Protein AF-0000000082081104 (afdb_homodimer)

Sequence (416 aa):
MAGKNLRKIQPGSGKSEVCSFSTDESRFWLIGIRIYRQRNERYTEACTLERDRFGGGGSVMVWGGVSQHHRTELVVTAGNINAVRYREDNLLPHVVPFLQAHPDKTLQHDNATSHTARSVRDFLQDRNVSVLPWPATSPDLNHIELVWDLLDRRVKARVIPPRNVRELASALVEEWGNISQQELANLVQSMRRRCTAVLNAAGGHTRYMAGKNLRKIQPGSGKSEVCSFSTDESRFWLIGIRIYRQRNERYTEACTLERDRFGGGGSVMVWGGVSQHHRTELVVTAGNINAVRYREDNLLPHVVPFLQAHPDKTLQHDNATSHTARSVRDFLQDRNVSVLPWPATSPDLNHIELVWDLLDRRVKARVIPPRNVRELASALVEEWGNISQQELANLVQSMRRRCTAVLNAAGGHTRY

pLDDT: mean 72.74, std 24.85, range [19.47, 98.19]

Organism: Oncorhynchus tshawytscha (NCBI:txid74940)

Foldseek 3Di:
DPPPCPPPPDPPDPPPVLFEKEKEKDKDFAWDQPQPPPPDDPDDPPRPRRTRDPSPADMWMWMKIDTLQDIWQIGTDDDDQAQVCCVPVPCVPTPLVVCVVPVSYAYEYAPPCSC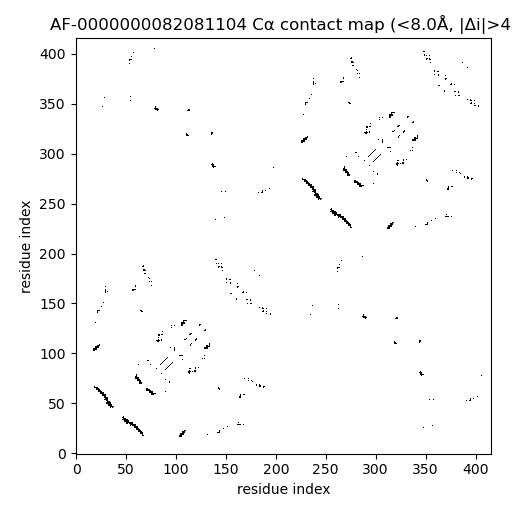VPPVNVVSCVVSPGHYDYDDPPDPLQRLVVLVVVVLNVQQVPDPDHDDHHVSSVVSSRVSNVVQDSVNSNVSNVVSVVVVVVVVVVVVVPPDD/DPPPCPPPPDPPDPPPVQFEKEKEKDKAFAWAQPQPPPPDDPPDPPRPRRTRDDSPFDMWMWMKIDTLQDIWQIGTDDDDQAQVCCVPVPCVPTPLVVCVVPVSYAYEYAPPCSCVPPVNVVSCVVSPGHYDYDDPPDPQQRLVVQVVVVLNVQQVPDPDHDDHHVSSVVSSRVSNVVQDSVNSNVSNVVSVVVVVVVVVVVVVPPDD

InterPro domains:
  IPR036397 Ribonuclease H superfamily [G3DSA:3.30.420.10] (11-208)
  IPR038717 Tc1-like transposase, DDE domain [PF13358] (57-158)

Structure (mmCIF, N/CA/C/O backbone):
data_AF-0000000082081104-model_v1
#
loop_
_entity.id
_entity.type
_entity.pdbx_description
1 polymer 'Tc1-like transposase DDE domain-containing protein'
#
loop_
_atom_site.group_PDB
_atom_site.id
_atom_site.type_symbol
_atom_site.label_atom_id
_atom_site.label_alt_id
_atom_site.label_comp_id
_atom_site.label_asym_id
_atom_site.label_entity_id
_atom_site.label_seq_id
_atom_site.pdbx_PDB_ins_code
_atom_site.Cartn_x
_atom_site.Cartn_y
_atom_site.Cartn_z
_atom_site.occupancy
_atom_site.B_iso_or_equiv
_atom_site.auth_seq_id
_atom_site.auth_comp_id
_atom_site.auth_asym_id
_atom_site.auth_atom_id
_atom_site.pdbx_PDB_model_num
ATOM 1 N N . MET A 1 1 ? 36.219 15.836 -22.938 1 19.47 1 MET A N 1
ATOM 2 C CA . MET A 1 1 ? 35.219 15.672 -23.984 1 19.47 1 MET A CA 1
ATOM 3 C C . MET A 1 1 ? 34.281 14.523 -23.656 1 19.47 1 MET A C 1
ATOM 5 O O . MET A 1 1 ? 33.688 13.93 -24.562 1 19.47 1 MET A O 1
ATOM 9 N N . ALA A 1 2 ? 34.094 14.156 -22.438 1 21.98 2 ALA A N 1
ATOM 10 C CA . ALA A 1 2 ? 33.562 12.875 -21.953 1 21.98 2 ALA A CA 1
ATOM 11 C C . ALA A 1 2 ? 32.094 12.695 -22.344 1 21.98 2 ALA A C 1
ATOM 13 O O . ALA A 1 2 ? 31.25 13.477 -21.922 1 21.98 2 ALA A O 1
ATOM 14 N N . GLY A 1 3 ? 31.812 12.273 -23.594 1 20.53 3 GLY A N 1
ATOM 15 C CA . GLY A 1 3 ? 30.531 12.102 -24.266 1 20.53 3 GLY A CA 1
ATOM 16 C C . GLY A 1 3 ? 29.594 11.164 -23.516 1 20.53 3 GLY A C 1
ATOM 17 O O . GLY A 1 3 ? 29.906 9.992 -23.328 1 20.53 3 GLY A O 1
ATOM 18 N N . LYS A 1 4 ? 28.875 11.641 -22.531 1 24.42 4 LYS A N 1
ATOM 19 C CA . LYS A 1 4 ? 27.922 10.914 -21.688 1 24.42 4 LYS A CA 1
ATOM 20 C C . LYS A 1 4 ? 26.922 10.133 -22.531 1 24.42 4 LYS A C 1
ATOM 22 O O . LYS A 1 4 ? 26.219 10.703 -23.359 1 24.42 4 LYS A O 1
ATOM 27 N N . ASN A 1 5 ? 27.203 8.891 -23.062 1 21.08 5 ASN A N 1
ATOM 28 C CA . ASN A 1 5 ? 26.438 7.996 -23.922 1 21.08 5 ASN A CA 1
ATOM 29 C C . ASN A 1 5 ? 25.047 7.75 -23.375 1 21.08 5 ASN A C 1
ATOM 31 O O . ASN A 1 5 ? 24.875 7.035 -22.375 1 21.08 5 ASN A O 1
ATOM 35 N N . LEU A 1 6 ? 24.234 8.758 -23.281 1 26 6 LEU A N 1
ATOM 36 C CA . LEU A 1 6 ? 22.797 8.68 -23.031 1 26 6 LEU A CA 1
ATOM 37 C C . LEU A 1 6 ? 22.125 7.676 -23.953 1 26 6 LEU A C 1
ATOM 39 O O . LEU A 1 6 ? 21.938 7.949 -25.141 1 26 6 LEU A O 1
ATOM 43 N N . ARG A 1 7 ? 22.453 6.43 -23.859 1 26.42 7 ARG A N 1
ATOM 44 C CA . ARG A 1 7 ? 21.766 5.484 -24.734 1 26.42 7 ARG A CA 1
ATOM 45 C C . ARG A 1 7 ? 20.281 5.805 -24.828 1 26.42 7 ARG A C 1
ATOM 47 O O . ARG A 1 7 ? 19.609 6.008 -23.812 1 26.42 7 ARG A O 1
ATOM 54 N N . LYS A 1 8 ? 19.828 6.375 -25.938 1 25.45 8 LYS A N 1
ATOM 55 C CA . LYS A 1 8 ? 18.5 6.668 -26.484 1 25.45 8 LYS A CA 1
ATOM 56 C C . LYS A 1 8 ? 17.531 5.535 -26.172 1 25.45 8 LYS A C 1
ATOM 58 O O . LYS A 1 8 ? 17.719 4.41 -26.641 1 25.45 8 LYS A O 1
ATOM 63 N N . ILE A 1 9 ? 16.984 5.465 -25 1 31.78 9 ILE A N 1
ATOM 64 C CA . ILE A 1 9 ? 15.82 4.586 -24.969 1 31.78 9 ILE A CA 1
ATOM 65 C C . ILE A 1 9 ? 14.891 4.93 -26.125 1 31.78 9 ILE A C 1
ATOM 67 O O . ILE A 1 9 ? 14.328 6.027 -26.172 1 31.78 9 ILE A O 1
ATOM 71 N N . GLN A 1 10 ? 15.266 4.68 -27.438 1 28.84 10 GLN A N 1
ATOM 72 C CA . GLN A 1 10 ? 14.477 4.867 -28.641 1 28.84 10 GLN A CA 1
ATOM 73 C C . GLN A 1 10 ? 13.047 4.363 -28.453 1 28.84 10 GLN A C 1
ATOM 75 O O . GLN A 1 10 ? 12.836 3.238 -28 1 28.84 10 GLN A O 1
ATOM 80 N N . PRO A 1 11 ? 11.992 5.133 -28.5 1 34.19 11 PRO A N 1
ATOM 81 C CA . PRO A 1 11 ? 10.562 4.816 -28.562 1 34.19 11 PRO A CA 1
ATOM 82 C C . PRO A 1 11 ? 10.266 3.656 -29.516 1 34.19 11 PRO A C 1
ATOM 84 O O . PRO A 1 11 ? 9.25 2.973 -29.359 1 34.19 11 PRO A O 1
ATOM 87 N N . GLY A 1 12 ? 10.797 3.463 -30.703 1 30.81 12 GLY A N 1
ATOM 88 C CA . GLY A 1 12 ? 10.5 2.689 -31.906 1 30.81 12 GLY A CA 1
ATOM 89 C C . GLY A 1 12 ? 10.742 1.201 -31.719 1 30.81 12 GLY A C 1
ATOM 90 O O . GLY A 1 12 ? 10.492 0.414 -32.625 1 30.81 12 GLY A O 1
ATOM 91 N N . SER A 1 13 ? 11.891 0.763 -31.25 1 32.88 13 SER A N 1
ATOM 92 C CA . SER A 1 13 ? 12.062 -0.679 -31.391 1 32.88 13 SER A CA 1
ATOM 93 C C . SER A 1 13 ? 10.922 -1.438 -30.734 1 32.88 13 SER A C 1
ATOM 95 O O . SER A 1 13 ? 10.398 -1.008 -29.703 1 32.88 13 SER A O 1
ATOM 97 N N . GLY A 1 14 ? 10.039 -2.232 -31.484 1 33.84 14 GLY A N 1
ATOM 98 C CA . GLY A 1 14 ? 9 -3.18 -31.125 1 33.84 14 GLY A CA 1
ATOM 99 C C . GLY A 1 14 ? 9.172 -3.748 -29.734 1 33.84 14 GLY A C 1
ATOM 100 O O . GLY A 1 14 ? 9.555 -4.91 -29.562 1 33.84 14 GLY A O 1
ATOM 101 N N . LYS A 1 15 ? 9.891 -3.109 -29 1 36.03 15 LYS A N 1
ATOM 102 C CA . LYS A 1 15 ? 10.086 -3.719 -27.688 1 36.03 15 LYS A CA 1
ATOM 103 C C . LYS A 1 15 ? 8.828 -4.445 -27.219 1 36.03 15 LYS A C 1
ATOM 105 O O . LYS A 1 15 ? 7.742 -3.859 -27.188 1 36.03 15 LYS A O 1
ATOM 110 N N . SER A 1 16 ? 8.711 -5.699 -27.5 1 39.53 16 SER A N 1
ATOM 111 C CA . SER A 1 16 ? 7.766 -6.688 -27 1 39.53 16 SER A CA 1
ATOM 112 C C . SER A 1 16 ? 7.172 -6.25 -25.656 1 39.53 16 SER A C 1
ATOM 114 O O . SER A 1 16 ? 7.871 -5.688 -24.812 1 39.53 16 SER A O 1
ATOM 116 N N . GLU A 1 17 ? 5.996 -5.617 -25.656 1 46.53 17 GLU A N 1
ATOM 117 C CA . GLU A 1 17 ? 5.254 -5.383 -24.422 1 46.53 17 GLU A CA 1
ATOM 118 C C . GLU A 1 17 ? 5.832 -6.191 -23.266 1 46.53 17 GLU A C 1
ATOM 120 O O . GLU A 1 17 ? 5.742 -7.422 -23.25 1 46.53 17 GLU A O 1
ATOM 125 N N . VAL A 1 18 ? 7.188 -5.973 -22.953 1 51.47 18 VAL A N 1
ATOM 126 C CA . VAL A 1 18 ? 7.812 -6.715 -21.859 1 51.47 18 VAL A CA 1
ATOM 127 C C . VAL A 1 18 ? 6.75 -7.137 -20.844 1 51.47 18 VAL A C 1
ATOM 129 O O . VAL A 1 18 ? 5.977 -6.305 -20.359 1 51.47 18 VAL A O 1
ATOM 132 N N . CYS A 1 19 ? 6.246 -8.422 -20.922 1 64.31 19 CYS A N 1
ATOM 133 C CA . CYS A 1 19 ? 5.285 -9.062 -20.031 1 64.31 19 CYS A CA 1
ATOM 134 C C . CYS A 1 19 ? 5.789 -9.07 -18.594 1 64.31 19 CYS A C 1
ATOM 136 O O . CYS A 1 19 ? 6.648 -9.883 -18.234 1 64.31 19 CYS A O 1
ATOM 138 N N . SER A 1 20 ? 5.566 -8.016 -17.906 1 79.25 20 SER A N 1
ATOM 139 C CA . SER A 1 20 ? 6.043 -7.859 -16.531 1 79.25 20 SER A CA 1
ATOM 140 C C . SER A 1 20 ? 5.312 -8.797 -15.586 1 79.25 20 SER A C 1
ATOM 142 O O . SER A 1 20 ? 4.148 -9.133 -15.805 1 79.25 20 SER A O 1
ATOM 144 N N . PHE A 1 21 ? 6.168 -9.469 -14.773 1 89.44 21 PHE A N 1
ATOM 145 C CA . PHE A 1 21 ? 5.715 -10.219 -13.609 1 89.44 21 PHE A CA 1
ATOM 146 C C . PHE A 1 21 ? 5.875 -9.391 -12.336 1 89.44 21 PHE A C 1
ATOM 148 O O . PHE A 1 21 ? 6.988 -9.25 -11.82 1 89.44 21 PHE A O 1
ATOM 155 N N . SER A 1 22 ? 4.703 -8.758 -11.922 1 89.75 22 SER A N 1
ATOM 156 C CA . SER A 1 22 ? 4.73 -7.84 -10.789 1 89.75 22 SER A CA 1
ATOM 157 C C . SER A 1 22 ? 4.52 -8.578 -9.469 1 89.75 22 SER A C 1
ATOM 159 O O . SER A 1 22 ? 3.613 -9.406 -9.352 1 89.75 22 SER A O 1
ATOM 161 N N . THR A 1 23 ? 5.379 -8.297 -8.484 1 91.81 23 THR A N 1
ATOM 162 C CA . THR A 1 23 ? 5.223 -8.875 -7.156 1 91.81 23 THR A CA 1
ATOM 163 C C . THR A 1 23 ? 5.141 -7.777 -6.098 1 91.81 23 THR A C 1
ATOM 165 O O . THR A 1 23 ? 5.66 -6.676 -6.301 1 91.81 23 THR A O 1
ATOM 168 N N . ASP A 1 24 ? 4.492 -8.023 -5.07 1 89.5 24 ASP A N 1
ATOM 169 C CA . ASP A 1 24 ? 4.355 -7.043 -3.998 1 89.5 24 ASP A CA 1
ATOM 170 C C . ASP A 1 24 ? 3.836 -7.699 -2.721 1 89.5 24 ASP A C 1
ATOM 172 O O . ASP A 1 24 ? 3.41 -8.859 -2.738 1 89.5 24 ASP A O 1
ATOM 176 N N . GLU A 1 25 ? 3.939 -6.879 -1.664 1 88.69 25 GLU A N 1
ATOM 177 C CA . GLU A 1 25 ? 3.332 -7.238 -0.386 1 88.69 25 GLU A CA 1
ATOM 178 C C . GLU A 1 25 ? 2.125 -6.355 -0.079 1 88.69 25 GLU A C 1
ATOM 180 O O . GLU A 1 25 ? 2.043 -5.223 -0.554 1 88.69 25 GLU A O 1
ATOM 185 N N . SER A 1 26 ? 1.213 -6.93 0.634 1 88.5 26 SER A N 1
ATOM 186 C CA . SER A 1 26 ? 0.074 -6.148 1.106 1 88.5 26 SER A CA 1
ATOM 187 C C . SER A 1 26 ? -0.385 -6.617 2.484 1 88.5 26 SER A C 1
ATOM 189 O O . SER A 1 26 ? -0.391 -7.816 2.766 1 88.5 26 SER A O 1
ATOM 191 N N . ARG A 1 27 ? -0.735 -5.656 3.277 1 84.31 27 ARG A N 1
ATOM 192 C CA . ARG A 1 27 ? -1.271 -5.957 4.602 1 84.31 27 ARG A CA 1
ATOM 193 C C . ARG A 1 27 ? -2.789 -5.812 4.621 1 84.31 27 ARG A C 1
ATOM 195 O O . ARG A 1 27 ? -3.332 -4.816 4.137 1 84.31 27 ARG A O 1
ATOM 202 N N . PHE A 1 28 ? -3.439 -6.805 5.164 1 87.19 28 PHE A N 1
ATOM 203 C CA . PHE A 1 28 ? -4.887 -6.793 5.316 1 87.19 28 PHE A CA 1
ATOM 204 C C . PHE A 1 28 ? -5.273 -6.801 6.793 1 87.19 28 PHE A C 1
ATOM 206 O O . PHE A 1 28 ? -4.707 -7.555 7.586 1 87.19 28 PHE A O 1
ATOM 213 N N . TRP A 1 29 ? -6.18 -5.945 7.078 1 81.62 29 TRP A N 1
ATOM 214 C CA . TRP A 1 29 ? -6.559 -5.781 8.477 1 81.62 29 TRP A CA 1
ATOM 215 C C . TRP A 1 29 ? -7.891 -6.469 8.766 1 81.62 29 TRP A C 1
ATOM 217 O O . TRP A 1 29 ? -8.797 -6.457 7.93 1 81.62 29 TRP A O 1
ATOM 227 N N . LEU A 1 30 ? -7.875 -7.086 10.016 1 80.25 30 LEU A N 1
ATOM 228 C CA . LEU A 1 30 ? -9.133 -7.629 10.5 1 80.25 30 LEU A CA 1
ATOM 229 C C . LEU A 1 30 ? -10.109 -6.512 10.852 1 80.25 30 LEU A C 1
ATOM 231 O O . LEU A 1 30 ? -9.75 -5.562 11.555 1 80.25 30 LEU A O 1
ATOM 235 N N . ILE A 1 31 ? -11.242 -6.43 10.242 1 65.44 31 ILE A N 1
ATOM 236 C CA . ILE A 1 31 ? -12.234 -5.398 10.523 1 65.44 31 ILE A CA 1
ATOM 237 C C . ILE A 1 31 ? -13.148 -5.863 11.656 1 65.44 31 ILE A C 1
ATOM 239 O O . ILE A 1 31 ? -13.641 -6.992 11.641 1 65.44 31 ILE A O 1
ATOM 243 N N . GLY A 1 32 ? -12.984 -5.301 12.867 1 54.59 32 GLY A N 1
ATOM 244 C CA . GLY A 1 32 ? -13.875 -5.656 13.961 1 54.59 32 GLY A CA 1
ATOM 245 C C . GLY A 1 32 ? -15.336 -5.371 13.664 1 54.59 32 GLY A C 1
ATOM 246 O O . GLY A 1 32 ? -15.672 -4.285 13.188 1 54.59 32 GLY A O 1
ATOM 247 N N . ILE A 1 33 ? -16.062 -6.359 13.281 1 44.78 33 ILE A N 1
ATOM 248 C CA . ILE A 1 33 ? -17.516 -6.184 13.164 1 44.78 33 ILE A CA 1
ATOM 249 C C . ILE A 1 33 ? -18.141 -6.078 14.555 1 44.78 33 ILE A C 1
ATOM 251 O O . ILE A 1 33 ? -17.891 -6.926 15.414 1 44.78 33 ILE A O 1
ATOM 255 N N . ARG A 1 34 ? -18.203 -4.918 15.211 1 40.53 34 ARG A N 1
ATOM 256 C CA . ARG A 1 34 ? -19.094 -4.977 16.375 1 40.53 34 ARG A CA 1
ATOM 257 C C . ARG A 1 34 ? -20.562 -4.977 15.938 1 40.53 34 ARG A C 1
ATOM 259 O O . ARG A 1 34 ? -20.984 -4.121 15.156 1 40.53 34 ARG A O 1
ATOM 266 N N . ILE A 1 35 ? -21.156 -6.023 16.047 1 37.06 35 ILE A N 1
ATOM 267 C CA . ILE A 1 35 ? -22.594 -6.223 15.914 1 37.06 35 ILE A CA 1
ATOM 268 C C . ILE A 1 35 ? -23.312 -5.512 17.062 1 37.06 35 ILE A C 1
ATOM 270 O O . ILE A 1 35 ? -23.078 -5.809 18.234 1 37.06 35 ILE A O 1
ATOM 274 N N . TYR A 1 36 ? -23.469 -4.152 16.984 1 34.91 36 TYR A N 1
ATOM 275 C CA . TYR A 1 36 ? -24.375 -3.627 18 1 34.91 36 TYR A CA 1
ATOM 276 C C . TYR A 1 36 ? -25.812 -4.082 17.75 1 34.91 36 TYR A C 1
ATOM 278 O O . TYR A 1 36 ? -26.297 -4.023 16.609 1 34.91 36 TYR A O 1
ATOM 286 N N . ARG A 1 37 ? -26.281 -4.945 18.516 1 34.31 37 ARG A N 1
ATOM 287 C CA . ARG A 1 37 ? -27.703 -5.262 18.656 1 34.31 37 ARG A CA 1
ATOM 288 C C . ARG A 1 37 ? -28.5 -4.043 19.109 1 34.31 37 ARG A C 1
ATOM 290 O O . ARG A 1 37 ? -28.203 -3.447 20.141 1 34.31 37 ARG A O 1
ATOM 297 N N . GLN A 1 38 ? -28.844 -3.145 18.141 1 34.81 38 GLN A N 1
ATOM 298 C CA . GLN A 1 38 ? -29.875 -2.244 18.656 1 34.81 38 GLN A CA 1
ATOM 299 C C . GLN A 1 38 ? -30.938 -3.014 19.438 1 34.81 38 GLN A C 1
ATOM 301 O O . GLN A 1 38 ? -31.469 -4.012 18.953 1 34.81 38 GLN A O 1
ATOM 306 N N . ARG A 1 39 ? -30.891 -2.969 20.672 1 33.75 39 ARG A N 1
ATOM 307 C CA . ARG A 1 39 ? -31.906 -3.484 21.578 1 33.75 39 ARG A CA 1
ATOM 308 C C . ARG A 1 39 ? -33.312 -3.16 21.062 1 33.75 39 ARG A C 1
ATOM 310 O O . ARG A 1 39 ? -34.281 -3.783 21.484 1 33.75 39 ARG A O 1
ATOM 317 N N . ASN A 1 40 ? -33.625 -1.907 20.734 1 32.5 40 ASN A N 1
ATOM 318 C CA . ASN A 1 40 ? -35.062 -1.736 20.938 1 32.5 40 ASN A CA 1
ATOM 319 C C . ASN A 1 40 ? -35.875 -2.646 20.016 1 32.5 40 ASN A C 1
ATOM 321 O O . ASN A 1 40 ? -37 -3.018 20.328 1 32.5 40 ASN A O 1
ATOM 325 N N . GLU A 1 41 ? -36.188 -2.266 18.641 1 35.59 41 GLU A N 1
ATOM 326 C CA . GLU A 1 41 ? -37.438 -2.744 18.109 1 35.59 41 GLU A CA 1
ATOM 327 C C . GLU A 1 41 ? -37.469 -4.266 18.031 1 35.59 41 GLU A C 1
ATOM 329 O O . GLU A 1 41 ? -36.406 -4.906 17.938 1 35.59 41 GLU A O 1
ATOM 334 N N . ARG A 1 42 ? -38.75 -5.016 18.281 1 32.78 42 ARG A N 1
ATOM 335 C CA . ARG A 1 42 ? -39.25 -6.383 18.125 1 32.78 42 ARG A CA 1
ATOM 336 C C . ARG A 1 42 ? -38.531 -7.098 16.984 1 32.78 42 ARG A C 1
ATOM 338 O O . ARG A 1 42 ? -37.875 -8.125 17.203 1 32.78 42 ARG A O 1
ATOM 345 N N . TYR A 1 43 ? -39.375 -7.395 15.805 1 31.89 43 TYR A N 1
ATOM 346 C CA . TYR A 1 43 ? -39.312 -8.438 14.797 1 31.89 43 TYR A CA 1
ATOM 347 C C . TYR A 1 43 ? -38.062 -8.305 13.938 1 31.89 43 TYR A C 1
ATOM 349 O O . TYR A 1 43 ? -37.5 -9.305 13.477 1 31.89 43 TYR A O 1
ATOM 357 N N . THR A 1 44 ? -37.875 -7.109 13.258 1 34.03 44 THR A N 1
ATOM 358 C CA . THR A 1 44 ? -37.125 -7.25 12.016 1 34.03 44 THR A CA 1
ATOM 359 C C . THR A 1 44 ? -35.625 -7.34 12.297 1 34.03 44 THR A C 1
ATOM 361 O O . THR A 1 44 ? -35.062 -6.477 12.977 1 34.03 44 THR A O 1
ATOM 364 N N . GLU A 1 45 ? -35 -8.5 12.461 1 33.69 45 GLU A N 1
ATOM 365 C CA . GLU A 1 45 ? -33.656 -9.023 12.602 1 33.69 45 GLU A CA 1
ATOM 366 C C . GLU A 1 45 ? -32.656 -8.18 11.82 1 33.69 45 GLU A C 1
ATOM 368 O O . GLU A 1 45 ? -31.828 -8.719 11.078 1 33.69 45 GLU A O 1
ATOM 373 N N . ALA A 1 46 ? -33.094 -7.074 11.273 1 32.66 46 ALA A N 1
ATOM 374 C CA . ALA A 1 46 ? -32.062 -6.477 10.422 1 32.66 46 ALA A CA 1
ATOM 375 C C . ALA A 1 46 ? -30.812 -6.121 11.227 1 32.66 46 ALA A C 1
ATOM 377 O O . ALA A 1 46 ? -30.891 -5.352 12.188 1 32.66 46 ALA A O 1
ATOM 378 N N . CYS A 1 47 ? -29.953 -7.125 11.5 1 31.66 47 CYS A N 1
ATOM 379 C CA . CYS A 1 47 ? -28.625 -7.062 12.102 1 31.66 47 CYS A CA 1
ATOM 380 C C . CYS A 1 47 ? -27.844 -5.867 11.578 1 31.66 47 CYS A C 1
ATOM 382 O O . CYS A 1 47 ? -27.719 -5.691 10.359 1 31.66 47 CYS A O 1
ATOM 384 N N . THR A 1 48 ? -28.281 -4.766 12.188 1 34.56 48 THR A N 1
ATOM 385 C CA . THR A 1 48 ? -27.406 -3.645 11.852 1 34.56 48 THR A CA 1
ATOM 386 C C . THR A 1 48 ? -25.953 -3.977 12.164 1 34.56 48 THR A C 1
ATOM 388 O O . THR A 1 48 ? -25.625 -4.371 13.281 1 34.56 48 THR A O 1
ATOM 391 N N . LEU A 1 49 ? -25.281 -4.641 11.328 1 33.25 49 LEU A N 1
ATOM 392 C CA . LEU A 1 49 ? -23.844 -4.914 11.328 1 33.25 49 LEU A CA 1
ATOM 393 C C . LEU A 1 49 ? -23.047 -3.674 11.727 1 33.25 49 LEU A C 1
ATOM 395 O O . LEU A 1 49 ? -23.172 -2.629 11.078 1 33.25 49 LEU A O 1
ATOM 399 N N . GLU A 1 50 ? -23.234 -3.309 12.992 1 33.66 50 GLU A N 1
ATOM 400 C CA . GLU A 1 50 ? -22.328 -2.201 13.312 1 33.66 50 GLU A CA 1
ATOM 401 C C . GLU A 1 50 ? -20.875 -2.607 13.148 1 33.66 50 GLU A C 1
ATOM 403 O O . GLU A 1 50 ? -20.438 -3.633 13.68 1 33.66 50 GLU A O 1
ATOM 408 N N . ARG A 1 51 ? -20.188 -2.357 12.109 1 36.78 51 ARG A N 1
ATOM 409 C CA . ARG A 1 51 ? -18.781 -2.42 11.742 1 36.78 51 ARG A CA 1
ATOM 410 C C . ARG A 1 51 ? -17.891 -1.944 12.883 1 36.78 51 ARG A C 1
ATOM 412 O O . ARG A 1 51 ? -18.156 -0.9 13.484 1 36.78 51 ARG A O 1
ATOM 419 N N . ASP A 1 52 ? -17.406 -2.824 13.695 1 39.25 52 ASP A N 1
ATOM 420 C CA . ASP A 1 52 ? -16.438 -2.555 14.75 1 39.25 52 ASP A CA 1
ATOM 421 C C . ASP A 1 52 ? -15.57 -1.349 14.406 1 39.25 52 ASP A C 1
ATOM 423 O O . ASP A 1 52 ? -15.07 -1.243 13.281 1 39.25 52 ASP A O 1
ATOM 427 N N . ARG A 1 53 ? -15.758 -0.293 15.016 1 39.28 53 ARG A N 1
ATOM 428 C CA . ARG A 1 53 ? -15.266 1.076 14.922 1 39.28 53 ARG A CA 1
ATOM 429 C C . ARG A 1 53 ? -13.773 1.096 14.602 1 39.28 53 ARG A C 1
ATOM 431 O O . ARG A 1 53 ? -13.289 1.996 13.914 1 39.28 53 ARG A O 1
ATOM 438 N N . PHE A 1 54 ? -12.922 0.548 15.648 1 42.47 54 PHE A N 1
ATOM 439 C CA . PHE A 1 54 ? -11.477 0.706 15.555 1 42.47 54 PHE A CA 1
ATOM 440 C C . PHE A 1 54 ? -10.82 -0.582 15.062 1 42.47 54 PHE A C 1
ATOM 442 O O . PHE A 1 54 ? -11.203 -1.676 15.492 1 42.47 54 PHE A O 1
ATOM 449 N N . GLY A 1 55 ? -10.656 -0.927 13.812 1 45.94 55 GLY A N 1
ATOM 450 C CA . GLY A 1 55 ? -9.852 -1.986 13.227 1 45.94 55 GLY A CA 1
ATOM 451 C C . GLY A 1 55 ? -8.844 -2.58 14.195 1 45.94 55 GLY A C 1
ATOM 452 O O . GLY A 1 55 ? -7.688 -2.799 13.836 1 45.94 55 GLY A O 1
ATOM 453 N N . GLY A 1 56 ? -9.117 -2.49 15.438 1 48.62 56 GLY A N 1
ATOM 454 C CA . GLY A 1 56 ? -8.234 -3.039 16.453 1 48.62 56 GLY A CA 1
ATOM 455 C C . GLY A 1 56 ? -7.852 -4.484 16.203 1 48.62 56 GLY A C 1
ATOM 456 O O . GLY A 1 56 ? -7.188 -5.109 17.031 1 48.62 56 GLY A O 1
ATOM 457 N N . GLY A 1 57 ? -8.539 -5.16 15.234 1 60.75 57 GLY A N 1
ATOM 458 C CA . GLY A 1 57 ? -8.102 -6.547 15.219 1 60.75 57 GLY A CA 1
ATOM 459 C C . GLY A 1 57 ? -6.801 -6.758 14.469 1 60.75 57 GLY A C 1
ATOM 460 O O . GLY A 1 57 ? -6.207 -5.801 13.969 1 60.75 57 GLY A O 1
ATOM 461 N N . GLY A 1 58 ? -5.938 -7.754 14.562 1 74.94 58 GLY A N 1
ATOM 462 C CA . GLY A 1 58 ? -4.711 -8.273 13.969 1 74.94 58 GLY A CA 1
ATOM 463 C C . GLY A 1 58 ? -4.656 -8.094 12.469 1 74.94 58 GLY A C 1
ATOM 464 O O . GLY A 1 58 ? -5.605 -7.594 11.859 1 74.94 58 GLY A O 1
ATOM 465 N N . SER A 1 59 ? -3.633 -8.062 11.898 1 81.44 59 SER A N 1
ATOM 466 C CA . SER A 1 59 ? -3.426 -7.953 10.461 1 81.44 59 SER A CA 1
ATOM 467 C C . SER A 1 59 ? -2.66 -9.156 9.922 1 81.44 59 SER A C 1
ATOM 469 O O . SER A 1 59 ? -2.049 -9.906 10.68 1 81.44 59 SER A O 1
ATOM 471 N N . VAL A 1 60 ? -2.893 -9.312 8.656 1 86.81 60 VAL A N 1
ATOM 472 C CA . VAL A 1 60 ? -2.186 -10.375 7.945 1 86.81 60 VAL A CA 1
ATOM 473 C C . VAL A 1 60 ? -1.367 -9.773 6.805 1 86.81 60 VAL A C 1
ATOM 475 O O . VAL A 1 60 ? -1.88 -8.977 6.016 1 86.81 60 VAL A O 1
ATOM 478 N N . MET A 1 61 ? -0.052 -10.094 6.805 1 87.94 61 MET A N 1
ATOM 479 C CA . MET A 1 61 ? 0.819 -9.734 5.691 1 87.94 61 MET A CA 1
ATOM 480 C C . MET A 1 61 ? 0.88 -10.852 4.66 1 87.94 61 MET A C 1
ATOM 482 O O . MET A 1 61 ? 1.079 -12.016 5.008 1 87.94 61 MET A O 1
ATOM 486 N N . VAL A 1 62 ? 0.66 -10.406 3.373 1 93.12 62 VAL A N 1
ATOM 487 C CA . VAL A 1 62 ? 0.738 -11.406 2.311 1 93.12 62 VAL A CA 1
ATOM 488 C C . VAL A 1 62 ? 1.686 -10.922 1.215 1 93.12 62 VAL A C 1
ATOM 490 O O . VAL A 1 62 ? 1.971 -9.727 1.116 1 93.12 62 VAL A O 1
ATOM 493 N N . TRP A 1 63 ? 2.25 -11.82 0.484 1 94.19 63 TRP A N 1
ATOM 494 C CA . TRP A 1 63 ? 3.021 -11.586 -0.731 1 94.19 63 TRP A CA 1
ATOM 495 C C . TRP A 1 63 ? 2.426 -12.344 -1.913 1 94.19 63 TRP A C 1
ATOM 497 O O . TRP A 1 63 ? 1.969 -13.477 -1.763 1 94.19 63 TRP A O 1
ATOM 507 N N . GLY A 1 64 ? 2.398 -11.711 -3.1 1 94.88 64 GLY A N 1
ATOM 508 C CA . GLY A 1 64 ? 1.933 -12.352 -4.316 1 94.88 64 GLY A CA 1
ATOM 509 C C . GLY A 1 64 ? 2.557 -11.773 -5.574 1 94.88 64 GLY A C 1
ATOM 510 O O . GLY A 1 64 ? 3.168 -10.703 -5.531 1 94.88 64 GLY A O 1
ATOM 511 N N . GLY A 1 65 ? 2.49 -12.516 -6.617 1 93.69 65 GLY A N 1
ATOM 512 C CA . GLY A 1 65 ? 2.928 -12.102 -7.941 1 93.69 65 GLY A CA 1
ATOM 513 C C . GLY A 1 65 ? 1.868 -12.297 -9.008 1 93.69 65 GLY A C 1
ATOM 514 O O . GLY A 1 65 ? 1.129 -13.281 -8.984 1 93.69 65 GLY A O 1
ATOM 515 N N . VAL A 1 66 ? 1.822 -11.312 -9.906 1 92.38 66 VAL A N 1
ATOM 516 C CA . VAL A 1 66 ? 0.821 -11.414 -10.961 1 92.38 66 VAL A CA 1
ATOM 517 C C . VAL A 1 66 ? 1.423 -10.961 -12.289 1 92.38 66 VAL A C 1
ATOM 519 O O . VAL A 1 66 ? 2.295 -10.086 -12.32 1 92.38 66 VAL A O 1
ATOM 522 N N . SER A 1 67 ? 1.021 -11.633 -13.305 1 89.19 67 SER A N 1
ATOM 523 C CA . SER A 1 67 ? 1.136 -11.195 -14.695 1 89.19 67 SER A CA 1
ATOM 524 C C . SER A 1 67 ? -0.214 -11.242 -15.398 1 89.19 67 SER A C 1
ATOM 526 O O . SER A 1 67 ? -1.24 -11.508 -14.773 1 89.19 67 SER A O 1
ATOM 528 N N . GLN A 1 68 ? -0.211 -10.906 -16.641 1 84.06 68 GLN A N 1
ATOM 529 C CA . GLN A 1 68 ? -1.474 -10.883 -17.359 1 84.06 68 GLN A CA 1
ATOM 530 C C . GLN A 1 68 ? -2.176 -12.234 -17.297 1 84.06 68 GLN A C 1
ATOM 532 O O . GLN A 1 68 ? -3.4 -12.297 -17.172 1 84.06 68 GLN A O 1
ATOM 537 N N . HIS A 1 69 ? -1.374 -13.305 -17.297 1 88.31 69 HIS A N 1
ATOM 538 C CA . HIS A 1 69 ? -2.033 -14.602 -17.422 1 88.31 69 HIS A CA 1
ATOM 539 C C . HIS A 1 69 ? -1.625 -15.539 -16.281 1 88.31 69 HIS A C 1
ATOM 541 O O . HIS A 1 69 ? -2.002 -16.719 -16.281 1 88.31 69 HIS A O 1
ATOM 547 N N . HIS A 1 70 ? -0.883 -15.031 -15.359 1 91.5 70 HIS A N 1
ATOM 548 C CA . HIS A 1 70 ? -0.377 -15.914 -14.312 1 91.5 70 HIS A CA 1
ATOM 549 C C . HIS A 1 70 ? -0.407 -15.234 -12.953 1 91.5 70 HIS A C 1
ATOM 551 O O . HIS A 1 70 ? -0.348 -14 -12.867 1 91.5 70 HIS A O 1
ATOM 557 N N . ARG A 1 71 ? -0.594 -16.047 -11.945 1 93.44 71 ARG A N 1
ATOM 558 C CA . ARG A 1 71 ? -0.43 -15.586 -10.57 1 93.44 71 ARG A CA 1
ATOM 559 C C . ARG A 1 71 ? 0.323 -16.625 -9.734 1 93.44 71 ARG A C 1
ATOM 561 O O . ARG A 1 71 ? 0.233 -17.828 -10 1 93.44 71 ARG A O 1
ATOM 568 N N . THR A 1 72 ? 1.054 -16.203 -8.844 1 95 72 THR A N 1
ATOM 569 C CA . THR A 1 72 ? 1.683 -17.109 -7.891 1 95 72 THR A CA 1
ATOM 570 C C . THR A 1 72 ? 0.679 -17.578 -6.836 1 95 72 THR A C 1
ATOM 572 O O . THR A 1 72 ? -0.438 -17.062 -6.77 1 95 72 THR A O 1
ATOM 575 N N . GLU A 1 73 ? 1.142 -18.547 -6.113 1 95.81 73 GLU A N 1
ATOM 576 C CA . GLU A 1 73 ? 0.454 -18.766 -4.84 1 95.81 73 GLU A CA 1
ATOM 577 C C . GLU A 1 73 ? 0.555 -17.531 -3.947 1 95.81 73 GLU A C 1
ATOM 579 O O . GLU A 1 73 ? 1.505 -16.75 -4.059 1 95.81 73 GLU A O 1
ATOM 584 N N . LEU A 1 74 ? -0.517 -17.344 -3.174 1 97.56 74 LEU A N 1
ATOM 585 C CA . LEU A 1 74 ? -0.448 -16.297 -2.16 1 97.56 74 LEU A CA 1
ATOM 586 C C . LEU A 1 74 ? 0.344 -16.766 -0.945 1 97.56 74 LEU A C 1
ATOM 588 O O . LEU A 1 74 ? 0.02 -17.797 -0.348 1 97.56 74 LEU A O 1
ATOM 592 N N . VAL A 1 75 ? 1.385 -16.016 -0.61 1 97 75 VAL A N 1
ATOM 593 C CA . VAL A 1 75 ? 2.227 -16.406 0.516 1 97 75 VAL A CA 1
ATOM 594 C C . VAL A 1 75 ? 1.849 -15.586 1.75 1 97 75 VAL A C 1
ATOM 596 O O . VAL A 1 75 ? 1.95 -14.359 1.745 1 97 75 VAL A O 1
ATOM 599 N N . VAL A 1 76 ? 1.349 -16.266 2.764 1 95 76 VAL A N 1
ATOM 600 C CA . VAL A 1 76 ? 1.06 -15.617 4.035 1 95 76 VAL A CA 1
ATOM 601 C C . VAL A 1 76 ? 2.334 -15.523 4.871 1 95 76 VAL A C 1
ATOM 603 O O . VAL A 1 76 ? 3.002 -16.531 5.109 1 95 76 VAL A O 1
ATOM 606 N N . THR A 1 77 ? 2.691 -14.32 5.215 1 87.44 77 THR A N 1
ATOM 607 C CA . THR A 1 77 ? 3.951 -14.109 5.922 1 87.44 77 THR A CA 1
ATOM 608 C C . THR A 1 77 ? 3.697 -13.703 7.371 1 87.44 77 THR A C 1
ATOM 610 O O . THR A 1 77 ? 2.893 -12.812 7.637 1 87.44 77 THR A O 1
ATOM 613 N N . ALA A 1 78 ? 4.301 -14.477 8.219 1 76.38 78 ALA A N 1
ATOM 614 C CA . ALA A 1 78 ? 4.266 -14.078 9.617 1 76.38 78 ALA A CA 1
ATOM 615 C C . ALA A 1 78 ? 5.258 -12.945 9.891 1 76.38 78 ALA A C 1
ATOM 617 O O . ALA A 1 78 ? 6.445 -13.078 9.586 1 76.38 78 ALA A O 1
ATOM 618 N N . GLY A 1 79 ? 4.766 -11.883 10.344 1 71.25 79 GLY A N 1
ATOM 619 C CA . GLY A 1 79 ? 5.664 -10.781 10.633 1 71.25 79 GLY A CA 1
ATOM 620 C C . GLY A 1 79 ? 6.074 -9.992 9.406 1 71.25 79 GLY A C 1
ATOM 621 O O . GLY A 1 79 ? 5.289 -9.859 8.461 1 71.25 79 GLY A O 1
ATOM 622 N N . ASN A 1 80 ? 7.281 -9.469 9.375 1 72.75 80 ASN A N 1
ATOM 623 C CA . ASN A 1 80 ? 7.781 -8.648 8.273 1 72.75 80 ASN A CA 1
ATOM 624 C C . ASN A 1 80 ? 8.641 -9.469 7.312 1 72.75 80 ASN A C 1
ATOM 626 O O . ASN A 1 80 ? 9.156 -10.523 7.684 1 72.75 80 ASN A O 1
ATOM 630 N N . ILE A 1 81 ? 8.68 -8.961 6.148 1 82.38 81 ILE A N 1
ATOM 631 C CA . ILE A 1 81 ? 9.492 -9.617 5.125 1 82.38 81 ILE A CA 1
ATOM 632 C C . ILE A 1 81 ? 10.844 -8.914 5.016 1 82.38 81 ILE A C 1
ATOM 634 O O . ILE A 1 81 ? 10.953 -7.855 4.395 1 82.38 81 ILE A O 1
ATOM 638 N N . ASN A 1 82 ? 11.867 -9.469 5.664 1 85.25 82 ASN A N 1
ATOM 639 C CA . ASN A 1 82 ? 13.219 -8.969 5.48 1 85.25 82 ASN A CA 1
ATOM 640 C C . ASN A 1 82 ? 13.906 -9.633 4.285 1 85.25 82 ASN A C 1
ATOM 642 O O . ASN A 1 82 ? 13.289 -10.438 3.582 1 85.25 82 ASN A O 1
ATOM 646 N N . ALA A 1 83 ? 15.133 -9.266 4.109 1 91.62 83 ALA A N 1
ATOM 647 C CA . ALA A 1 83 ? 15.836 -9.719 2.914 1 91.62 83 ALA A CA 1
ATOM 648 C C . ALA A 1 83 ? 15.969 -11.234 2.896 1 91.62 83 ALA A C 1
ATOM 650 O O . ALA A 1 83 ? 15.812 -11.867 1.85 1 91.62 83 ALA A O 1
ATOM 651 N N . VAL A 1 84 ? 16.234 -11.805 3.996 1 92.62 84 VAL A N 1
ATOM 652 C CA . VAL A 1 84 ? 16.438 -13.25 4.082 1 92.62 84 VAL A CA 1
ATOM 653 C C . VAL A 1 84 ? 15.125 -13.969 3.775 1 92.62 84 VAL A C 1
ATOM 655 O O . VAL A 1 84 ? 15.102 -14.891 2.953 1 92.62 84 VAL A O 1
ATOM 658 N N . ARG A 1 85 ? 14.094 -13.523 4.406 1 90.75 85 ARG A N 1
ATOM 659 C CA . ARG A 1 85 ? 12.789 -14.148 4.172 1 90.75 85 ARG A CA 1
ATOM 660 C C . ARG A 1 85 ? 12.328 -13.938 2.734 1 90.75 85 ARG A C 1
ATOM 662 O O . ARG A 1 85 ? 11.742 -14.836 2.127 1 90.75 85 ARG A O 1
ATOM 669 N N . TYR A 1 86 ? 12.578 -12.719 2.264 1 94.62 86 TYR A N 1
ATOM 670 C CA . TYR A 1 86 ? 12.219 -12.43 0.879 1 94.62 86 TYR A CA 1
ATOM 671 C C . TYR A 1 86 ? 12.891 -13.414 -0.074 1 94.62 86 TYR A C 1
ATOM 673 O O . TYR A 1 86 ? 12.242 -13.953 -0.974 1 94.62 86 TYR A O 1
ATOM 681 N N . ARG A 1 87 ? 14.141 -13.711 0.102 1 96.5 87 ARG A N 1
ATOM 682 C CA . ARG A 1 87 ? 14.883 -14.625 -0.753 1 96.5 87 ARG A CA 1
ATOM 683 C C . ARG A 1 87 ? 14.375 -16.062 -0.596 1 96.5 87 ARG A C 1
ATOM 685 O O . ARG A 1 87 ? 14.086 -16.734 -1.587 1 96.5 87 ARG A O 1
ATOM 692 N N . GLU A 1 88 ? 14.18 -16.438 0.652 1 96.25 88 GLU A N 1
ATOM 693 C CA . GLU A 1 88 ? 13.953 -17.844 0.954 1 96.25 88 GLU A CA 1
ATOM 694 C C . GLU A 1 88 ? 12.484 -18.219 0.794 1 96.25 88 GLU A C 1
ATOM 696 O O . GLU A 1 88 ? 12.164 -19.328 0.376 1 96.25 88 GLU A O 1
ATOM 701 N N . ASP A 1 89 ? 11.617 -17.266 1.107 1 95.69 89 ASP A N 1
ATOM 702 C CA . ASP A 1 89 ? 10.211 -17.625 1.163 1 95.69 89 ASP A CA 1
ATOM 703 C C . ASP A 1 89 ? 9.469 -17.156 -0.087 1 95.69 89 ASP A C 1
ATOM 705 O O . ASP A 1 89 ? 8.383 -17.656 -0.4 1 95.69 89 ASP A O 1
ATOM 709 N N . ASN A 1 90 ? 9.984 -16.188 -0.784 1 96.81 90 ASN A N 1
ATOM 710 C CA . ASN A 1 90 ? 9.258 -15.602 -1.909 1 96.81 90 ASN A CA 1
ATOM 711 C C . ASN A 1 90 ? 9.984 -15.859 -3.23 1 96.81 90 ASN A C 1
ATOM 713 O O . ASN A 1 90 ? 9.43 -16.484 -4.137 1 96.81 90 ASN A O 1
ATOM 717 N N . LEU A 1 91 ? 11.211 -15.492 -3.318 1 97.62 91 LEU A N 1
ATOM 718 C CA . LEU A 1 91 ? 11.938 -15.57 -4.582 1 97.62 91 LEU A CA 1
ATOM 719 C C . LEU A 1 91 ? 12.242 -17.016 -4.945 1 97.62 91 LEU A C 1
ATOM 721 O O . LEU A 1 91 ? 11.93 -17.469 -6.051 1 97.62 91 LEU A O 1
ATOM 725 N N . LEU A 1 92 ? 12.82 -17.719 -4.051 1 97.75 92 LEU A N 1
ATOM 726 C CA . LEU A 1 92 ? 13.312 -19.062 -4.34 1 97.75 92 LEU A CA 1
ATOM 727 C C . LEU A 1 92 ? 12.156 -20 -4.695 1 97.75 92 LEU A C 1
ATOM 729 O O . LEU A 1 92 ? 12.18 -20.656 -5.738 1 97.75 92 LEU A O 1
ATOM 733 N N . PRO A 1 93 ? 11.133 -20.047 -3.934 1 97.75 93 PRO A N 1
ATOM 734 C CA . PRO A 1 93 ? 10.094 -21.047 -4.23 1 97.75 93 PRO A CA 1
ATOM 735 C C . PRO A 1 93 ? 9.125 -20.594 -5.316 1 97.75 93 PRO A C 1
ATOM 737 O O . PRO A 1 93 ? 8.516 -21.422 -5.996 1 97.75 93 PRO A O 1
ATOM 740 N N . HIS A 1 94 ? 8.961 -19.25 -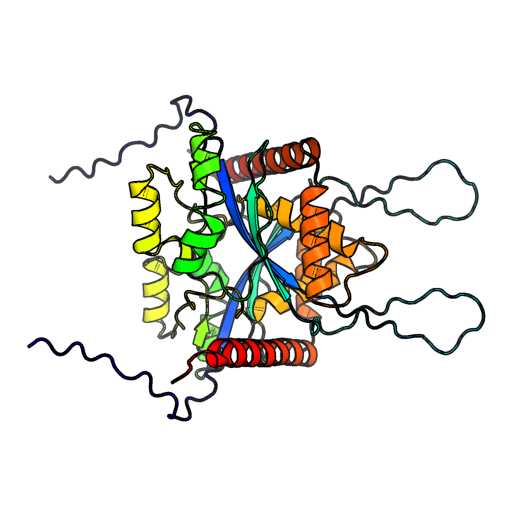5.488 1 97.12 94 HIS A N 1
ATOM 741 C CA . HIS A 1 94 ? 7.832 -18.828 -6.312 1 97.12 94 HIS A CA 1
ATOM 742 C C . HIS A 1 94 ? 8.305 -18.031 -7.527 1 97.12 94 HIS A C 1
ATOM 744 O O . HIS A 1 94 ? 7.773 -18.203 -8.625 1 97.12 94 HIS A O 1
ATOM 750 N N . VAL A 1 95 ? 9.297 -17.25 -7.383 1 97.19 95 VAL A N 1
ATOM 751 C CA . VAL A 1 95 ? 9.695 -16.344 -8.461 1 97.19 95 VAL A CA 1
ATOM 752 C C . VAL A 1 95 ? 10.648 -17.062 -9.414 1 97.19 95 VAL A C 1
ATOM 754 O O . VAL A 1 95 ? 10.438 -17.062 -10.633 1 97.19 95 VAL A O 1
ATOM 757 N N . VAL A 1 96 ? 11.672 -17.672 -8.859 1 97.25 96 VAL A N 1
ATOM 758 C CA . VAL A 1 96 ? 12.719 -18.281 -9.672 1 97.25 96 VAL A CA 1
ATOM 759 C C . VAL A 1 96 ? 12.109 -19.359 -10.562 1 97.25 96 VAL A C 1
ATOM 761 O O . VAL A 1 96 ? 12.266 -19.328 -11.781 1 97.25 96 VAL A O 1
ATOM 764 N N . PRO A 1 97 ? 11.406 -20.344 -9.938 1 96.5 97 PRO A N 1
ATOM 765 C CA . PRO A 1 97 ? 10.82 -21.375 -10.812 1 96.5 97 PRO A CA 1
ATOM 766 C C . PRO A 1 97 ? 9.883 -20.781 -11.867 1 96.5 97 PRO A C 1
ATOM 768 O O . PRO A 1 97 ? 9.852 -21.266 -13 1 96.5 97 PRO A O 1
ATOM 771 N N . PHE A 1 98 ? 9.086 -19.828 -11.508 1 94.94 98 PHE A N 1
ATOM 772 C CA . PHE A 1 98 ? 8.156 -19.203 -12.438 1 94.94 98 PHE A CA 1
ATOM 773 C C . PHE A 1 98 ? 8.891 -18.562 -13.609 1 94.94 98 PHE A C 1
ATOM 775 O O . PHE A 1 98 ? 8.523 -18.781 -14.773 1 94.94 98 PHE A O 1
ATOM 782 N N . LEU A 1 99 ? 9.906 -17.828 -13.32 1 94.19 99 LEU A N 1
ATOM 783 C CA . LEU A 1 99 ? 10.617 -17.109 -14.367 1 94.19 99 LEU A CA 1
ATOM 784 C C . LEU A 1 99 ? 11.445 -18.062 -15.227 1 94.19 99 LEU A C 1
ATOM 786 O O . LEU A 1 99 ? 11.695 -17.781 -16.406 1 94.19 99 LEU A O 1
ATOM 790 N N . GLN A 1 100 ? 11.875 -19.156 -14.656 1 94.12 100 GLN A N 1
ATOM 791 C CA . GLN A 1 100 ? 12.531 -20.188 -15.453 1 94.12 100 GLN A CA 1
ATOM 792 C C . GLN A 1 100 ? 11.57 -20.812 -16.469 1 94.12 100 GLN A C 1
ATOM 794 O O . GLN A 1 100 ? 11.953 -21.109 -17.594 1 94.12 100 GLN A O 1
ATOM 799 N N . ALA A 1 101 ? 10.359 -20.922 -16 1 93.75 101 ALA A N 1
ATOM 800 C CA . ALA A 1 101 ? 9.336 -21.5 -16.875 1 93.75 101 ALA A CA 1
ATOM 801 C C . ALA A 1 101 ? 8.844 -20.469 -17.891 1 93.75 101 ALA A C 1
ATOM 803 O O . ALA A 1 101 ? 8.258 -20.844 -18.906 1 93.75 101 ALA A O 1
ATOM 804 N N . HIS A 1 102 ? 9.031 -19.219 -17.594 1 92.25 102 HIS A N 1
ATOM 805 C CA . HIS A 1 102 ? 8.594 -18.141 -18.453 1 92.25 102 HIS A CA 1
ATOM 806 C C . HIS A 1 102 ? 9.719 -17.156 -18.734 1 92.25 102 HIS A C 1
ATOM 808 O O . HIS A 1 102 ? 9.68 -16.016 -18.266 1 92.25 102 HIS A O 1
ATOM 814 N N . PRO A 1 103 ? 10.594 -17.484 -19.609 1 88.5 103 PRO A N 1
ATOM 815 C CA . PRO A 1 103 ? 11.805 -16.688 -19.812 1 88.5 103 PRO A CA 1
ATOM 816 C C . PRO A 1 103 ? 11.516 -15.32 -20.422 1 88.5 103 PRO A C 1
ATOM 818 O O . PRO A 1 103 ? 12.375 -14.43 -20.406 1 88.5 103 PRO A O 1
ATOM 821 N N . ASP A 1 104 ? 10.359 -15.195 -20.922 1 86.44 104 ASP A N 1
ATOM 822 C CA . ASP A 1 104 ? 9.984 -13.93 -21.547 1 86.44 104 ASP A CA 1
ATOM 823 C C . ASP A 1 104 ? 9.539 -12.914 -20.5 1 86.44 104 ASP A C 1
ATOM 825 O O . ASP A 1 104 ? 9.352 -11.734 -20.812 1 86.44 104 ASP A O 1
ATOM 829 N N . LYS A 1 105 ? 9.445 -13.344 -19.297 1 89.06 105 LYS A N 1
ATOM 830 C CA . LYS A 1 105 ? 8.961 -12.461 -18.234 1 89.06 105 LYS A CA 1
ATOM 831 C C . LYS A 1 105 ? 10.109 -11.891 -17.422 1 89.06 105 LYS A C 1
ATOM 833 O O . LYS A 1 105 ? 11.164 -12.523 -17.297 1 89.06 105 LYS A O 1
ATOM 838 N N . THR A 1 106 ? 9.852 -10.68 -16.906 1 91.12 106 THR A N 1
ATOM 839 C CA . THR A 1 106 ? 10.812 -10 -16.047 1 91.12 106 THR A CA 1
ATOM 840 C C . THR A 1 106 ? 10.195 -9.672 -14.688 1 91.12 106 THR A C 1
ATOM 842 O O . THR A 1 106 ? 9.039 -9.258 -14.609 1 91.12 106 THR A O 1
ATOM 845 N N . LEU A 1 107 ? 10.992 -9.844 -13.648 1 92.94 107 LEU A N 1
ATOM 846 C CA . LEU A 1 107 ? 10.539 -9.562 -12.289 1 92.94 107 LEU A CA 1
ATOM 847 C C . LEU A 1 107 ? 10.422 -8.062 -12.047 1 92.94 107 LEU A C 1
ATOM 849 O O . LEU A 1 107 ? 11.328 -7.305 -12.391 1 92.94 107 LEU A O 1
ATOM 853 N N . GLN A 1 108 ? 9.312 -7.699 -11.492 1 89.06 108 GLN A N 1
ATOM 854 C CA . GLN A 1 108 ? 9.133 -6.332 -11.023 1 89.06 108 GLN A CA 1
ATOM 855 C C . GLN A 1 108 ? 8.734 -6.305 -9.547 1 89.06 108 GLN A C 1
ATOM 857 O O . GLN A 1 108 ? 7.711 -6.871 -9.164 1 89.06 108 GLN A O 1
ATOM 862 N N . HIS A 1 109 ? 9.578 -5.711 -8.703 1 88.88 109 HIS A N 1
ATOM 863 C CA . HIS A 1 109 ? 9.297 -5.48 -7.289 1 88.88 109 HIS A CA 1
ATOM 864 C C . HIS A 1 109 ? 9.727 -4.082 -6.863 1 88.88 109 HIS A C 1
ATOM 866 O O . HIS A 1 109 ? 10.547 -3.449 -7.531 1 88.88 109 HIS A O 1
ATOM 872 N N . ASP A 1 110 ? 9.125 -3.551 -5.863 1 80.44 110 ASP A N 1
ATOM 873 C CA . ASP A 1 110 ? 9.406 -2.17 -5.48 1 80.44 110 ASP A CA 1
ATOM 874 C C . ASP A 1 110 ? 10.797 -2.043 -4.863 1 80.44 110 ASP A C 1
ATOM 876 O O . ASP A 1 110 ? 11.523 -3.033 -4.742 1 80.44 110 ASP A O 1
ATOM 880 N N . ASN A 1 111 ? 11.172 -0.786 -4.453 1 80.62 111 ASN A N 1
ATOM 881 C CA . ASN A 1 111 ? 12.523 -0.493 -3.994 1 80.62 111 ASN A CA 1
ATOM 882 C C . ASN A 1 111 ? 12.648 -0.628 -2.479 1 80.62 111 ASN A C 1
ATOM 884 O O . ASN A 1 111 ? 13.492 0.02 -1.858 1 80.62 111 ASN A O 1
ATOM 888 N N . ALA A 1 112 ? 11.789 -1.44 -1.891 1 81.44 112 ALA A N 1
ATOM 889 C CA . ALA A 1 112 ? 11.914 -1.67 -0.454 1 81.44 112 ALA A CA 1
ATOM 890 C C . ALA A 1 112 ? 13.297 -2.211 -0.108 1 81.44 112 ALA A C 1
ATOM 892 O O . ALA A 1 112 ? 13.906 -2.932 -0.903 1 81.44 112 ALA A O 1
ATOM 893 N N . THR A 1 113 ? 13.75 -1.956 1.047 1 82.38 113 THR A N 1
ATOM 894 C CA . THR A 1 113 ? 15.086 -2.352 1.48 1 82.38 113 THR A CA 1
ATOM 895 C C . THR A 1 113 ? 15.258 -3.865 1.395 1 82.38 113 THR A C 1
ATOM 897 O O . THR A 1 113 ? 16.328 -4.355 1.039 1 82.38 113 THR A O 1
ATOM 900 N N . SER A 1 114 ? 14.18 -4.594 1.755 1 86.94 114 SER A N 1
ATOM 901 C CA . SER A 1 114 ? 14.234 -6.051 1.674 1 86.94 114 SER A CA 1
ATOM 902 C C . SER A 1 114 ? 14.438 -6.516 0.237 1 86.94 114 SER A C 1
ATOM 904 O O . SER A 1 114 ? 15.008 -7.586 0 1 86.94 114 SER A O 1
ATOM 906 N N . HIS A 1 115 ? 14.023 -5.754 -0.75 1 89.44 115 HIS A N 1
ATOM 907 C CA . HIS A 1 115 ? 14.086 -6.145 -2.154 1 89.44 115 HIS A CA 1
ATOM 908 C C . HIS A 1 115 ? 15.406 -5.719 -2.783 1 89.44 115 HIS A C 1
ATOM 910 O O . HIS A 1 115 ? 15.875 -6.344 -3.74 1 89.44 115 HIS A O 1
ATOM 916 N N . THR A 1 116 ? 15.992 -4.672 -2.189 1 87.12 116 THR A N 1
ATOM 917 C CA . THR A 1 116 ? 17.156 -4.102 -2.844 1 87.12 116 THR A CA 1
ATOM 918 C C . THR A 1 116 ? 18.438 -4.465 -2.086 1 87.12 116 THR A C 1
ATOM 920 O O . THR A 1 116 ? 19.531 -4.043 -2.463 1 87.12 116 THR A O 1
ATOM 923 N N . ALA A 1 117 ? 18.266 -5.203 -1.029 1 91.38 117 ALA A N 1
ATOM 924 C CA . ALA A 1 117 ? 19.438 -5.652 -0.278 1 91.38 117 ALA A CA 1
ATOM 925 C C . ALA A 1 117 ? 20.438 -6.34 -1.194 1 91.38 117 ALA A C 1
ATOM 927 O O . ALA A 1 117 ? 20.062 -7.02 -2.152 1 91.38 117 ALA A O 1
ATOM 928 N N . ARG A 1 118 ? 21.672 -6.176 -0.854 1 95.38 118 ARG A N 1
ATOM 929 C CA . ARG A 1 118 ? 22.734 -6.766 -1.656 1 95.38 118 ARG A CA 1
ATOM 930 C C . ARG A 1 118 ? 22.547 -8.273 -1.802 1 95.38 118 ARG A C 1
ATOM 932 O O . ARG A 1 118 ? 22.719 -8.82 -2.889 1 95.38 118 ARG A O 1
ATOM 939 N N . SER A 1 119 ? 22.234 -8.883 -0.692 1 96.25 119 SER A N 1
ATOM 940 C CA . SER A 1 119 ? 22.047 -10.328 -0.716 1 96.25 119 SER A CA 1
ATOM 941 C C . SER A 1 119 ? 20.953 -10.734 -1.706 1 96.25 119 SER A C 1
ATOM 943 O O . SER A 1 119 ? 21.047 -11.781 -2.344 1 96.25 119 SER A O 1
ATOM 945 N N . VAL A 1 120 ? 19.969 -9.945 -1.862 1 96.56 120 VAL A N 1
ATOM 946 C CA . VAL A 1 120 ? 18.859 -10.234 -2.775 1 96.56 120 VAL A CA 1
ATOM 947 C C . VAL A 1 120 ? 19.297 -9.984 -4.215 1 96.56 120 VAL A C 1
ATOM 949 O O . VAL A 1 120 ? 19.047 -10.797 -5.102 1 96.56 120 VAL A O 1
ATOM 952 N N . ARG A 1 121 ? 19.984 -8.906 -4.43 1 95.94 121 ARG A N 1
ATOM 953 C CA . ARG A 1 121 ? 20.5 -8.594 -5.762 1 95.94 121 ARG A CA 1
ATOM 954 C C . ARG A 1 121 ? 21.438 -9.688 -6.262 1 95.94 121 ARG A C 1
ATOM 956 O O . ARG A 1 121 ? 21.312 -10.141 -7.402 1 95.94 121 ARG A O 1
ATOM 963 N N . ASP A 1 122 ? 22.328 -10.07 -5.398 1 97.44 122 ASP A N 1
ATOM 964 C CA . ASP A 1 122 ? 23.25 -11.141 -5.75 1 97.44 122 ASP A CA 1
ATOM 965 C C . ASP A 1 122 ? 22.516 -12.438 -6.055 1 97.44 122 ASP A C 1
ATOM 967 O O . ASP A 1 122 ? 22.844 -13.141 -7.012 1 97.44 122 ASP A O 1
ATOM 971 N N . PHE A 1 123 ? 21.562 -12.75 -5.207 1 97.69 123 PHE A N 1
ATOM 972 C CA . PHE A 1 123 ? 20.75 -13.953 -5.355 1 97.69 123 PHE A CA 1
ATOM 973 C C . PHE A 1 123 ? 20.078 -13.992 -6.723 1 97.69 123 PHE A C 1
ATOM 975 O O . PHE A 1 123 ? 20.109 -15.008 -7.41 1 97.69 123 PHE A O 1
ATOM 982 N N . LEU A 1 124 ? 19.484 -12.891 -7.156 1 96.56 124 LEU A N 1
ATOM 983 C CA . LEU A 1 124 ? 18.781 -12.805 -8.43 1 96.56 124 LEU A CA 1
ATOM 984 C C . LEU A 1 124 ? 19.75 -12.883 -9.602 1 96.56 124 LEU A C 1
ATOM 986 O O . LEU A 1 124 ? 19.484 -13.547 -10.602 1 96.56 124 LEU A O 1
ATOM 990 N N . GLN A 1 125 ? 20.859 -12.258 -9.438 1 95.88 125 GLN A N 1
ATOM 991 C CA . GLN A 1 125 ? 21.891 -12.289 -10.477 1 95.88 125 GLN A CA 1
ATOM 992 C C . GLN A 1 125 ? 22.422 -13.703 -10.68 1 95.88 125 GLN A C 1
ATOM 994 O O . GLN A 1 125 ? 22.578 -14.164 -11.812 1 95.88 125 GLN A O 1
ATOM 999 N N . ASP A 1 126 ? 22.703 -14.328 -9.594 1 96.5 126 ASP A N 1
ATOM 1000 C CA . ASP A 1 126 ? 23.234 -15.695 -9.633 1 96.5 126 ASP A CA 1
ATOM 1001 C C . ASP A 1 126 ? 22.266 -16.641 -10.359 1 96.5 126 ASP A C 1
ATOM 1003 O O . ASP A 1 126 ? 22.688 -17.641 -10.93 1 96.5 126 ASP A O 1
ATOM 1007 N N . ARG A 1 127 ? 21.031 -16.312 -10.367 1 95.75 127 ARG A N 1
ATOM 1008 C CA . ARG A 1 127 ? 20.016 -17.188 -10.961 1 95.75 127 ARG A CA 1
ATOM 1009 C C . ARG A 1 127 ? 19.562 -16.641 -12.312 1 95.75 127 ARG A C 1
ATOM 1011 O O . ARG A 1 127 ? 18.562 -17.109 -12.867 1 95.75 127 ARG A O 1
ATOM 1018 N N . ASN A 1 128 ? 20.188 -15.57 -12.75 1 93.19 128 ASN A N 1
ATOM 1019 C CA . ASN A 1 128 ? 19.953 -14.953 -14.047 1 93.19 128 ASN A CA 1
ATOM 1020 C C . ASN A 1 128 ? 18.531 -14.43 -14.156 1 93.19 128 ASN A C 1
ATOM 1022 O O . ASN A 1 128 ? 17.859 -14.625 -15.18 1 93.19 128 ASN A O 1
ATOM 1026 N N . VAL A 1 129 ? 18.062 -13.961 -13.055 1 93.44 129 VAL A N 1
ATOM 1027 C CA . VAL A 1 129 ? 16.734 -13.344 -13.055 1 93.44 129 VAL A CA 1
ATOM 1028 C C . VAL A 1 129 ? 16.859 -11.859 -13.391 1 93.44 129 VAL A C 1
ATOM 1030 O O . VAL A 1 129 ? 17.578 -11.125 -12.711 1 93.44 129 VAL A O 1
ATOM 1033 N N . SER A 1 130 ? 16.156 -11.469 -14.438 1 89.81 130 SER A N 1
ATOM 1034 C CA . SER A 1 130 ? 16.141 -10.055 -14.812 1 89.81 130 SER A CA 1
ATOM 1035 C C . SER A 1 130 ? 15.117 -9.281 -13.984 1 89.81 130 SER A C 1
ATOM 1037 O O . SER A 1 130 ? 14 -9.758 -13.766 1 89.81 130 SER A O 1
ATOM 1039 N N . VAL A 1 131 ? 15.531 -8.102 -13.5 1 90.06 131 VAL A N 1
ATOM 1040 C CA . VAL A 1 131 ? 14.664 -7.254 -12.688 1 90.06 131 VAL A CA 1
ATOM 1041 C C . VAL A 1 131 ? 14.375 -5.949 -13.43 1 90.06 131 VAL A C 1
ATOM 1043 O O . VAL A 1 131 ? 15.305 -5.285 -13.906 1 90.06 131 VAL A O 1
ATOM 1046 N N . LEU A 1 132 ? 13.078 -5.621 -13.523 1 84.44 132 LEU A N 1
ATOM 1047 C CA . LEU A 1 132 ? 12.672 -4.336 -14.078 1 84.44 132 LEU A CA 1
ATOM 1048 C C . LEU A 1 132 ? 12.797 -3.225 -13.047 1 84.44 132 LEU A C 1
ATOM 1050 O O . LEU A 1 132 ? 12.289 -3.346 -11.93 1 84.44 132 LEU A O 1
ATOM 1054 N N . PRO A 1 133 ? 13.523 -2.182 -13.375 1 76.31 133 PRO A N 1
ATOM 1055 C CA . PRO A 1 133 ? 13.633 -1.08 -12.422 1 76.31 133 PRO A CA 1
ATOM 1056 C C . PRO A 1 133 ? 12.281 -0.496 -12.031 1 76.31 133 PRO A C 1
ATOM 1058 O O . PRO A 1 133 ? 11.383 -0.39 -12.883 1 76.31 133 PRO A O 1
ATOM 1061 N N . TRP A 1 134 ? 12.117 -0.332 -10.742 1 71.88 134 TRP A N 1
ATOM 1062 C CA . TRP A 1 134 ? 10.891 0.271 -10.242 1 71.88 134 TRP A CA 1
ATOM 1063 C C . TRP A 1 134 ? 10.781 1.726 -10.68 1 71.88 134 TRP A C 1
ATOM 1065 O O . TRP A 1 134 ? 11.727 2.498 -10.547 1 71.88 134 TRP A O 1
ATOM 1075 N N . PRO A 1 135 ? 9.578 1.945 -11.414 1 59.53 135 PRO A N 1
ATOM 1076 C CA . PRO A 1 135 ? 9.484 3.334 -11.867 1 59.53 135 PRO A CA 1
ATOM 1077 C C . PRO A 1 135 ? 9.492 4.336 -10.719 1 59.53 135 PRO A C 1
ATOM 1079 O O . PRO A 1 135 ? 9 4.031 -9.625 1 59.53 135 PRO A O 1
ATOM 1082 N N . ALA A 1 136 ? 10.328 5.355 -10.742 1 52.22 136 ALA A N 1
ATOM 1083 C CA . ALA A 1 136 ? 10.43 6.426 -9.758 1 52.22 136 ALA A CA 1
ATOM 1084 C C . ALA A 1 136 ? 9.055 6.969 -9.391 1 52.22 136 ALA A C 1
ATOM 1086 O O . ALA A 1 136 ? 8.859 7.5 -8.297 1 52.22 136 ALA A O 1
ATOM 1087 N N . THR A 1 137 ? 8.289 7.191 -10.352 1 44.56 137 THR A N 1
ATOM 1088 C CA . THR A 1 137 ? 7.125 8.055 -10.172 1 44.56 137 THR A CA 1
ATOM 1089 C C . THR A 1 137 ? 5.918 7.246 -9.703 1 44.56 137 THR A C 1
ATOM 1091 O O . THR A 1 137 ? 5.004 7.789 -9.078 1 44.56 137 THR A O 1
ATOM 1094 N N . SER A 1 138 ? 5.496 6.086 -10.227 1 42.84 138 SER A N 1
ATOM 1095 C CA . SER A 1 138 ? 4.082 5.781 -10.039 1 42.84 138 SER A CA 1
ATOM 1096 C C . SER A 1 138 ? 3.887 4.41 -9.406 1 42.84 138 SER A C 1
ATOM 1098 O O . SER A 1 138 ? 4.328 3.398 -9.953 1 42.84 138 SER A O 1
ATOM 1100 N N . PRO A 1 139 ? 3.795 4.363 -7.949 1 47.94 139 PRO A N 1
ATOM 1101 C CA . PRO A 1 139 ? 3.078 3.166 -7.504 1 47.94 139 PRO A CA 1
ATOM 1102 C C . PRO A 1 139 ? 2.082 2.65 -8.539 1 47.94 139 PRO A C 1
ATOM 1104 O O . PRO A 1 139 ? 1.609 1.517 -8.438 1 47.94 139 PRO A O 1
ATOM 1107 N N . ASP A 1 140 ? 1.512 3.697 -9.414 1 46.19 140 ASP A N 1
ATOM 1108 C CA . ASP A 1 140 ? 0.353 3.529 -10.289 1 46.19 140 ASP A CA 1
ATOM 1109 C C . ASP A 1 140 ? 0.458 2.24 -11.102 1 46.19 140 ASP A C 1
ATOM 1111 O O . ASP A 1 140 ? -0.55 1.723 -11.586 1 46.19 140 ASP A O 1
ATOM 1115 N N . LEU A 1 141 ? 1.648 1.881 -11.172 1 51.47 141 LEU A N 1
ATOM 1116 C CA . LEU A 1 141 ? 1.633 1.025 -12.352 1 51.47 141 LEU A CA 1
ATOM 1117 C C . LEU A 1 141 ? 1.757 -0.443 -11.961 1 51.47 141 LEU A C 1
ATOM 1119 O O . LEU A 1 141 ? 2.014 -1.297 -12.812 1 51.47 141 LEU A O 1
ATOM 1123 N N . ASN A 1 142 ? 1.452 -0.601 -10.547 1 65.75 142 ASN A N 1
ATOM 1124 C CA . ASN A 1 142 ? 1.621 -2.018 -10.25 1 65.75 142 ASN A CA 1
ATOM 1125 C C . ASN A 1 142 ? 0.297 -2.771 -10.336 1 65.75 142 ASN A C 1
ATOM 1127 O O . ASN A 1 142 ? -0.637 -2.484 -9.586 1 65.75 142 ASN A O 1
ATOM 1131 N N . HIS A 1 143 ? 0.161 -3.527 -11.453 1 73.62 143 HIS A N 1
ATOM 1132 C CA . HIS A 1 143 ? -1.012 -4.352 -11.727 1 73.62 143 HIS A CA 1
ATOM 1133 C C . HIS A 1 143 ? -1.499 -5.051 -10.461 1 73.62 143 HIS A C 1
ATOM 1135 O O . HIS A 1 143 ? -2.695 -5.301 -10.312 1 73.62 143 HIS A O 1
ATOM 1141 N N . ILE A 1 144 ? -0.574 -5.227 -9.625 1 86.81 144 ILE A N 1
ATOM 1142 C CA . ILE A 1 144 ? -0.952 -6.078 -8.5 1 86.81 144 ILE A CA 1
ATOM 1143 C C . ILE A 1 144 ? -1.782 -5.273 -7.504 1 86.81 144 ILE A C 1
ATOM 1145 O O . ILE A 1 144 ? -2.475 -5.844 -6.656 1 86.81 144 ILE A O 1
ATOM 1149 N N . GLU A 1 145 ? -1.751 -3.949 -7.574 1 82.06 145 GLU A N 1
ATOM 1150 C CA . GLU A 1 145 ? -2.553 -3.107 -6.691 1 82.06 145 GLU A CA 1
ATOM 1151 C C . GLU A 1 145 ? -4.047 -3.32 -6.93 1 82.06 145 GLU A C 1
ATOM 1153 O O . GLU A 1 145 ? -4.836 -3.334 -5.984 1 82.06 145 GLU A O 1
ATOM 1158 N N . LEU A 1 146 ? -4.438 -3.549 -8.227 1 82.19 146 LEU A N 1
ATOM 1159 C CA . LEU A 1 146 ? -5.832 -3.816 -8.555 1 82.19 146 LEU A CA 1
ATOM 1160 C C . LEU A 1 146 ? -6.258 -5.191 -8.047 1 82.19 146 LEU A C 1
ATOM 1162 O O . LEU A 1 146 ? -7.41 -5.383 -7.652 1 82.19 146 LEU A O 1
ATOM 1166 N N . VAL A 1 147 ? -5.309 -6.012 -8.109 1 89.62 147 VAL A N 1
ATOM 1167 C CA . VAL A 1 147 ? -5.605 -7.363 -7.648 1 89.62 147 VAL A CA 1
ATOM 1168 C C . VAL A 1 147 ? -5.785 -7.363 -6.129 1 89.62 147 VAL A C 1
ATOM 1170 O O . VAL A 1 147 ? -6.664 -8.055 -5.605 1 89.62 147 VAL A O 1
ATOM 1173 N N . TRP A 1 148 ? -4.93 -6.543 -5.453 1 89.56 148 TRP A N 1
ATOM 1174 C CA . TRP A 1 148 ? -5.117 -6.406 -4.012 1 89.56 148 TRP A CA 1
ATOM 1175 C C . TRP A 1 148 ? -6.504 -5.859 -3.689 1 89.56 148 TRP A C 1
ATOM 1177 O O . TRP A 1 148 ? -7.164 -6.336 -2.766 1 89.56 148 TRP A O 1
ATOM 1187 N N . ASP A 1 149 ? -6.879 -4.887 -4.438 1 85.19 149 ASP A N 1
ATOM 1188 C CA . ASP A 1 149 ? -8.188 -4.281 -4.223 1 85.19 149 ASP A CA 1
ATOM 1189 C C . ASP A 1 149 ? -9.305 -5.305 -4.414 1 85.19 149 ASP A C 1
ATOM 1191 O O . ASP A 1 149 ? -10.25 -5.352 -3.625 1 85.19 149 ASP A O 1
ATOM 1195 N N . LEU A 1 150 ? -9.234 -6.066 -5.457 1 87.69 150 LEU A N 1
ATOM 1196 C CA . LEU A 1 150 ? -10.211 -7.121 -5.711 1 87.69 150 LEU A CA 1
ATOM 1197 C C . LEU A 1 150 ? -10.227 -8.133 -4.57 1 87.69 150 LEU A C 1
ATOM 1199 O O . LEU A 1 150 ? -11.297 -8.531 -4.109 1 87.69 150 LEU A O 1
ATOM 1203 N N . LEU A 1 151 ? -9.078 -8.523 -4.125 1 93.06 151 LEU A N 1
ATOM 1204 C CA . LEU A 1 151 ? -8.961 -9.5 -3.041 1 93.06 151 LEU A CA 1
ATOM 1205 C C . LEU A 1 151 ? -9.625 -8.977 -1.772 1 93.06 151 LEU A C 1
ATOM 1207 O O . LEU A 1 151 ? -10.367 -9.711 -1.112 1 93.06 151 LEU A O 1
ATOM 1211 N N . ASP A 1 152 ? -9.344 -7.773 -1.494 1 88.81 152 ASP A N 1
ATOM 1212 C CA . ASP A 1 152 ? -9.93 -7.133 -0.322 1 88.81 152 ASP A CA 1
ATOM 1213 C C . ASP A 1 152 ? -11.453 -7.137 -0.402 1 88.81 152 ASP A C 1
ATOM 1215 O O . ASP A 1 152 ? -12.133 -7.484 0.568 1 88.81 152 ASP A O 1
ATOM 1219 N N . ARG A 1 153 ? -11.984 -6.785 -1.5 1 85.69 153 ARG A N 1
ATOM 1220 C CA . ARG A 1 153 ? -13.43 -6.738 -1.698 1 85.69 153 ARG A CA 1
ATOM 1221 C C . ARG A 1 153 ? -14.055 -8.117 -1.531 1 85.69 153 ARG A C 1
ATOM 1223 O O . ARG A 1 153 ? -15.117 -8.258 -0.922 1 85.69 153 ARG A O 1
ATOM 1230 N N . ARG A 1 154 ? -13.391 -9.055 -2.045 1 91.12 154 ARG A N 1
ATOM 1231 C CA . ARG A 1 154 ? -13.914 -10.414 -1.977 1 91.12 154 ARG A CA 1
ATOM 1232 C C . ARG A 1 154 ? -13.938 -10.922 -0.538 1 91.12 154 ARG A C 1
ATOM 1234 O O . ARG A 1 154 ? -14.906 -11.555 -0.113 1 91.12 154 ARG A O 1
ATOM 1241 N N . VAL A 1 155 ? -12.938 -10.664 0.138 1 92.06 155 VAL A N 1
ATOM 1242 C CA . VAL A 1 155 ? -12.859 -11.125 1.521 1 92.06 155 VAL A CA 1
ATOM 1243 C C . VAL A 1 155 ? -13.93 -10.422 2.357 1 92.06 155 VAL A C 1
ATOM 1245 O O . VAL A 1 155 ? -14.609 -11.055 3.168 1 92.06 155 VAL A O 1
ATOM 1248 N N . LYS A 1 156 ? -14.109 -9.203 2.104 1 82.12 156 LYS A N 1
ATOM 1249 C CA . LYS A 1 156 ? -15.07 -8.406 2.863 1 82.12 156 LYS A CA 1
ATOM 1250 C C . LYS A 1 156 ? -16.5 -8.781 2.492 1 82.12 156 LYS A C 1
ATOM 1252 O O . LYS A 1 156 ? -17.438 -8.531 3.264 1 82.12 156 LYS A O 1
ATOM 1257 N N . ALA A 1 157 ? -16.656 -9.305 1.333 1 83.31 157 ALA A N 1
ATOM 1258 C CA . ALA A 1 157 ? -17.984 -9.656 0.84 1 83.31 157 ALA A CA 1
ATOM 1259 C C . ALA A 1 157 ? -18.391 -11.047 1.312 1 83.31 157 ALA A C 1
ATOM 1261 O O . ALA A 1 157 ? -19.531 -11.477 1.076 1 83.31 157 ALA A O 1
ATOM 1262 N N . ARG A 1 158 ? -17.5 -11.68 1.959 1 88.44 158 ARG A N 1
ATOM 1263 C CA . ARG A 1 158 ? -17.828 -13.023 2.428 1 88.44 158 ARG A CA 1
ATOM 1264 C C . ARG A 1 158 ? -19.031 -12.992 3.365 1 88.44 158 ARG A C 1
ATOM 1266 O O . ARG A 1 158 ? -19.172 -12.062 4.168 1 88.44 158 ARG A O 1
ATOM 1273 N N . VAL A 1 159 ? -19.859 -14.039 3.275 1 86.62 159 VAL A N 1
ATOM 1274 C CA . VAL A 1 159 ? -21.047 -14.133 4.109 1 86.62 159 VAL A CA 1
ATOM 1275 C C . VAL A 1 159 ? -20.641 -14.172 5.582 1 86.62 159 VAL A C 1
ATOM 1277 O O . VAL A 1 159 ? -21.234 -13.469 6.41 1 86.62 159 VAL A O 1
ATOM 1280 N N . ILE A 1 160 ? -19.672 -15.07 5.828 1 87.31 160 ILE A N 1
ATOM 1281 C CA . ILE A 1 160 ? -19.109 -15.125 7.172 1 87.31 160 ILE A CA 1
ATOM 1282 C C . ILE A 1 160 ? -17.766 -14.406 7.199 1 87.31 160 ILE A C 1
ATOM 1284 O O . ILE A 1 160 ? -16.781 -14.914 6.66 1 87.31 160 ILE A O 1
ATOM 1288 N N . PRO A 1 161 ? -17.766 -13.312 7.809 1 85.88 161 PRO A N 1
ATOM 1289 C CA . PRO A 1 161 ? -16.5 -12.578 7.871 1 85.88 161 PRO A CA 1
ATOM 1290 C C . PRO A 1 161 ? -15.469 -13.258 8.766 1 85.88 161 PRO A C 1
ATOM 1292 O O . PRO A 1 161 ? -15.836 -13.914 9.75 1 85.88 161 PRO A O 1
ATOM 1295 N N . PRO A 1 162 ? -14.188 -13.094 8.336 1 90.25 162 PRO A N 1
ATOM 1296 C CA . PRO A 1 162 ? -13.164 -13.625 9.234 1 90.25 162 PRO A CA 1
ATOM 1297 C C . PRO A 1 162 ? -13.211 -12.984 10.625 1 90.25 162 PRO A C 1
ATOM 1299 O O . PRO A 1 162 ? -13.406 -11.773 10.742 1 90.25 162 PRO A O 1
ATOM 1302 N N . ARG A 1 163 ? -12.992 -13.828 11.648 1 84.94 163 ARG A N 1
ATOM 1303 C CA . ARG A 1 163 ? -13.164 -13.352 13.016 1 84.94 163 ARG A CA 1
ATOM 1304 C C . ARG A 1 163 ? -11.812 -13.195 13.703 1 84.94 163 ARG A C 1
ATOM 1306 O O . ARG A 1 163 ? -11.727 -12.633 14.797 1 84.94 163 ARG A O 1
ATOM 1313 N N . ASN A 1 164 ? -10.828 -13.781 13.188 1 86.12 164 ASN A N 1
ATOM 1314 C CA . ASN A 1 164 ? -9.469 -13.68 13.703 1 86.12 164 ASN A CA 1
ATOM 1315 C C . ASN A 1 164 ? -8.438 -13.727 12.586 1 86.12 164 ASN A C 1
ATOM 1317 O O . ASN A 1 164 ? -8.789 -13.93 11.422 1 86.12 164 ASN A O 1
ATOM 1321 N N . VAL A 1 165 ? -7.227 -13.547 12.969 1 86.62 165 VAL A N 1
ATOM 1322 C CA . VAL A 1 165 ? -6.16 -13.414 11.984 1 86.62 165 VAL A CA 1
ATOM 1323 C C . VAL A 1 165 ? -6.008 -14.719 11.203 1 86.62 165 VAL A C 1
ATOM 1325 O O . VAL A 1 165 ? -5.727 -14.711 10.008 1 86.62 165 VAL A O 1
ATOM 1328 N N . ARG A 1 166 ? -6.176 -15.852 11.852 1 91.75 166 ARG A N 1
ATOM 1329 C CA . ARG A 1 166 ? -6.066 -17.141 11.172 1 91.75 166 ARG A CA 1
ATOM 1330 C C . ARG A 1 166 ? -7.152 -17.297 10.117 1 91.75 166 ARG A C 1
ATOM 1332 O O . ARG A 1 166 ? -6.875 -17.734 8.992 1 91.75 166 ARG A O 1
ATOM 1339 N N . GLU A 1 167 ? -8.32 -16.922 10.477 1 93.31 167 GLU A N 1
ATOM 1340 C CA . GLU A 1 167 ? -9.43 -17 9.531 1 93.31 167 GLU A CA 1
ATOM 1341 C C . GLU A 1 167 ? -9.242 -16 8.391 1 93.31 167 GLU A C 1
ATOM 1343 O O . GLU A 1 167 ? -9.617 -16.297 7.25 1 93.31 167 GLU A O 1
ATOM 1348 N N . LEU A 1 168 ? -8.703 -14.844 8.742 1 93.12 168 LEU A N 1
ATOM 1349 C CA . LEU A 1 168 ? -8.43 -13.859 7.703 1 93.12 168 LEU A CA 1
ATOM 1350 C C . LEU A 1 168 ? -7.406 -14.391 6.707 1 93.12 168 LEU A C 1
ATOM 1352 O O . LEU A 1 168 ? -7.605 -14.297 5.492 1 93.12 168 LEU A O 1
ATOM 1356 N N . ALA A 1 169 ? -6.391 -15 7.223 1 95 169 ALA A N 1
ATOM 1357 C CA . ALA A 1 169 ? -5.367 -15.586 6.359 1 95 169 ALA A CA 1
ATOM 1358 C C . ALA A 1 169 ? -5.961 -16.641 5.434 1 95 169 ALA A C 1
ATOM 1360 O O . ALA A 1 169 ? -5.684 -16.641 4.234 1 95 169 ALA A O 1
ATOM 1361 N N . SER A 1 170 ? -6.742 -17.5 5.996 1 97.12 170 SER A N 1
ATOM 1362 C CA . SER A 1 170 ? -7.375 -18.547 5.211 1 97.12 170 SER A CA 1
ATOM 1363 C C . SER A 1 170 ? -8.297 -17.969 4.141 1 97.12 170 SER A C 1
ATOM 1365 O O . SER A 1 170 ? -8.297 -18.422 2.998 1 97.12 170 SER A O 1
ATOM 1367 N N . ALA A 1 171 ? -9.047 -16.953 4.512 1 96.69 171 ALA A N 1
ATOM 1368 C CA . ALA A 1 171 ? -9.953 -16.312 3.562 1 96.69 171 ALA A CA 1
ATOM 1369 C C . ALA A 1 171 ? -9.18 -15.68 2.408 1 96.69 171 ALA A C 1
ATOM 1371 O O . ALA A 1 171 ? -9.594 -15.766 1.251 1 96.69 171 ALA A O 1
ATOM 1372 N N . LEU A 1 172 ? -8.102 -15.047 2.734 1 97.44 172 LEU A N 1
ATOM 1373 C CA . LEU A 1 172 ? -7.27 -14.422 1.714 1 97.44 172 LEU A CA 1
ATOM 1374 C C . LEU A 1 172 ? -6.742 -15.453 0.726 1 97.44 172 LEU A C 1
ATOM 1376 O O . LEU A 1 172 ? -6.805 -15.25 -0.488 1 97.44 172 LEU A O 1
ATOM 1380 N N . VAL A 1 173 ? -6.266 -16.547 1.248 1 98.19 173 VAL A N 1
ATOM 1381 C CA . VAL A 1 173 ? -5.715 -17.609 0.399 1 98.19 173 VAL A CA 1
ATOM 1382 C C . VAL A 1 173 ? -6.82 -18.188 -0.485 1 98.19 173 VAL A C 1
ATOM 1384 O O . VAL A 1 173 ? -6.621 -18.375 -1.687 1 98.19 173 VAL A O 1
ATOM 1387 N N . GLU A 1 174 ? -7.93 -18.438 0.084 1 98.19 174 GLU A N 1
ATOM 1388 C CA . GLU A 1 174 ? -9.055 -19.016 -0.651 1 98.19 174 GLU A CA 1
ATOM 1389 C C . GLU A 1 174 ? -9.531 -18.078 -1.754 1 98.19 174 GLU A C 1
ATOM 1391 O O . GLU A 1 174 ? -9.695 -18.484 -2.902 1 98.19 174 GLU A O 1
ATOM 1396 N N . GLU A 1 175 ? -9.711 -16.781 -1.404 1 97.38 175 GLU A N 1
ATOM 1397 C CA . GLU A 1 175 ? -10.219 -15.836 -2.389 1 97.38 175 GLU A CA 1
ATOM 1398 C C . GLU A 1 175 ? -9.188 -15.555 -3.475 1 97.38 175 GLU A C 1
ATOM 1400 O O . GLU A 1 175 ? -9.539 -15.328 -4.633 1 97.38 175 GLU A O 1
ATOM 1405 N N . TRP A 1 176 ? -7.906 -15.547 -3.105 1 97.5 176 TRP A N 1
ATOM 1406 C CA . TRP A 1 176 ? -6.848 -15.445 -4.102 1 97.5 176 TRP A CA 1
ATOM 1407 C C . TRP A 1 176 ? -6.949 -16.578 -5.125 1 97.5 176 TRP A C 1
ATOM 1409 O O . TRP A 1 176 ? -6.852 -16.328 -6.332 1 97.5 176 TRP A O 1
ATOM 1419 N N . GLY A 1 177 ? -7.18 -17.781 -4.652 1 97 177 GLY A N 1
ATOM 1420 C CA . GLY A 1 177 ? -7.344 -18.938 -5.52 1 97 177 GLY A CA 1
ATOM 1421 C C . GLY A 1 177 ? -8.594 -18.875 -6.375 1 97 177 GLY A C 1
ATOM 1422 O O . GLY A 1 177 ? -8.641 -19.453 -7.461 1 97 177 GLY A O 1
ATOM 1423 N N . ASN A 1 178 ? -9.547 -18.156 -5.945 1 96.25 178 ASN A N 1
ATOM 1424 C CA . ASN A 1 178 ? -10.828 -18.078 -6.633 1 96.25 178 ASN A CA 1
ATOM 1425 C C . ASN A 1 178 ? -10.812 -17.031 -7.742 1 96.25 178 ASN A C 1
ATOM 1427 O O . ASN A 1 178 ? -11.766 -16.938 -8.516 1 96.25 178 ASN A O 1
ATOM 1431 N N . ILE A 1 179 ? -9.82 -16.219 -7.816 1 93.75 179 ILE A N 1
ATOM 1432 C CA . ILE A 1 179 ? -9.719 -15.273 -8.922 1 93.75 179 ILE A CA 1
ATOM 1433 C C . ILE A 1 179 ? -9.461 -16.031 -10.227 1 93.75 179 ILE A C 1
ATOM 1435 O O . ILE A 1 179 ? -8.438 -16.688 -10.375 1 93.75 179 ILE A O 1
ATOM 1439 N N . SER A 1 180 ? -10.383 -15.898 -11.109 1 93.88 180 SER A N 1
ATOM 1440 C CA . SER A 1 180 ? -10.227 -16.625 -12.367 1 93.88 180 SER A CA 1
ATOM 1441 C C . SER A 1 180 ? -9.156 -15.984 -13.25 1 93.88 180 SER A C 1
ATOM 1443 O O . SER A 1 180 ? -8.82 -14.812 -13.078 1 93.88 180 SER A O 1
ATOM 1445 N N . GLN A 1 181 ? -8.672 -16.812 -14.156 1 90.62 181 GLN A N 1
ATOM 1446 C CA . GLN A 1 181 ? -7.68 -16.312 -15.102 1 90.62 181 GLN A CA 1
ATOM 1447 C C . GLN A 1 181 ? -8.25 -15.172 -15.938 1 90.62 181 GLN A C 1
ATOM 1449 O O . GLN A 1 181 ? -7.539 -14.227 -16.281 1 90.62 181 GLN A O 1
ATOM 1454 N N . GLN A 1 182 ? -9.477 -15.352 -16.25 1 90.19 182 GLN A N 1
ATOM 1455 C CA . GLN A 1 182 ? -10.125 -14.312 -17.047 1 90.19 182 GLN A CA 1
ATOM 1456 C C . GLN A 1 182 ? -10.234 -13.008 -16.266 1 90.19 182 GLN A C 1
ATOM 1458 O O . GLN A 1 182 ? -9.977 -11.93 -16.797 1 90.19 182 GLN A O 1
ATOM 1463 N N . GLU A 1 183 ? -10.586 -13.102 -15.047 1 87.25 183 GLU A N 1
ATOM 1464 C CA . GLU A 1 183 ? -10.664 -11.922 -14.188 1 87.25 183 GLU A CA 1
ATOM 1465 C C . GLU A 1 183 ? -9.305 -11.25 -14.047 1 87.25 183 GLU A C 1
ATOM 1467 O O . GLU A 1 183 ? -9.203 -10.023 -14.125 1 87.25 183 GLU A O 1
ATOM 1472 N N . LEU A 1 184 ? -8.352 -12.055 -13.836 1 88.75 184 LEU A N 1
ATOM 1473 C CA . LEU A 1 184 ? -6.996 -11.547 -13.703 1 88.75 184 LEU A CA 1
ATOM 1474 C C . LEU A 1 184 ? -6.555 -10.828 -14.977 1 88.75 184 LEU A C 1
ATOM 1476 O O . LEU A 1 184 ? -6.035 -9.711 -14.914 1 88.75 184 LEU A O 1
ATOM 1480 N N . ALA A 1 185 ? -6.777 -11.453 -16.094 1 86.5 185 ALA A N 1
ATOM 1481 C CA . ALA A 1 185 ? -6.406 -10.891 -17.391 1 86.5 185 ALA A CA 1
ATOM 1482 C C . ALA A 1 185 ? -7.105 -9.555 -17.625 1 86.5 185 ALA A C 1
ATOM 1484 O O . ALA A 1 185 ? -6.484 -8.594 -18.078 1 86.5 185 ALA A O 1
ATOM 1485 N N . ASN A 1 186 ? -8.336 -9.555 -17.281 1 83.19 186 ASN A N 1
ATOM 1486 C CA . ASN A 1 186 ? -9.125 -8.336 -17.469 1 83.19 186 ASN A CA 1
ATOM 1487 C C . ASN A 1 186 ? -8.617 -7.199 -16.578 1 83.19 186 ASN A C 1
ATOM 1489 O O . ASN A 1 186 ? -8.562 -6.047 -17.016 1 83.19 186 ASN A O 1
ATOM 1493 N N . LEU A 1 187 ? -8.281 -7.547 -15.391 1 81.12 187 LEU A N 1
ATOM 1494 C CA . LEU A 1 187 ? -7.785 -6.543 -14.453 1 81.12 187 LEU A CA 1
ATOM 1495 C C . LEU A 1 187 ? -6.461 -5.957 -14.938 1 81.12 187 LEU A C 1
ATOM 1497 O O . LEU A 1 187 ? -6.277 -4.738 -14.938 1 81.12 187 LEU A O 1
ATOM 1501 N N . VAL A 1 188 ? -5.602 -6.812 -15.336 1 76.69 188 VAL A N 1
ATOM 1502 C CA . VAL A 1 188 ? -4.273 -6.387 -15.758 1 76.69 188 VAL A CA 1
ATOM 1503 C C . VAL A 1 188 ? -4.375 -5.566 -17.047 1 76.69 188 VAL A C 1
ATOM 1505 O O . VAL A 1 188 ? -3.666 -4.57 -17.219 1 76.69 188 VAL A O 1
ATOM 1508 N N . GLN A 1 189 ? -5.262 -5.941 -17.906 1 75.38 189 GLN A N 1
ATOM 1509 C CA . GLN A 1 189 ? -5.473 -5.211 -19.156 1 75.38 189 GLN A CA 1
ATOM 1510 C C . GLN A 1 189 ? -6.066 -3.832 -18.891 1 75.38 189 GLN A C 1
ATOM 1512 O O . GLN A 1 189 ? -5.73 -2.863 -19.578 1 75.38 189 GLN A O 1
ATOM 1517 N N . SER A 1 190 ? -6.926 -3.828 -17.969 1 71 190 SER A N 1
ATOM 1518 C CA . SER A 1 190 ? -7.555 -2.555 -17.641 1 71 190 SER A CA 1
ATOM 1519 C C . SER A 1 190 ? -6.527 -1.547 -17.125 1 71 190 SER A C 1
ATOM 1521 O O . SER A 1 190 ? -6.617 -0.355 -17.438 1 71 190 SER A O 1
ATOM 1523 N N . MET A 1 191 ? -5.59 -2.004 -16.375 1 66.62 191 MET A N 1
ATOM 1524 C CA . MET A 1 191 ? -4.555 -1.122 -15.844 1 66.62 191 MET A CA 1
ATOM 1525 C C . MET A 1 191 ? -3.67 -0.588 -16.969 1 66.62 191 MET A C 1
ATOM 1527 O O . MET A 1 191 ? -3.281 0.581 -16.953 1 66.62 191 MET A O 1
ATOM 1531 N N . ARG A 1 192 ? -3.361 -1.461 -17.844 1 64.12 192 ARG A N 1
ATOM 1532 C CA . ARG A 1 192 ? -2.527 -1.055 -18.969 1 64.12 192 ARG A CA 1
ATOM 1533 C C . ARG A 1 192 ? -3.189 0.064 -19.766 1 64.12 192 ARG A C 1
ATOM 1535 O O . ARG A 1 192 ? -2.516 0.991 -20.219 1 64.12 192 ARG A O 1
ATOM 1542 N N . ARG A 1 193 ? -4.418 -0.103 -19.906 1 62.69 193 ARG A N 1
ATOM 1543 C CA . ARG A 1 193 ? -5.156 0.927 -20.625 1 62.69 193 ARG A CA 1
ATOM 1544 C C . ARG A 1 193 ? -5.133 2.25 -19.859 1 62.69 193 ARG A C 1
ATOM 1546 O O . ARG A 1 193 ? -4.996 3.316 -20.469 1 62.69 193 ARG A O 1
ATOM 1553 N N . ARG A 1 194 ? -5.215 2.07 -18.656 1 59.53 194 ARG A N 1
ATOM 1554 C CA . ARG A 1 194 ? -5.215 3.258 -17.812 1 59.53 194 ARG A CA 1
ATOM 1555 C C . ARG A 1 194 ? -3.852 3.943 -17.828 1 59.53 194 ARG A C 1
ATOM 1557 O O . ARG A 1 194 ? -3.77 5.172 -17.875 1 59.53 194 ARG A O 1
ATOM 1564 N N . CYS A 1 195 ? -2.832 3.117 -17.688 1 57.25 195 CYS A N 1
ATOM 1565 C CA . CYS A 1 195 ? -1.478 3.658 -17.719 1 57.25 195 CYS A CA 1
ATOM 1566 C C . CYS A 1 195 ? -1.186 4.355 -19.031 1 57.25 195 CYS A C 1
ATOM 1568 O O . CYS A 1 195 ? -0.569 5.422 -19.062 1 57.25 195 CYS A O 1
ATOM 1570 N N . THR A 1 196 ? -1.66 3.711 -20.047 1 54.69 196 THR A N 1
ATOM 1571 C CA . THR A 1 196 ? -1.467 4.297 -21.359 1 54.69 196 THR A CA 1
ATOM 1572 C C . THR A 1 196 ? -2.209 5.625 -21.484 1 54.69 196 THR A C 1
ATOM 1574 O O . THR A 1 196 ? -1.696 6.582 -22.062 1 54.69 196 THR A O 1
ATOM 1577 N N . ALA A 1 197 ? -3.293 5.641 -20.859 1 53.16 197 ALA A N 1
ATOM 1578 C CA . ALA A 1 197 ? -4.094 6.859 -20.906 1 53.16 197 ALA A CA 1
ATOM 1579 C C . ALA A 1 197 ? -3.436 7.98 -20.094 1 53.16 197 ALA A C 1
ATOM 1581 O O . ALA A 1 197 ? -3.439 9.141 -20.516 1 53.16 197 ALA A O 1
ATOM 1582 N N . VAL A 1 198 ? -2.877 7.609 -19 1 52.25 198 VAL A N 1
ATOM 1583 C CA . VAL A 1 198 ? -2.191 8.586 -18.156 1 52.25 198 VAL A CA 1
ATOM 1584 C C . VAL A 1 198 ? -0.939 9.094 -18.875 1 52.25 198 VAL A C 1
ATOM 1586 O O . VAL A 1 198 ? -0.642 10.289 -18.844 1 52.25 198 VAL A O 1
ATOM 1589 N N . LEU A 1 199 ? -0.247 8.141 -19.438 1 51.25 199 LEU A N 1
ATOM 1590 C CA . LEU A 1 199 ? 0.95 8.508 -20.188 1 51.25 199 LEU A CA 1
ATOM 1591 C C . LEU A 1 199 ? 0.6 9.406 -21.359 1 51.25 199 LEU A C 1
ATOM 1593 O O . LEU A 1 199 ? 1.315 10.367 -21.656 1 51.25 199 LEU A O 1
ATOM 1597 N N . ASN A 1 200 ? -0.454 9.078 -22 1 49.88 200 ASN A N 1
ATOM 1598 C CA . ASN A 1 200 ? -0.889 9.898 -23.125 1 49.88 200 ASN A CA 1
ATOM 1599 C C . ASN A 1 200 ? -1.354 11.281 -22.656 1 49.88 200 ASN A C 1
ATOM 1601 O O . ASN A 1 200 ? -1.138 12.273 -23.344 1 49.88 200 ASN A O 1
ATOM 1605 N N . ALA A 1 201 ? -1.935 11.312 -21.547 1 47.66 201 ALA A N 1
ATOM 1606 C CA . ALA A 1 201 ? -2.4 12.586 -21 1 47.66 201 ALA A CA 1
ATOM 1607 C C . ALA A 1 201 ? -1.231 13.422 -20.484 1 47.66 201 ALA A C 1
ATOM 1609 O O . ALA A 1 201 ? -1.231 14.648 -20.625 1 47.66 201 ALA A O 1
ATOM 1610 N N . ALA A 1 202 ? -0.385 12.805 -19.844 1 43.34 202 ALA A N 1
ATOM 1611 C CA . ALA A 1 202 ? 0.814 13.492 -19.375 1 43.34 202 ALA A CA 1
ATOM 1612 C C . ALA A 1 202 ? 1.689 13.93 -20.547 1 43.34 202 ALA A C 1
ATOM 1614 O O . ALA A 1 202 ? 2.41 14.93 -20.469 1 43.34 202 ALA A O 1
ATOM 1615 N N . GLY A 1 203 ? 1.818 13.102 -21.547 1 41.12 203 GLY A N 1
ATOM 1616 C CA . GLY A 1 203 ? 2.535 13.453 -22.766 1 41.12 203 GLY A CA 1
ATOM 1617 C C . GLY A 1 203 ? 1.87 14.57 -23.547 1 41.12 203 GLY A C 1
ATOM 1618 O O . GLY A 1 203 ? 2.436 15.07 -24.516 1 41.12 203 GLY A O 1
ATOM 1619 N N . GLY A 1 204 ? 0.637 14.82 -23.375 1 37.38 204 GLY A N 1
ATOM 1620 C CA . GLY A 1 204 ? 0.039 15.859 -24.203 1 37.38 204 GLY A CA 1
ATOM 1621 C C . GLY A 1 204 ? 0.664 17.219 -23.984 1 37.38 204 GLY A C 1
ATOM 1622 O O . GLY A 1 204 ? 0.397 18.156 -24.75 1 37.38 204 GLY A O 1
ATOM 1623 N N . HIS A 1 205 ? 1.112 17.547 -22.781 1 35.19 205 HIS A N 1
ATOM 1624 C CA . HIS A 1 205 ? 1.567 18.938 -22.75 1 35.19 205 HIS A CA 1
ATOM 1625 C C . HIS A 1 205 ? 2.996 19.062 -23.266 1 35.19 205 HIS A C 1
ATOM 1627 O O . HIS A 1 205 ? 3.633 20.109 -23.094 1 35.19 205 HIS A O 1
ATOM 1633 N N . THR A 1 206 ? 3.701 18.062 -23.688 1 30.58 206 THR A N 1
ATOM 1634 C CA . THR A 1 206 ? 4.918 18.531 -24.344 1 30.58 206 THR A CA 1
ATOM 1635 C C . THR A 1 206 ? 4.59 19.281 -25.625 1 30.58 206 THR A C 1
ATOM 1637 O O . THR A 1 206 ? 4.168 18.672 -26.609 1 30.58 206 THR 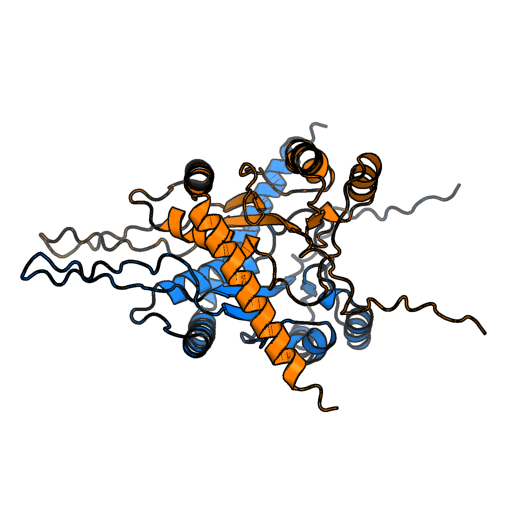A O 1
ATOM 1640 N N . ARG A 1 207 ? 4.059 20.484 -25.594 1 27.2 207 ARG A N 1
ATOM 1641 C CA . ARG A 1 207 ? 4.25 21.391 -26.719 1 27.2 207 ARG A CA 1
ATOM 1642 C C . ARG A 1 207 ? 5.703 21.391 -27.188 1 27.2 207 ARG A C 1
ATOM 1644 O O . ARG A 1 207 ? 6.613 21.641 -26.391 1 27.2 207 ARG A O 1
ATOM 1651 N N . TYR A 1 208 ? 5.98 20.656 -28.156 1 22.22 208 TYR A N 1
ATOM 1652 C CA . TYR A 1 208 ? 7.008 21.188 -29.047 1 22.22 208 TYR A CA 1
ATOM 1653 C C . TYR A 1 208 ? 6.559 22.5 -29.672 1 22.22 208 TYR A C 1
ATOM 1655 O O . TYR A 1 208 ? 5.367 22.719 -29.906 1 22.22 208 TYR A O 1
ATOM 1663 N N . MET B 1 1 ? 43.719 -1.958 12.125 1 19.84 1 MET B N 1
ATOM 1664 C CA . MET B 1 1 ? 43.031 -2.053 13.406 1 19.84 1 MET B CA 1
ATOM 1665 C C . MET B 1 1 ? 41.719 -1.278 13.375 1 19.84 1 MET B C 1
ATOM 1667 O O . MET B 1 1 ? 41.219 -0.84 14.414 1 19.84 1 MET B O 1
ATOM 1671 N N . ALA B 1 2 ? 41.125 -1.068 12.25 1 22.02 2 ALA B N 1
ATOM 1672 C CA . ALA B 1 2 ? 40.094 -0.075 11.992 1 22.02 2 ALA B CA 1
ATOM 1673 C C . ALA B 1 2 ? 38.812 -0.401 12.773 1 22.02 2 ALA B C 1
ATOM 1675 O O . ALA B 1 2 ? 38.188 -1.441 12.555 1 22.02 2 ALA B O 1
ATOM 1676 N N . GLY B 1 3 ? 38.719 -0.021 14.07 1 20.62 3 GLY B N 1
ATOM 1677 C CA . GLY B 1 3 ? 37.688 -0.239 15.062 1 20.62 3 GLY B CA 1
ATOM 1678 C C . GLY B 1 3 ? 36.344 0.298 14.633 1 20.62 3 GLY B C 1
ATOM 1679 O O . GLY B 1 3 ? 36.188 1.501 14.414 1 20.62 3 GLY B O 1
ATOM 1680 N N . LYS B 1 4 ? 35.562 -0.451 13.859 1 24.16 4 LYS B N 1
ATOM 1681 C CA . LYS B 1 4 ? 34.219 -0.131 13.344 1 24.16 4 LYS B CA 1
ATOM 1682 C C . LYS B 1 4 ? 33.281 0.314 14.469 1 24.16 4 LYS B C 1
ATOM 1684 O O . LYS B 1 4 ? 33.062 -0.43 15.422 1 24.16 4 LYS B O 1
ATOM 1689 N N . ASN B 1 5 ? 33.312 1.583 14.961 1 21.2 5 ASN B N 1
ATOM 1690 C CA . ASN B 1 5 ? 32.531 2.213 16.031 1 21.2 5 ASN B CA 1
ATOM 1691 C C . ASN B 1 5 ? 31.047 1.971 15.852 1 21.2 5 ASN B C 1
ATOM 1693 O O . ASN B 1 5 ? 30.406 2.561 14.969 1 21.2 5 ASN B O 1
ATOM 1697 N N . LEU B 1 6 ? 30.609 0.764 15.977 1 25.95 6 LEU B N 1
ATOM 1698 C CA . LEU B 1 6 ? 29.219 0.339 16.125 1 25.95 6 LEU B CA 1
ATOM 1699 C C . LEU B 1 6 ? 28.516 1.128 17.219 1 25.95 6 LEU B C 1
ATOM 1701 O O . LEU B 1 6 ? 28.703 0.853 18.406 1 25.95 6 LEU B O 1
ATOM 1705 N N . ARG B 1 7 ? 28.359 2.404 17.078 1 26.34 7 ARG B N 1
ATOM 1706 C CA . ARG B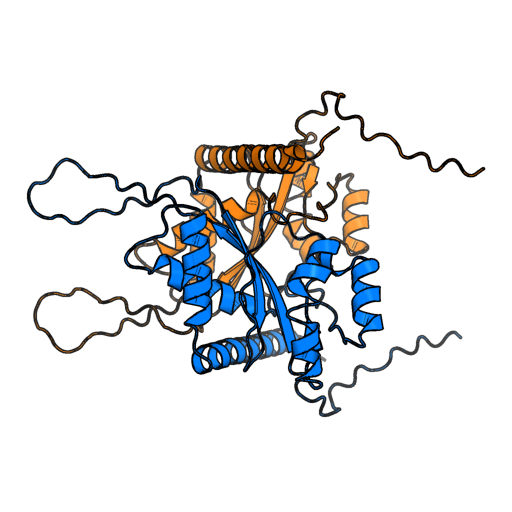 1 7 ? 27.641 3.115 18.125 1 26.34 7 ARG B CA 1
ATOM 1707 C C . ARG B 1 7 ? 26.406 2.332 18.562 1 26.34 7 ARG B C 1
ATOM 1709 O O . ARG B 1 7 ? 25.609 1.903 17.719 1 26.34 7 ARG B O 1
ATOM 1716 N N . LYS B 1 8 ? 26.453 1.669 19.719 1 25.8 8 LYS B N 1
ATOM 1717 C CA . LYS B 1 8 ? 25.469 0.971 20.547 1 25.8 8 LYS B CA 1
ATOM 1718 C C . LYS B 1 8 ? 24.141 1.721 20.562 1 25.8 8 LYS B C 1
ATOM 1720 O O . LYS B 1 8 ? 24.062 2.854 21.047 1 25.8 8 LYS B O 1
ATOM 1725 N N . ILE B 1 9 ? 23.328 1.582 19.578 1 31.7 9 ILE B N 1
ATOM 1726 C CA . ILE B 1 9 ? 21.969 2.033 19.891 1 31.7 9 ILE B CA 1
ATOM 1727 C C . ILE B 1 9 ? 21.531 1.433 21.219 1 31.7 9 ILE B C 1
ATOM 1729 O O . ILE B 1 9 ? 21.375 0.215 21.344 1 31.7 9 ILE B O 1
ATOM 1733 N N . GLN B 1 10 ? 22.109 1.84 22.422 1 28.89 10 GLN B N 1
ATOM 1734 C CA . GLN B 1 10 ? 21.766 1.44 23.781 1 28.89 10 GLN B CA 1
ATOM 1735 C C . GLN B 1 10 ? 20.25 1.418 23.969 1 28.89 10 GLN B C 1
ATOM 1737 O O . GLN B 1 10 ? 19.562 2.381 23.625 1 28.89 10 GLN B O 1
ATOM 1742 N N . PRO B 1 11 ? 19.562 0.336 24.266 1 34.31 11 PRO B N 1
ATOM 1743 C CA . PRO B 1 11 ? 18.172 0.142 24.688 1 34.31 11 PRO B CA 1
ATOM 1744 C C . PRO B 1 11 ? 17.719 1.184 25.703 1 34.31 11 PRO B C 1
ATOM 1746 O O . PRO B 1 11 ? 16.516 1.474 25.797 1 34.31 11 PRO B O 1
ATOM 1749 N N . GLY B 1 12 ? 18.391 1.606 26.766 1 30.7 12 GLY B N 1
ATOM 1750 C CA . GLY B 1 12 ? 18.141 2.295 28.016 1 30.7 12 GLY B CA 1
ATOM 1751 C C . GLY B 1 12 ? 17.812 3.766 27.844 1 30.7 12 GLY B C 1
ATOM 1752 O O . GLY B 1 12 ? 17.531 4.473 28.812 1 30.7 12 GLY B O 1
ATOM 1753 N N . SER B 1 13 ? 18.625 4.543 27.141 1 33.03 13 SER B N 1
ATOM 1754 C CA . SER B 1 13 ? 18.328 5.965 27.281 1 33.03 13 SER B CA 1
ATOM 1755 C C . SER B 1 13 ? 16.891 6.273 26.922 1 33.03 13 SER B C 1
ATOM 1757 O O . SER B 1 13 ? 16.312 5.641 26.047 1 33.03 13 SER B O 1
ATOM 1759 N N . GLY B 1 14 ? 15.992 6.773 27.922 1 33.97 14 GLY B N 1
ATOM 1760 C CA . GLY B 1 14 ? 14.641 7.309 27.859 1 33.97 14 GLY B CA 1
ATOM 1761 C C . GLY B 1 14 ? 14.281 7.848 26.484 1 33.97 14 GLY B C 1
ATOM 1762 O O . GLY B 1 14 ? 14.18 9.062 26.297 1 33.97 14 GLY B O 1
ATOM 1763 N N . LYS B 1 15 ? 14.969 7.434 25.578 1 36.03 15 LYS B N 1
ATOM 1764 C CA . LYS B 1 15 ? 14.625 8.008 24.281 1 36.03 15 LYS B CA 1
ATOM 1765 C C . LYS B 1 15 ? 13.125 8.258 24.188 1 36.03 15 LYS B C 1
ATOM 1767 O O . LYS B 1 15 ? 12.32 7.348 24.375 1 36.03 15 LYS B O 1
ATOM 1772 N N . SER B 1 16 ? 12.664 9.414 24.547 1 39.66 16 SER B N 1
ATOM 1773 C CA . SER B 1 16 ? 11.344 10 24.328 1 39.66 16 SER B CA 1
ATOM 1774 C C . SER B 1 16 ? 10.633 9.336 23.156 1 39.66 16 SER B C 1
ATOM 1776 O O . SER B 1 16 ? 11.266 9.016 22.141 1 39.66 16 SER B O 1
ATOM 1778 N N . GLU B 1 17 ? 9.766 8.344 23.406 1 46.44 17 GLU B N 1
ATOM 1779 C CA . GLU B 1 17 ? 8.875 7.816 22.375 1 46.44 17 GLU B CA 1
ATOM 1780 C C . GLU B 1 17 ? 8.852 8.727 21.156 1 46.44 17 GLU B C 1
ATOM 1782 O O . GLU B 1 17 ? 8.359 9.852 21.219 1 46.44 17 GLU B O 1
ATOM 1787 N N . VAL B 1 18 ? 10.078 8.953 20.516 1 51.56 18 VAL B N 1
ATOM 1788 C CA . VAL B 1 18 ? 10.125 9.805 19.328 1 51.56 18 VAL B CA 1
ATOM 1789 C C . VAL B 1 18 ? 8.773 9.797 18.641 1 51.56 18 VAL B C 1
ATOM 1791 O O . VAL B 1 18 ? 8.242 8.734 18.312 1 51.56 18 VAL B O 1
ATOM 1794 N N . CYS B 1 19 ? 7.914 10.828 18.891 1 63.97 19 CYS B N 1
ATOM 1795 C CA . CYS B 1 19 ? 6.609 11.062 18.281 1 63.97 19 CYS B CA 1
ATOM 1796 C C . CYS B 1 19 ? 6.723 11.18 16.781 1 63.97 19 CYS B C 1
ATOM 1798 O O . CYS B 1 19 ? 7.156 12.211 16.266 1 63.97 19 CYS B O 1
ATOM 1800 N N . SER B 1 20 ? 6.68 10.078 16.109 1 79.38 20 SER B N 1
ATOM 1801 C CA . SER B 1 20 ? 6.844 10.031 14.664 1 79.38 20 SER B CA 1
ATOM 1802 C C . SER B 1 20 ? 5.641 10.641 13.953 1 79.38 20 SER B C 1
ATOM 1804 O O . SER B 1 20 ? 4.52 10.578 14.461 1 79.38 20 SER B O 1
ATOM 1806 N N . PHE B 1 21 ? 6.004 11.508 12.992 1 89.44 21 PHE B N 1
ATOM 1807 C CA . PHE B 1 21 ? 5.062 12.016 12 1 89.44 21 PHE B CA 1
ATOM 1808 C C . PHE B 1 21 ? 5.18 11.234 10.695 1 89.44 21 PHE B C 1
ATOM 1810 O O . PHE B 1 21 ? 6.117 11.445 9.922 1 89.44 21 PHE B O 1
ATOM 1817 N N . SER B 1 22 ? 4.223 10.234 10.547 1 89.88 22 SER B N 1
ATOM 1818 C CA . SER B 1 22 ? 4.281 9.328 9.406 1 89.88 22 SER B CA 1
ATOM 1819 C C . SER B 1 22 ? 3.529 9.898 8.211 1 89.88 22 SER B C 1
ATOM 1821 O O . SER B 1 22 ? 2.4 10.375 8.344 1 89.88 22 SER B O 1
ATOM 1823 N N . THR B 1 23 ? 4.164 9.875 7.035 1 91.88 23 THR B N 1
ATOM 1824 C CA . THR B 1 23 ? 3.518 10.312 5.805 1 91.88 23 THR B CA 1
ATOM 1825 C C . THR B 1 23 ? 3.553 9.203 4.754 1 91.88 23 THR B C 1
ATOM 1827 O O . THR B 1 23 ? 4.438 8.344 4.785 1 91.88 23 THR B O 1
ATOM 1830 N N . ASP B 1 24 ? 2.631 9.18 3.924 1 89.5 24 ASP B N 1
ATOM 1831 C CA . ASP B 1 24 ? 2.572 8.164 2.879 1 89.5 24 ASP B CA 1
ATOM 1832 C C . ASP B 1 24 ? 1.581 8.555 1.785 1 89.5 24 ASP B C 1
ATOM 1834 O O . ASP B 1 24 ? 0.821 9.516 1.945 1 89.5 24 ASP B O 1
ATOM 1838 N N . GLU B 1 25 ? 1.696 7.77 0.711 1 88.62 25 GLU B N 1
ATOM 1839 C CA . GLU B 1 25 ? 0.722 7.855 -0.373 1 88.62 25 GLU B CA 1
ATOM 1840 C C . GLU B 1 25 ? -0.162 6.613 -0.418 1 88.62 25 GLU B C 1
ATOM 1842 O O . GLU B 1 25 ? 0.25 5.535 0.016 1 88.62 25 GLU B O 1
ATOM 1847 N N . SER B 1 26 ? -1.354 6.816 -0.871 1 88.5 26 SER B N 1
ATOM 1848 C CA . SER B 1 26 ? -2.25 5.688 -1.087 1 88.5 26 SER B CA 1
ATOM 1849 C C . SER B 1 26 ? -3.148 5.918 -2.297 1 88.5 26 SER B C 1
ATOM 1851 O O . SER B 1 26 ? -3.617 7.035 -2.525 1 88.5 26 SER B O 1
ATOM 1853 N N . ARG B 1 27 ? -3.34 4.867 -3.014 1 84.44 27 ARG B N 1
ATOM 1854 C CA . ARG B 1 27 ? -4.242 4.91 -4.16 1 84.44 27 ARG B CA 1
ATOM 1855 C C . ARG B 1 27 ? -5.586 4.273 -3.824 1 84.44 27 ARG B C 1
ATOM 1857 O O . ARG B 1 27 ? -5.637 3.176 -3.262 1 84.44 27 ARG B O 1
ATOM 1864 N N . PHE B 1 28 ? -6.641 4.961 -4.156 1 87.25 28 PHE B N 1
ATOM 1865 C CA . PHE B 1 28 ? -7.996 4.465 -3.961 1 87.25 28 PHE B CA 1
ATOM 1866 C C . PHE B 1 28 ? -8.703 4.281 -5.301 1 87.25 28 PHE B C 1
ATOM 1868 O O . PHE B 1 28 ? -8.617 5.145 -6.176 1 87.25 28 PHE B O 1
ATOM 1875 N N . TRP B 1 29 ? -9.312 3.168 -5.398 1 82.06 29 TRP B N 1
ATOM 1876 C CA . TRP B 1 29 ? -9.945 2.832 -6.672 1 82.06 29 TRP B CA 1
ATOM 1877 C C . TRP B 1 29 ? -11.453 3.027 -6.598 1 82.06 29 TRP B C 1
ATOM 1879 O O . TRP B 1 29 ? -12.078 2.75 -5.57 1 82.06 29 TRP B O 1
ATOM 1889 N N . LEU B 1 30 ? -11.945 3.549 -7.781 1 80.31 30 LEU B N 1
ATOM 1890 C CA . LEU B 1 30 ? -13.391 3.629 -7.93 1 80.31 30 LEU B CA 1
ATOM 1891 C C . LEU B 1 30 ? -14 2.238 -8.078 1 80.31 30 LEU B C 1
ATOM 1893 O O . LEU B 1 30 ? -13.531 1.43 -8.875 1 80.31 30 LEU B O 1
ATOM 1897 N N . ILE B 1 31 ? -14.875 1.814 -7.215 1 65.56 31 ILE B N 1
ATOM 1898 C CA . ILE B 1 31 ? -15.523 0.508 -7.297 1 65.56 31 ILE B CA 1
ATOM 1899 C C . ILE B 1 31 ? -16.766 0.6 -8.172 1 65.56 31 ILE B C 1
ATOM 1901 O O . ILE B 1 31 ? -17.578 1.511 -8.008 1 65.56 31 ILE B O 1
ATOM 1905 N N . GLY B 1 32 ? -16.719 0.061 -9.406 1 54.59 32 GLY B N 1
ATOM 1906 C CA . GLY B 1 32 ? -17.906 0.059 -10.25 1 54.59 32 GLY B CA 1
ATOM 1907 C C . GLY B 1 32 ? -19.078 -0.67 -9.633 1 54.59 32 GLY B C 1
ATOM 1908 O O . GLY B 1 32 ? -18.938 -1.791 -9.141 1 54.59 32 GLY B O 1
ATOM 1909 N N . ILE B 1 33 ? -19.969 0.022 -9.047 1 44.97 33 ILE B N 1
ATOM 1910 C CA . ILE B 1 33 ? -21.203 -0.607 -8.609 1 44.97 33 ILE B CA 1
ATOM 1911 C C . ILE B 1 33 ? -22.078 -0.94 -9.828 1 44.97 33 ILE B C 1
ATOM 1913 O O . ILE B 1 33 ? -22.312 -0.083 -10.68 1 44.97 33 ILE B O 1
ATOM 1917 N N . ARG B 1 34 ? -21.922 -2.105 -10.492 1 40.84 34 ARG B N 1
ATOM 1918 C CA . ARG B 1 34 ? -23.016 -2.371 -11.414 1 40.84 34 ARG B CA 1
ATOM 1919 C C . ARG B 1 34 ? -24.266 -2.811 -10.664 1 40.84 34 ARG B C 1
ATOM 1921 O O . ARG B 1 34 ? -24.203 -3.709 -9.82 1 40.84 34 ARG B O 1
ATOM 1928 N N . ILE B 1 35 ? -25.156 -1.996 -10.602 1 37.59 35 ILE B N 1
ATOM 1929 C CA . ILE B 1 35 ? -26.516 -2.266 -10.141 1 37.59 35 ILE B CA 1
ATOM 1930 C C . ILE B 1 35 ? -27.219 -3.188 -11.133 1 37.59 35 ILE B C 1
ATOM 1932 O O . ILE B 1 35 ? -27.344 -2.855 -12.312 1 37.59 35 ILE B O 1
ATOM 1936 N N . TYR B 1 36 ? -26.906 -4.52 -11.078 1 34.97 36 TYR B N 1
ATOM 1937 C CA . TYR B 1 36 ? -27.797 -5.328 -11.891 1 34.97 36 TYR B CA 1
ATOM 1938 C C . TYR B 1 36 ? -29.219 -5.324 -11.328 1 34.97 36 TYR B C 1
ATOM 1940 O O . TYR B 1 36 ? -29.406 -5.5 -10.117 1 34.97 36 TYR B O 1
ATOM 1948 N N . ARG B 1 37 ? -30.062 -4.645 -11.93 1 34.72 37 ARG B N 1
ATOM 1949 C CA . ARG B 1 37 ? -31.5 -4.793 -11.75 1 34.72 37 ARG B CA 1
ATOM 1950 C C . ARG B 1 37 ? -31.953 -6.211 -12.078 1 34.72 37 ARG B C 1
ATOM 1952 O O . ARG B 1 37 ? -31.734 -6.695 -13.188 1 34.72 37 ARG B O 1
ATOM 1959 N N . GLN B 1 38 ? -31.766 -7.148 -11.117 1 34.91 38 GLN B N 1
ATOM 1960 C CA . GLN B 1 38 ? -32.562 -8.336 -11.445 1 34.91 38 GLN B CA 1
ATOM 1961 C C . GLN B 1 38 ? -33.938 -7.953 -11.922 1 34.91 38 GLN B C 1
ATOM 1963 O O . GLN B 1 38 ? -34.625 -7.156 -11.281 1 34.91 38 GLN B O 1
ATOM 1968 N N . ARG B 1 39 ? -34.188 -8.008 -13.141 1 33.72 39 ARG B N 1
ATOM 1969 C CA . ARG B 1 39 ? -35.5 -7.855 -13.758 1 33.72 39 ARG B CA 1
ATOM 1970 C C . ARG B 1 39 ? -36.562 -8.562 -12.93 1 33.72 39 ARG B C 1
ATOM 1972 O O . ARG B 1 39 ? -37.75 -8.25 -13.039 1 33.72 39 ARG B O 1
ATOM 1979 N N . ASN B 1 40 ? -36.438 -9.875 -12.672 1 32.53 40 ASN B N 1
ATOM 1980 C CA . ASN B 1 40 ? -37.75 -10.477 -12.547 1 32.53 40 ASN B CA 1
ATOM 1981 C C . ASN B 1 40 ? -38.531 -9.891 -11.367 1 32.53 40 ASN B C 1
ATOM 1983 O O . ASN B 1 40 ? -39.75 -9.859 -11.375 1 32.53 40 ASN B O 1
ATOM 1987 N N . GLU B 1 41 ? -38.344 -10.406 -10.008 1 35.94 41 GLU B N 1
ATOM 1988 C CA . GLU B 1 41 ? -39.562 -10.391 -9.164 1 35.94 41 GLU B CA 1
ATOM 1989 C C . GLU B 1 41 ? -40.031 -8.969 -8.906 1 35.94 41 GLU B C 1
ATOM 1991 O O . GLU B 1 41 ? -39.25 -8.023 -8.992 1 35.94 41 GLU B O 1
ATOM 1996 N N . ARG B 1 42 ? -41.531 -8.703 -8.742 1 32.81 42 ARG B N 1
ATOM 1997 C CA . ARG B 1 42 ? -42.375 -7.566 -8.406 1 32.81 42 ARG B CA 1
ATOM 1998 C C . ARG B 1 42 ? -41.656 -6.621 -7.441 1 32.81 42 ARG B C 1
ATOM 2000 O O . ARG B 1 42 ? -41.438 -5.449 -7.758 1 32.81 42 ARG B O 1
ATOM 2007 N N . TYR B 1 43 ? -42.25 -6.582 -6.082 1 31.81 43 TYR B N 1
ATOM 2008 C CA . TYR B 1 43 ? -42.281 -5.543 -5.059 1 31.81 43 TYR B CA 1
ATOM 2009 C C . TYR B 1 43 ? -40.875 -5.238 -4.543 1 31.81 43 TYR B C 1
ATOM 2011 O O . TYR B 1 43 ? -40.594 -4.102 -4.172 1 31.81 43 TYR B O 1
ATOM 2019 N N . THR B 1 44 ? -40.188 -6.305 -4.004 1 33.94 44 THR B N 1
ATOM 2020 C CA . THR B 1 44 ? -39.25 -5.902 -2.979 1 33.94 44 THR B CA 1
ATOM 2021 C C . THR B 1 44 ? -37.969 -5.336 -3.615 1 33.94 44 THR B C 1
ATOM 2023 O O . THR B 1 44 ? -37.344 -5.992 -4.449 1 33.94 44 THR B O 1
ATOM 2026 N N . GLU B 1 45 ? -37.844 -4.055 -3.896 1 33.72 45 GLU B N 1
ATOM 2027 C CA . GLU B 1 45 ? -36.812 -3.127 -4.336 1 33.72 45 GLU B CA 1
ATOM 2028 C C . GLU B 1 45 ? -35.438 -3.559 -3.834 1 33.72 45 GLU B C 1
ATOM 2030 O O . GLU B 1 45 ? -34.656 -2.732 -3.354 1 33.72 45 GLU B O 1
ATOM 2035 N N . ALA B 1 46 ? -35.375 -4.746 -3.252 1 32.59 46 ALA B N 1
ATOM 2036 C CA . ALA B 1 46 ? -34.031 -4.934 -2.688 1 32.59 46 ALA B CA 1
ATOM 2037 C C . ALA B 1 46 ? -32.969 -4.879 -3.775 1 32.59 46 ALA B C 1
ATOM 2039 O O . ALA B 1 46 ? -33 -5.664 -4.727 1 32.59 46 ALA B O 1
ATOM 2040 N N . CYS B 1 47 ? -32.531 -3.652 -4.18 1 31.92 47 CYS B N 1
ATOM 2041 C CA . CYS B 1 47 ? -31.453 -3.275 -5.062 1 31.92 47 CYS B CA 1
ATOM 2042 C C . CYS B 1 47 ? -30.219 -4.145 -4.809 1 31.92 47 CYS B C 1
ATOM 2044 O O . CYS B 1 47 ? -29.766 -4.266 -3.668 1 31.92 47 CYS B O 1
ATOM 2046 N N . THR B 1 48 ? -30.391 -5.324 -5.398 1 34.75 48 THR B N 1
ATOM 2047 C CA . THR B 1 48 ? -29.156 -6.09 -5.34 1 34.75 48 THR B CA 1
ATOM 2048 C C . THR B 1 48 ? -28 -5.293 -5.938 1 34.75 48 THR B C 1
ATOM 2050 O O . THR B 1 48 ? -28.078 -4.82 -7.074 1 34.75 48 THR B O 1
ATOM 2053 N N . LEU B 1 49 ? -27.406 -4.426 -5.234 1 33.62 49 LEU B N 1
ATOM 2054 C CA . LEU B 1 49 ? -26.188 -3.688 -5.527 1 33.62 49 LEU B CA 1
ATOM 2055 C C . LEU B 1 49 ? -25.141 -4.598 -6.16 1 33.62 49 LEU B C 1
ATOM 2057 O O . LEU B 1 49 ? -24.75 -5.613 -5.57 1 33.62 49 LEU B O 1
ATOM 2061 N N . GLU B 1 50 ? -25.453 -4.988 -7.391 1 33.88 50 GLU B N 1
ATOM 2062 C CA . GLU B 1 50 ? -24.328 -5.738 -7.957 1 33.88 50 GLU B CA 1
ATOM 2063 C C . GLU B 1 50 ? -23.094 -4.859 -8.109 1 33.88 50 GLU B C 1
ATOM 2065 O O . GLU B 1 50 ? -23.172 -3.77 -8.68 1 33.88 50 GLU B O 1
ATOM 2070 N N . ARG B 1 51 ? -22.172 -4.809 -7.262 1 37.28 51 ARG B N 1
ATOM 2071 C CA . ARG B 1 51 ? -20.828 -4.25 -7.23 1 37.28 51 ARG B CA 1
ATOM 2072 C C . ARG B 1 51 ? -20.109 -4.461 -8.562 1 37.28 51 ARG B C 1
ATOM 2074 O O . ARG B 1 51 ? -20.125 -5.566 -9.109 1 37.28 51 ARG B O 1
ATOM 2081 N N . ASP B 1 52 ? -20.172 -3.506 -9.43 1 39.75 52 ASP B N 1
ATOM 2082 C CA . ASP B 1 52 ? -19.422 -3.508 -10.68 1 39.75 52 ASP B CA 1
ATOM 2083 C C . ASP B 1 52 ? -18.141 -4.328 -10.547 1 39.75 52 ASP B C 1
ATOM 2085 O O . ASP B 1 52 ? -17.406 -4.176 -9.578 1 39.75 52 ASP B O 1
ATOM 2089 N N . ARG B 1 53 ? -18.094 -5.41 -11.125 1 39.5 53 ARG B N 1
ATOM 2090 C CA . ARG B 1 53 ? -17.156 -6.535 -11.148 1 39.5 53 ARG B CA 1
ATOM 2091 C C . ARG B 1 53 ? -15.711 -6.055 -11.18 1 39.5 53 ARG B C 1
ATOM 2093 O O . ARG B 1 53 ? -14.82 -6.711 -10.633 1 39.5 53 ARG B O 1
ATOM 2100 N N . PHE B 1 54 ? -15.359 -5.246 -12.344 1 42.81 54 PHE B N 1
ATOM 2101 C CA . PHE B 1 54 ? -13.961 -4.926 -12.578 1 42.81 54 PHE B CA 1
ATOM 2102 C C . PHE B 1 54 ? -13.664 -3.477 -12.203 1 42.81 54 PHE B C 1
ATOM 2104 O O . PHE B 1 54 ? -14.461 -2.58 -12.5 1 42.81 54 PHE B O 1
ATOM 2111 N N . GLY B 1 55 ? -13.297 -3.029 -11.016 1 46.19 55 GLY B N 1
ATOM 2112 C CA . GLY B 1 55 ? -12.742 -1.753 -10.594 1 46.19 55 GLY B CA 1
ATOM 2113 C C . GLY B 1 55 ? -12.281 -0.89 -11.758 1 46.19 55 GLY B C 1
ATOM 2114 O O . GLY B 1 55 ? -11.273 -0.193 -11.656 1 46.19 55 GLY B O 1
ATOM 2115 N N . GLY B 1 56 ? -12.875 -1.054 -12.898 1 49.06 56 GLY B N 1
ATOM 2116 C CA . GLY B 1 56 ? -12.523 -0.295 -14.086 1 49.06 56 GLY B CA 1
ATOM 2117 C C . GLY B 1 56 ? -12.68 1.203 -13.914 1 49.06 56 GLY B C 1
ATOM 2118 O O . GLY B 1 56 ? -12.438 1.973 -14.844 1 49.06 56 GLY B O 1
ATOM 2119 N N . GLY B 1 57 ? -13.445 1.684 -12.914 1 58.34 57 GLY B N 1
ATOM 2120 C CA . GLY B 1 57 ? -13.875 3.072 -12.945 1 58.34 57 GLY B CA 1
ATOM 2121 C C . GLY B 1 57 ? -12.781 4.043 -12.539 1 58.34 57 GLY B C 1
ATOM 2122 O O . GLY B 1 57 ? -13.008 5.258 -12.5 1 58.34 57 GLY B O 1
ATOM 2123 N N . GLY B 1 58 ? -11.445 4.176 -12.586 1 75.81 58 GLY B N 1
ATOM 2124 C CA . GLY B 1 58 ? -10.398 5.141 -12.289 1 75.81 58 GLY B CA 1
ATOM 2125 C C . GLY B 1 58 ? -9.938 5.098 -10.844 1 75.81 58 GLY B C 1
ATOM 2126 O O . GLY B 1 58 ? -10.469 4.332 -10.039 1 75.81 58 GLY B O 1
ATOM 2127 N N . SER B 1 59 ? -8.836 5.695 -10.57 1 81.81 59 SER B N 1
ATOM 2128 C CA . SER B 1 59 ? -8.273 5.73 -9.219 1 81.81 59 SER B CA 1
ATOM 2129 C C . SER B 1 59 ? -7.852 7.145 -8.836 1 81.81 59 SER B C 1
ATOM 2131 O O . SER B 1 59 ? -7.727 8.016 -9.703 1 81.81 59 SER B O 1
ATOM 2133 N N . VAL B 1 60 ? -7.816 7.32 -7.574 1 86.94 60 VAL B N 1
ATOM 2134 C CA . VAL B 1 60 ? -7.355 8.586 -7.016 1 86.94 60 VAL B CA 1
ATOM 2135 C C . VAL B 1 60 ? -6.137 8.352 -6.125 1 86.94 60 VAL B C 1
ATOM 2137 O O . VAL B 1 60 ? -6.148 7.457 -5.273 1 86.94 60 VAL B O 1
ATOM 2140 N N . MET B 1 61 ? -5.039 9.102 -6.434 1 88 61 MET B N 1
ATOM 2141 C CA . MET B 1 61 ? -3.855 9.094 -5.578 1 88 61 MET B CA 1
ATOM 2142 C C . MET B 1 61 ? -3.922 10.219 -4.551 1 88 61 MET B C 1
ATOM 2144 O O . MET B 1 61 ? -4.207 11.367 -4.898 1 88 61 MET B O 1
ATOM 2148 N N . VAL B 1 62 ? -3.668 9.789 -3.266 1 93.12 62 VAL B N 1
ATOM 2149 C CA . VAL B 1 62 ? -3.672 10.805 -2.217 1 93.12 62 VAL B CA 1
ATOM 2150 C C . VAL B 1 62 ? -2.385 10.703 -1.4 1 93.12 62 VAL B C 1
ATOM 2152 O O . VAL B 1 62 ? -1.705 9.672 -1.421 1 93.12 62 VAL B O 1
ATOM 2155 N N . TRP B 1 63 ? -1.995 11.781 -0.787 1 94.12 63 TRP B N 1
ATOM 2156 C CA . TRP B 1 63 ? -0.921 11.867 0.198 1 94.12 63 TRP B CA 1
ATOM 2157 C C . TRP B 1 63 ? -1.435 12.438 1.516 1 94.12 63 TRP B C 1
ATOM 2159 O O . TRP B 1 63 ? -2.266 13.352 1.522 1 94.12 63 TRP B O 1
ATOM 2169 N N . GLY B 1 64 ? -0.972 11.875 2.656 1 94.94 64 GLY B N 1
ATOM 2170 C CA . GLY B 1 64 ? -1.317 12.375 3.975 1 94.94 64 GLY B CA 1
ATOM 2171 C C . GLY B 1 64 ? -0.256 12.094 5.02 1 94.94 64 GLY B C 1
ATOM 2172 O O . GLY B 1 64 ? 0.643 11.281 4.793 1 94.94 64 GLY B O 1
ATOM 2173 N N . GLY B 1 65 ? -0.307 12.812 6.074 1 93.75 65 GLY B N 1
ATOM 2174 C CA . GLY B 1 65 ? 0.546 12.625 7.238 1 93.75 65 GLY B CA 1
ATOM 2175 C C . GLY B 1 65 ? -0.231 12.516 8.531 1 93.75 65 GLY B C 1
ATOM 2176 O O . GLY B 1 65 ? -1.239 13.195 8.727 1 93.75 65 GLY B O 1
ATOM 2177 N N . VAL B 1 66 ? 0.271 11.609 9.383 1 92.44 66 VAL B N 1
ATOM 2178 C CA . VAL B 1 66 ? -0.424 11.422 10.656 1 92.44 66 VAL B CA 1
ATOM 2179 C C . VAL B 1 66 ? 0.594 11.25 11.781 1 92.44 66 VAL B C 1
ATOM 2181 O O . VAL B 1 66 ? 1.685 10.719 11.562 1 92.44 66 VAL B O 1
ATOM 2184 N N . SER B 1 67 ? 0.247 11.805 12.891 1 89.31 67 SER B N 1
ATOM 2185 C CA . SER B 1 67 ? 0.829 11.484 14.188 1 89.31 67 SER B CA 1
ATOM 2186 C C . SER B 1 67 ? -0.249 11.109 15.203 1 89.31 67 SER B C 1
ATOM 2188 O O . SER B 1 67 ? -1.426 11 14.852 1 89.31 67 SER B O 1
ATOM 2190 N N . GLN B 1 68 ? 0.157 10.852 16.391 1 84.12 68 GLN B N 1
ATOM 2191 C CA . GLN B 1 68 ? -0.813 10.438 17.391 1 84.12 68 GLN B CA 1
ATOM 2192 C C . GLN B 1 68 ? -1.92 11.477 17.547 1 84.12 68 GLN B C 1
ATOM 2194 O O . GLN B 1 68 ? -3.088 11.125 17.719 1 84.12 68 GLN B O 1
ATOM 2199 N N . HIS B 1 69 ? -1.562 12.758 17.391 1 88.25 69 HIS B N 1
ATOM 2200 C CA . HIS B 1 69 ? -2.564 13.766 17.719 1 88.25 69 HIS B CA 1
ATOM 2201 C C . HIS B 1 69 ? -2.77 14.734 16.562 1 88.25 69 HIS B C 1
ATOM 2203 O O . HIS B 1 69 ? -3.502 15.719 16.688 1 88.25 69 HIS B O 1
ATOM 2209 N N . HIS B 1 70 ? -2.145 14.453 15.469 1 91.56 70 HIS B N 1
ATOM 2210 C CA . HIS B 1 70 ? -2.223 15.414 14.367 1 91.56 70 HIS B CA 1
ATOM 2211 C C . HIS B 1 70 ? -2.346 14.703 13.023 1 91.56 70 HIS B C 1
ATOM 2213 O O . HIS B 1 70 ? -1.912 13.555 12.883 1 91.56 70 HIS B O 1
ATOM 2219 N N . ARG B 1 71 ? -3.02 15.367 12.125 1 93.44 71 ARG B N 1
ATOM 2220 C CA . ARG B 1 71 ? -3.043 14.938 10.734 1 93.44 71 ARG B CA 1
ATOM 2221 C C . ARG B 1 71 ? -2.895 16.125 9.789 1 93.44 71 ARG B C 1
ATOM 2223 O O . ARG B 1 71 ? -3.309 17.234 10.109 1 93.44 71 ARG B O 1
ATOM 2230 N N . THR B 1 72 ? -2.307 15.93 8.727 1 95.06 72 THR B N 1
ATOM 2231 C CA . THR B 1 72 ? -2.26 16.953 7.688 1 95.06 72 THR B CA 1
ATOM 2232 C C . THR B 1 72 ? -3.578 17.016 6.926 1 95.06 72 THR B C 1
ATOM 2234 O O . THR B 1 72 ? -4.445 16.156 7.102 1 95.06 72 THR B O 1
ATOM 2237 N N . GLU B 1 73 ? -3.646 18.062 6.141 1 95.88 73 GLU B N 1
ATOM 2238 C CA . GLU B 1 73 ? -4.645 17.969 5.078 1 95.88 73 GLU B CA 1
ATOM 2239 C C . GLU B 1 73 ? -4.359 16.812 4.141 1 95.88 73 GLU B C 1
ATOM 2241 O O . GLU B 1 73 ? -3.209 16.391 3.994 1 95.88 73 GLU B O 1
ATOM 2246 N N . LEU B 1 74 ? -5.469 16.234 3.629 1 97.56 74 LEU B N 1
ATOM 2247 C CA . LEU B 1 74 ? -5.301 15.234 2.59 1 97.56 74 LEU B CA 1
ATOM 2248 C C . LEU B 1 74 ? -5.02 15.883 1.24 1 97.56 74 LEU B C 1
ATOM 2250 O O . LEU B 1 74 ? -5.793 16.734 0.782 1 97.56 74 LEU B O 1
ATOM 2254 N N . VAL B 1 75 ?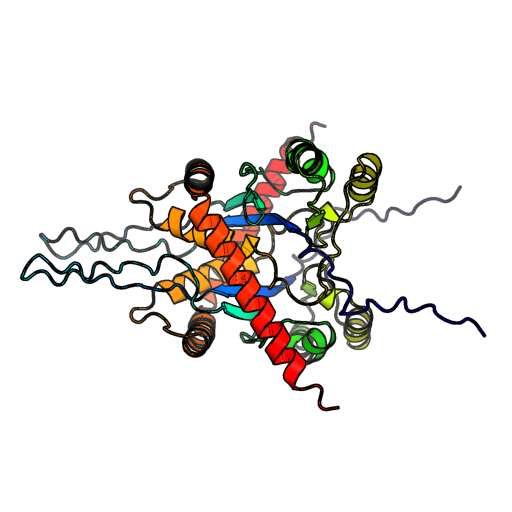 -3.9 15.508 0.643 1 97.06 75 VAL B N 1
ATOM 2255 C CA . VAL B 1 75 ? -3.527 16.109 -0.637 1 97.06 75 VAL B CA 1
ATOM 2256 C C . VAL B 1 75 ? -3.898 15.156 -1.775 1 97.06 75 VAL B C 1
ATOM 2258 O O . VAL B 1 75 ? -3.4 14.023 -1.841 1 97.06 75 VAL B O 1
ATOM 2261 N N . VAL B 1 76 ? -4.82 15.586 -2.613 1 95 76 VAL B N 1
ATOM 2262 C CA . VAL B 1 76 ? -5.176 14.82 -3.803 1 95 76 VAL B CA 1
ATOM 2263 C C . VAL B 1 76 ? -4.18 15.117 -4.922 1 95 76 VAL B C 1
ATOM 2265 O O . VAL B 1 76 ? -3.961 16.281 -5.273 1 95 76 VAL B O 1
ATOM 2268 N N . THR B 1 77 ? -3.545 14.078 -5.395 1 87.44 77 THR B N 1
ATOM 2269 C CA . THR B 1 77 ? -2.496 14.273 -6.391 1 87.44 77 THR B CA 1
ATOM 2270 C C . THR B 1 77 ? -2.936 13.734 -7.75 1 87.44 77 THR B C 1
ATOM 2272 O O . THR B 1 77 ? -3.432 12.609 -7.848 1 87.44 77 THR B O 1
ATOM 2275 N N . ALA B 1 78 ? -2.85 14.625 -8.68 1 76.5 78 ALA B N 1
ATOM 2276 C CA . ALA B 1 78 ? -3.078 14.164 -10.047 1 76.5 78 ALA B CA 1
ATOM 2277 C C . ALA B 1 78 ? -1.857 13.43 -10.586 1 76.5 78 ALA B C 1
ATOM 2279 O O . ALA B 1 78 ? -0.743 13.953 -10.57 1 76.5 78 ALA B O 1
ATOM 2280 N N . GLY B 1 79 ? -2.059 12.227 -10.961 1 71.38 79 GLY B N 1
ATOM 2281 C CA . GLY B 1 79 ? -0.934 11.477 -11.5 1 71.38 79 GLY B CA 1
ATOM 2282 C C . GLY B 1 79 ? -0.013 10.93 -10.422 1 71.38 79 GLY B C 1
ATOM 2283 O O . GLY B 1 79 ? -0.464 10.586 -9.328 1 71.38 79 GLY B O 1
ATOM 2284 N N . ASN B 1 80 ? 1.263 10.82 -10.711 1 72.88 80 ASN B N 1
ATOM 2285 C CA . ASN B 1 80 ? 2.248 10.273 -9.781 1 72.88 80 ASN B CA 1
ATOM 2286 C C . ASN B 1 80 ? 2.984 11.375 -9.023 1 72.88 80 ASN B C 1
ATOM 2288 O O . ASN B 1 80 ? 3.031 12.516 -9.477 1 72.88 80 ASN B O 1
ATOM 2292 N N . ILE B 1 81 ? 3.471 10.961 -7.922 1 82.56 81 ILE B N 1
ATOM 2293 C CA . ILE B 1 81 ? 4.238 11.891 -7.105 1 82.56 81 ILE B CA 1
ATOM 2294 C C . ILE B 1 81 ? 5.73 11.68 -7.344 1 82.56 81 ILE B C 1
ATOM 2296 O O . ILE B 1 81 ? 6.328 10.75 -6.793 1 82.56 81 ILE B O 1
ATOM 2300 N N . ASN B 1 82 ? 6.32 12.516 -8.203 1 85.19 82 ASN B N 1
ATOM 2301 C CA . ASN B 1 82 ? 7.77 12.5 -8.367 1 85.19 82 ASN B CA 1
ATOM 2302 C C . ASN B 1 82 ? 8.461 13.398 -7.348 1 85.19 82 ASN B C 1
ATOM 2304 O O . ASN B 1 82 ? 7.805 13.992 -6.492 1 85.19 82 ASN B O 1
ATOM 2308 N N . ALA B 1 83 ? 9.75 13.461 -7.477 1 91.56 83 ALA B N 1
ATOM 2309 C CA . ALA B 1 83 ? 10.531 14.18 -6.477 1 91.56 83 ALA B CA 1
ATOM 2310 C C . ALA B 1 83 ? 10.148 15.656 -6.434 1 91.56 83 ALA B C 1
ATOM 2312 O O . ALA B 1 83 ? 10.047 16.25 -5.355 1 91.56 83 ALA B O 1
ATOM 2313 N N . VAL B 1 84 ? 9.938 16.234 -7.547 1 92.62 84 VAL B N 1
ATOM 2314 C CA . VAL B 1 84 ? 9.625 17.656 -7.629 1 92.62 84 VAL B CA 1
ATOM 2315 C C . VAL B 1 84 ? 8.266 17.922 -6.984 1 92.62 84 VAL B C 1
ATOM 2317 O O . VAL B 1 84 ? 8.133 18.812 -6.145 1 92.62 84 VAL B O 1
ATOM 2320 N N . ARG B 1 85 ? 7.312 17.125 -7.359 1 90.75 85 ARG B N 1
ATOM 2321 C CA . ARG B 1 85 ? 5.977 17.297 -6.797 1 90.75 85 ARG B CA 1
ATOM 2322 C C . ARG B 1 85 ? 5.973 17.016 -5.297 1 90.75 85 ARG B C 1
ATOM 2324 O O . ARG B 1 85 ? 5.289 17.688 -4.535 1 90.75 85 ARG B O 1
ATOM 2331 N N . TYR B 1 86 ? 6.715 15.961 -4.949 1 94.69 86 TYR B N 1
ATOM 2332 C CA . TYR B 1 86 ? 6.809 15.633 -3.529 1 94.69 86 TYR B CA 1
ATOM 2333 C C . TYR B 1 86 ? 7.328 16.812 -2.729 1 94.69 86 TYR B C 1
ATOM 2335 O O . TYR B 1 86 ? 6.777 17.156 -1.679 1 94.69 86 TYR B O 1
ATOM 2343 N N . ARG B 1 87 ? 8.328 17.5 -3.184 1 96.44 87 ARG B N 1
ATOM 2344 C CA . ARG B 1 87 ? 8.914 18.656 -2.498 1 96.44 87 ARG B CA 1
ATOM 2345 C C . ARG B 1 87 ? 7.938 19.828 -2.471 1 96.44 87 ARG B C 1
ATOM 2347 O O . ARG B 1 87 ? 7.691 20.406 -1.412 1 96.44 87 ARG B O 1
ATOM 2354 N N . GLU B 1 88 ? 7.332 20.062 -3.625 1 96.31 88 GLU B N 1
ATOM 2355 C CA . GLU B 1 88 ? 6.59 21.312 -3.809 1 96.31 88 GLU B CA 1
ATOM 2356 C C . GLU B 1 88 ? 5.164 21.188 -3.285 1 96.31 88 GLU B C 1
ATOM 2358 O O . GLU B 1 88 ? 4.602 22.156 -2.76 1 96.31 88 GLU B O 1
ATOM 2363 N N . ASP B 1 89 ? 4.609 19.984 -3.416 1 95.69 89 ASP B N 1
ATOM 2364 C CA . ASP B 1 89 ? 3.188 19.859 -3.117 1 95.69 89 ASP B CA 1
ATOM 2365 C C . ASP B 1 89 ? 2.971 19.219 -1.748 1 95.69 89 ASP B C 1
ATOM 2367 O O . ASP B 1 89 ? 1.89 19.344 -1.166 1 95.69 89 ASP B O 1
ATOM 2371 N N . ASN B 1 90 ? 3.924 18.5 -1.239 1 96.75 90 ASN B N 1
ATOM 2372 C CA . ASN B 1 90 ? 3.729 17.766 0.001 1 96.75 90 ASN B CA 1
ATOM 2373 C C . ASN B 1 90 ? 4.621 18.297 1.119 1 96.75 90 ASN B C 1
ATOM 2375 O O . ASN B 1 90 ? 4.121 18.734 2.158 1 96.75 90 ASN B O 1
ATOM 2379 N N . LEU B 1 91 ? 5.887 18.375 0.9 1 97.69 91 LEU B N 1
ATOM 2380 C CA . LEU B 1 91 ? 6.824 18.734 1.955 1 97.69 91 LEU B CA 1
ATOM 2381 C C . LEU B 1 91 ? 6.711 20.219 2.295 1 97.69 91 LEU B C 1
ATOM 2383 O O . LEU B 1 91 ? 6.535 20.578 3.459 1 97.69 91 LEU B O 1
ATOM 2387 N N . LEU B 1 92 ? 6.797 21.031 1.324 1 97.75 92 LEU B N 1
ATOM 2388 C CA . LEU B 1 92 ? 6.867 22.484 1.541 1 97.75 92 LEU B CA 1
ATOM 2389 C C . LEU B 1 92 ? 5.59 22.984 2.201 1 97.75 92 LEU B C 1
ATOM 2391 O O . LEU B 1 92 ? 5.648 23.656 3.232 1 97.75 92 LEU B O 1
ATOM 2395 N N . PRO B 1 93 ? 4.457 22.656 1.707 1 97.75 93 PRO B N 1
ATOM 2396 C CA . PRO B 1 93 ? 3.256 23.266 2.283 1 97.75 93 PRO B CA 1
ATOM 2397 C C . PRO B 1 93 ? 2.783 22.562 3.549 1 97.75 93 PRO B C 1
ATOM 2399 O O . PRO B 1 93 ? 2.113 23.172 4.387 1 97.75 93 PRO B O 1
ATOM 2402 N N . HIS B 1 94 ? 3.104 21.25 3.707 1 97.12 94 HIS B N 1
ATOM 2403 C CA . HIS B 1 94 ? 2.408 20.516 4.758 1 97.12 94 HIS B CA 1
ATOM 2404 C C . HIS B 1 94 ? 3.391 19.969 5.793 1 97.12 94 HIS B C 1
ATOM 2406 O O . HIS B 1 94 ? 3.102 19.984 6.992 1 97.12 94 HIS B O 1
ATOM 2412 N N . VAL B 1 95 ? 4.531 19.562 5.383 1 97.19 95 VAL B N 1
ATOM 2413 C CA . VAL B 1 95 ? 5.445 18.891 6.301 1 97.19 95 VAL B CA 1
ATOM 2414 C C . VAL B 1 95 ? 6.305 19.922 7.027 1 97.19 95 VAL B C 1
ATOM 2416 O O . VAL B 1 95 ? 6.402 19.906 8.258 1 97.19 95 VAL B O 1
ATOM 2419 N N . VAL B 1 96 ? 6.906 20.812 6.258 1 97.25 96 VAL B N 1
ATOM 2420 C CA . VAL B 1 96 ? 7.852 21.766 6.816 1 97.25 96 VAL B CA 1
ATOM 2421 C C . VAL B 1 96 ? 7.156 22.625 7.867 1 97.25 96 VAL B C 1
ATOM 2423 O O . VAL B 1 96 ? 7.598 22.688 9.016 1 97.25 96 VAL B O 1
ATOM 2426 N N . PRO B 1 97 ? 6.035 23.281 7.48 1 96.5 97 PRO B N 1
ATOM 2427 C CA . PRO B 1 97 ? 5.375 24.094 8.508 1 96.5 97 PRO B CA 1
ATOM 2428 C C . PRO B 1 97 ? 4.961 23.281 9.727 1 96.5 97 PRO B C 1
ATOM 2430 O O . PRO B 1 97 ? 5.043 23.766 10.859 1 96.5 97 PRO B O 1
ATOM 2433 N N . PHE B 1 98 ? 4.477 22.094 9.547 1 95 98 PHE B N 1
ATOM 2434 C CA . PHE B 1 98 ? 4.047 21.234 10.648 1 95 98 PHE B CA 1
ATOM 2435 C C . PHE B 1 98 ? 5.215 20.938 11.578 1 95 98 PHE B C 1
ATOM 2437 O O . PHE B 1 98 ? 5.086 21.062 12.797 1 95 98 PHE B O 1
ATOM 2444 N N . LEU B 1 99 ? 6.316 20.578 11.023 1 94.25 99 LEU B N 1
ATOM 2445 C CA . LEU B 1 99 ? 7.453 20.172 11.836 1 94.25 99 LEU B CA 1
ATOM 2446 C C . LEU B 1 99 ? 8.094 21.375 12.508 1 94.25 99 LEU B C 1
ATOM 2448 O O . LEU B 1 99 ? 8.703 21.25 13.578 1 94.25 99 LEU B O 1
ATOM 2452 N N . GLN B 1 100 ? 7.996 22.531 11.891 1 94.06 100 GLN B N 1
ATOM 2453 C CA . GLN B 1 100 ? 8.438 23.766 12.547 1 94.06 100 GLN B CA 1
ATOM 2454 C C . GLN B 1 100 ? 7.598 24.062 13.781 1 94.06 100 GLN B C 1
ATOM 2456 O O . GLN B 1 100 ? 8.117 24.547 14.789 1 94.06 100 GLN B O 1
ATOM 2461 N N . ALA B 1 101 ? 6.348 23.766 13.633 1 93.75 101 ALA B N 1
ATOM 2462 C CA . ALA B 1 101 ? 5.426 24 14.742 1 93.75 101 ALA B CA 1
ATOM 2463 C C . ALA B 1 101 ? 5.559 22.922 15.805 1 93.75 101 ALA B C 1
ATOM 2465 O O . ALA B 1 101 ? 5.152 23.109 16.953 1 93.75 101 ALA B O 1
ATOM 2466 N N . HIS B 1 102 ? 6.066 21.781 15.414 1 92.25 102 HIS B N 1
ATOM 2467 C CA . HIS B 1 102 ? 6.227 20.656 16.312 1 92.25 102 HIS B CA 1
ATOM 2468 C C . HIS B 1 102 ? 7.652 20.109 16.266 1 92.25 102 HIS B C 1
ATOM 2470 O O . HIS B 1 102 ? 7.879 19 15.789 1 92.25 102 HIS B O 1
ATOM 2476 N N . PRO B 1 103 ? 8.547 20.75 16.938 1 88.44 103 PRO B N 1
ATOM 2477 C CA . PRO B 1 103 ? 9.969 20.406 16.797 1 88.44 103 PRO B CA 1
ATOM 2478 C C . PRO B 1 103 ? 10.305 19.047 17.422 1 88.44 103 PRO B C 1
ATOM 2480 O O . PRO B 1 103 ? 11.375 18.5 17.156 1 88.44 103 PRO B O 1
ATOM 2483 N N . ASP B 1 104 ? 9.406 18.578 18.172 1 86.25 104 ASP B N 1
ATOM 2484 C CA . ASP B 1 104 ? 9.641 17.297 18.828 1 86.25 104 ASP B CA 1
ATOM 2485 C C . ASP B 1 104 ? 9.32 16.141 17.875 1 86.25 104 ASP B C 1
ATOM 2487 O O . ASP B 1 104 ? 9.617 14.984 18.188 1 86.25 104 ASP B O 1
ATOM 2491 N N . LYS B 1 105 ? 8.797 16.453 16.75 1 89 105 LYS B N 1
ATOM 2492 C CA . LYS B 1 105 ? 8.391 15.414 15.82 1 89 105 LYS B CA 1
ATOM 2493 C C . LYS B 1 105 ? 9.43 15.219 14.727 1 89 105 LYS B C 1
ATOM 2495 O O . LYS B 1 105 ? 10.156 16.156 14.375 1 89 105 LYS B O 1
ATOM 2500 N N . THR B 1 106 ? 9.461 13.969 14.234 1 91.19 106 THR B N 1
ATOM 2501 C CA . THR B 1 106 ? 10.367 13.602 13.148 1 91.19 106 THR B CA 1
ATOM 2502 C C . THR B 1 106 ? 9.586 13.039 11.961 1 91.19 106 THR B C 1
ATOM 2504 O O . THR B 1 106 ? 8.641 12.266 12.141 1 91.19 106 THR B O 1
ATOM 2507 N N . LEU B 1 107 ? 10.023 13.414 10.773 1 93 107 LEU B N 1
ATOM 2508 C CA . LEU B 1 107 ? 9.375 12.945 9.547 1 93 107 LEU B CA 1
ATOM 2509 C C . LEU B 1 107 ? 9.703 11.477 9.289 1 93 107 LEU B C 1
ATOM 2511 O O . LEU B 1 107 ? 10.867 11.078 9.375 1 93 107 LEU B O 1
ATOM 2515 N N . GLN B 1 108 ? 8.68 10.75 8.992 1 89.19 108 GLN B N 1
ATOM 2516 C CA . GLN B 1 108 ? 8.852 9.375 8.523 1 89.19 108 GLN B CA 1
ATOM 2517 C C . GLN B 1 108 ? 8.148 9.164 7.188 1 89.19 108 GLN B C 1
ATOM 2519 O O . GLN B 1 108 ? 6.934 9.352 7.078 1 89.19 108 GLN B O 1
ATOM 2524 N N . HIS B 1 109 ? 8.906 8.828 6.145 1 88.88 109 HIS B N 1
ATOM 2525 C CA . HIS B 1 109 ? 8.383 8.461 4.836 1 88.88 109 HIS B CA 1
ATOM 2526 C C . HIS B 1 109 ? 9.141 7.262 4.258 1 88.88 109 HIS B C 1
ATOM 2528 O O . HIS B 1 109 ? 10.266 6.969 4.68 1 88.88 109 HIS B O 1
ATOM 2534 N N . ASP B 1 110 ? 8.531 6.527 3.408 1 80.56 110 ASP B N 1
ATOM 2535 C CA . ASP B 1 110 ? 9.148 5.305 2.916 1 80.56 110 ASP B CA 1
ATOM 2536 C C . ASP B 1 110 ? 10.312 5.617 1.98 1 80.56 110 ASP B C 1
ATOM 2538 O O . ASP B 1 110 ? 10.625 6.785 1.729 1 80.56 110 ASP B O 1
ATOM 2542 N N . ASN B 1 111 ? 10.977 4.539 1.45 1 80.69 111 ASN B N 1
ATOM 2543 C CA . ASN B 1 111 ? 12.203 4.695 0.67 1 80.69 111 ASN B CA 1
ATOM 2544 C C . ASN B 1 111 ? 11.906 4.793 -0.824 1 80.69 111 ASN B C 1
ATOM 2546 O O . ASN B 1 111 ? 12.75 4.441 -1.651 1 80.69 111 ASN B O 1
ATOM 2550 N N . ALA B 1 112 ? 10.719 5.242 -1.161 1 81.56 112 ALA B N 1
ATOM 2551 C CA . ALA B 1 112 ? 10.414 5.438 -2.576 1 81.56 112 ALA B CA 1
ATOM 2552 C C . ALA B 1 112 ? 11.422 6.387 -3.223 1 81.56 112 ALA B C 1
ATOM 2554 O O . ALA B 1 112 ? 11.93 7.297 -2.57 1 81.56 112 ALA B O 1
ATOM 2555 N N . THR B 1 113 ? 11.641 6.25 -4.465 1 82.38 113 THR B N 1
ATOM 2556 C CA . THR B 1 113 ? 12.625 7.043 -5.191 1 82.38 113 THR B CA 1
ATOM 2557 C C . THR B 1 113 ? 12.305 8.531 -5.086 1 82.38 113 THR B C 1
ATOM 2559 O O . THR B 1 113 ? 13.211 9.359 -4.98 1 82.38 113 THR B O 1
ATOM 2562 N N . SER B 1 114 ? 11 8.844 -5.156 1 87 114 SER B N 1
ATOM 2563 C CA . SER B 1 114 ? 10.586 10.242 -5.031 1 87 114 SER B CA 1
ATOM 2564 C C . SER B 1 114 ? 10.969 10.805 -3.668 1 87 114 SER B C 1
ATOM 2566 O O . SER B 1 114 ? 11.195 12.016 -3.533 1 87 114 SER B O 1
ATOM 2568 N N . HIS B 1 115 ? 11.07 9.992 -2.635 1 89.44 115 HIS B N 1
ATOM 2569 C CA . HIS B 1 115 ? 11.336 10.438 -1.273 1 89.44 115 HIS B CA 1
ATOM 2570 C C . HIS B 1 115 ? 12.836 10.5 -0.997 1 89.44 115 HIS B C 1
ATOM 2572 O O . HIS B 1 115 ? 13.281 11.281 -0.155 1 89.44 115 HIS B O 1
ATOM 2578 N N . THR B 1 116 ? 13.57 9.695 -1.758 1 87 116 THR B N 1
ATOM 2579 C CA . THR B 1 116 ? 14.984 9.57 -1.432 1 87 116 THR B CA 1
ATOM 2580 C C . THR B 1 116 ? 15.844 10.305 -2.459 1 87 116 THR B C 1
ATOM 2582 O O . THR B 1 116 ? 17.078 10.281 -2.375 1 87 116 THR B O 1
ATOM 2585 N N . ALA B 1 117 ? 15.188 10.891 -3.412 1 91.31 117 ALA B N 1
ATOM 2586 C CA . ALA B 1 117 ? 15.922 11.68 -4.402 1 91.31 117 ALA B CA 1
ATOM 2587 C C . ALA B 1 117 ? 16.828 12.703 -3.73 1 91.31 117 ALA B C 1
ATOM 2589 O O . ALA B 1 117 ? 16.484 13.25 -2.682 1 91.31 117 ALA B O 1
ATOM 2590 N N . ARG B 1 118 ? 17.922 12.938 -4.355 1 95.38 118 ARG B N 1
ATOM 2591 C CA . ARG B 1 118 ? 18.891 13.891 -3.812 1 95.38 118 ARG B CA 1
ATOM 2592 C C . ARG B 1 118 ? 18.25 15.25 -3.566 1 95.38 118 ARG B C 1
ATOM 2594 O O . ARG B 1 118 ? 18.484 15.875 -2.533 1 95.38 118 ARG B O 1
ATOM 2601 N N . SER B 1 119 ? 17.5 15.664 -4.547 1 96.19 119 SER B N 1
ATOM 2602 C CA . SER B 1 119 ? 16.859 16.969 -4.426 1 96.19 119 SER B CA 1
ATOM 2603 C C . SER B 1 119 ? 15.969 17.031 -3.188 1 96.19 119 SER B C 1
ATOM 2605 O O . SER B 1 119 ? 15.852 18.078 -2.553 1 96.19 119 SER B O 1
ATOM 2607 N N . VAL B 1 120 ? 15.352 15.969 -2.824 1 96.5 120 VAL B N 1
ATOM 2608 C CA . VAL B 1 120 ? 14.469 15.906 -1.665 1 96.5 120 VAL B CA 1
ATOM 2609 C C . VAL B 1 120 ? 15.297 15.883 -0.384 1 96.5 120 VAL B C 1
ATOM 2611 O O . VAL B 1 120 ? 15 16.594 0.573 1 96.5 120 VAL B O 1
ATOM 2614 N N . ARG B 1 121 ? 16.328 15.102 -0.375 1 96 121 ARG B N 1
ATOM 2615 C CA . ARG B 1 121 ? 17.219 15.031 0.783 1 96 121 ARG B CA 1
ATOM 2616 C C . ARG B 1 121 ? 17.828 16.391 1.088 1 96 121 ARG B C 1
ATOM 2618 O O . ARG B 1 121 ? 17.844 16.828 2.24 1 96 121 ARG B O 1
ATOM 2625 N N . ASP B 1 122 ? 18.312 17.016 0.06 1 97.44 122 ASP B N 1
ATOM 2626 C CA . ASP B 1 122 ? 18.891 18.344 0.221 1 97.44 122 ASP B CA 1
ATOM 2627 C C . ASP B 1 122 ? 17.859 19.344 0.741 1 97.44 122 ASP B C 1
ATOM 2629 O O . ASP B 1 122 ? 18.156 20.156 1.619 1 97.44 122 ASP B O 1
ATOM 2633 N N . PHE B 1 123 ? 16.688 19.281 0.16 1 97.75 123 PHE B N 1
ATOM 2634 C CA . PHE B 1 123 ? 15.586 20.156 0.543 1 97.75 123 PHE B CA 1
ATOM 2635 C C . PHE B 1 123 ? 15.281 20.016 2.031 1 97.75 123 PHE B C 1
ATOM 2637 O O . PHE B 1 123 ? 15.148 21.031 2.732 1 97.75 123 PHE B O 1
ATOM 2644 N N . LEU B 1 124 ? 15.203 18.812 2.545 1 96.56 124 LEU B N 1
ATOM 2645 C CA . LEU B 1 124 ? 14.891 18.547 3.947 1 96.56 124 LEU B CA 1
ATOM 2646 C C . LEU B 1 124 ? 16.031 19 4.848 1 96.56 124 LEU B C 1
ATOM 2648 O O . LEU B 1 124 ? 15.797 19.578 5.914 1 96.56 124 LEU B O 1
ATOM 2652 N N . GLN B 1 125 ? 17.219 18.781 4.41 1 95.94 125 GLN B N 1
ATOM 2653 C CA . GLN B 1 125 ? 18.391 19.188 5.176 1 95.94 125 GLN B CA 1
ATOM 2654 C C . GLN B 1 125 ? 18.469 20.703 5.293 1 95.94 125 GLN B C 1
ATOM 2656 O O . GLN B 1 125 ? 18.734 21.234 6.375 1 95.94 125 GLN B O 1
ATOM 2661 N N . ASP B 1 126 ? 18.266 21.328 4.207 1 96.5 126 ASP B N 1
ATOM 2662 C CA . ASP B 1 126 ? 18.312 22.797 4.172 1 96.5 126 ASP B CA 1
ATOM 2663 C C . ASP B 1 126 ? 17.281 23.391 5.137 1 96.5 126 ASP B C 1
ATOM 2665 O O 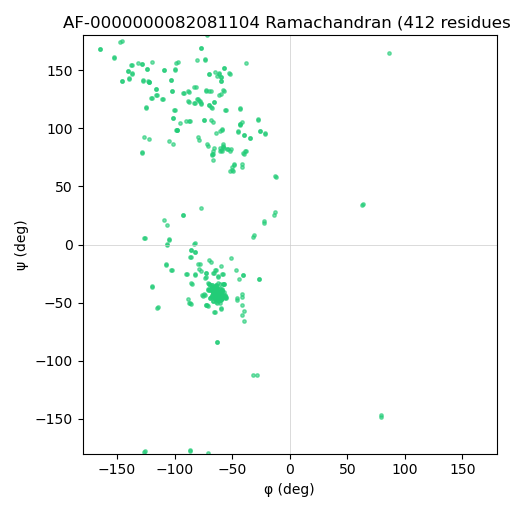. ASP B 1 126 ? 17.469 24.516 5.625 1 96.5 126 ASP B O 1
ATOM 2669 N N . ARG B 1 127 ? 16.266 22.703 5.434 1 95.69 127 ARG B N 1
ATOM 2670 C CA . ARG B 1 127 ? 15.195 23.203 6.289 1 95.69 127 ARG B CA 1
ATOM 2671 C C . ARG B 1 127 ? 15.273 22.594 7.684 1 95.69 127 ARG B C 1
ATOM 2673 O O . ARG B 1 127 ? 14.336 22.734 8.477 1 95.69 127 ARG B O 1
ATOM 2680 N N . ASN B 1 128 ? 16.312 21.828 7.906 1 93.25 128 ASN B N 1
ATOM 2681 C CA . ASN B 1 128 ? 16.594 21.219 9.203 1 93.25 128 ASN B CA 1
ATOM 2682 C C . ASN B 1 128 ? 15.5 20.25 9.633 1 93.25 128 ASN B C 1
ATOM 2684 O O . ASN B 1 128 ? 15.07 20.266 10.789 1 93.25 128 ASN B O 1
ATOM 2688 N N . VAL B 1 129 ? 14.961 19.609 8.664 1 93.38 129 VAL B N 1
ATOM 2689 C CA . VAL B 1 129 ? 13.961 18.578 8.953 1 93.38 129 VAL B CA 1
ATOM 2690 C C . VAL B 1 129 ? 14.648 17.234 9.188 1 93.38 129 VAL B C 1
ATOM 2692 O O . VAL B 1 129 ? 15.383 16.75 8.32 1 93.38 129 VAL B O 1
ATOM 2695 N N . SER B 1 130 ? 14.398 16.688 10.344 1 89.75 130 SER B N 1
ATOM 2696 C CA . SER B 1 130 ? 14.93 15.359 10.664 1 89.75 130 SER B CA 1
ATOM 2697 C C . SER B 1 130 ? 14.055 14.258 10.07 1 89.75 130 SER B C 1
ATOM 2699 O O . SER B 1 130 ? 12.82 14.32 10.156 1 89.75 130 SER B O 1
ATOM 2701 N N . VAL B 1 131 ? 14.703 13.258 9.461 1 90.06 131 VAL B N 1
ATOM 2702 C CA . VAL B 1 131 ? 13.992 12.141 8.844 1 90.06 131 VAL B CA 1
ATOM 2703 C C . VAL B 1 131 ? 14.344 10.844 9.578 1 90.06 131 VAL B C 1
ATOM 2705 O O . VAL B 1 131 ? 15.523 10.539 9.789 1 90.06 131 VAL B O 1
ATOM 2708 N N . LEU B 1 132 ? 13.281 10.117 9.977 1 84.56 132 LEU B N 1
ATOM 2709 C CA . LEU B 1 132 ? 13.469 8.797 10.562 1 84.56 132 LEU B CA 1
ATOM 2710 C C . LEU B 1 132 ? 13.703 7.746 9.484 1 84.56 132 LEU B C 1
ATOM 2712 O O . LEU B 1 132 ? 12.922 7.645 8.531 1 84.56 132 LEU B O 1
ATOM 2716 N N . PRO B 1 133 ? 14.789 7.016 9.594 1 76.62 133 PRO B N 1
ATOM 2717 C CA . PRO B 1 133 ? 15.023 5.969 8.594 1 76.62 133 PRO B CA 1
ATOM 2718 C C . PRO B 1 133 ? 13.883 4.953 8.523 1 76.62 133 PRO B C 1
ATOM 2720 O O . PRO B 1 133 ? 13.312 4.594 9.555 1 76.62 133 PRO B O 1
ATOM 2723 N N . TRP B 1 134 ? 13.484 4.688 7.293 1 72.06 134 TRP B N 1
ATOM 2724 C CA . TRP B 1 134 ? 12.445 3.689 7.074 1 72.06 134 TRP B CA 1
ATOM 2725 C C . TRP B 1 134 ? 12.93 2.301 7.48 1 72.06 134 TRP B C 1
ATOM 2727 O O . TRP B 1 134 ? 14.023 1.881 7.098 1 72.06 134 TRP B O 1
ATOM 2737 N N . PRO B 1 135 ? 12.078 1.716 8.461 1 59.56 135 PRO B N 1
ATOM 2738 C CA . PRO B 1 135 ? 12.57 0.399 8.883 1 59.56 135 PRO B CA 1
ATOM 2739 C C . PRO B 1 135 ? 12.625 -0.601 7.727 1 59.56 135 PRO B C 1
ATOM 2741 O O . PRO B 1 135 ? 11.812 -0.528 6.801 1 59.56 135 PRO B O 1
ATOM 2744 N N . ALA B 1 136 ? 13.734 -1.285 7.496 1 51.97 136 ALA B N 1
ATOM 2745 C CA . ALA B 1 136 ? 13.938 -2.311 6.477 1 51.97 136 ALA B CA 1
ATOM 2746 C C . ALA B 1 136 ? 12.773 -3.291 6.441 1 51.97 136 ALA B C 1
ATOM 2748 O O . ALA B 1 136 ? 12.492 -3.898 5.406 1 51.97 136 ALA B O 1
ATOM 2749 N N . THR B 1 137 ? 12.414 -3.734 7.547 1 44.25 137 THR B N 1
ATOM 2750 C CA . THR B 1 137 ? 11.586 -4.934 7.617 1 44.25 137 THR B CA 1
ATOM 2751 C C . THR B 1 137 ? 10.109 -4.578 7.484 1 44.25 137 THR B C 1
ATOM 2753 O O . THR B 1 137 ? 9.305 -5.398 7.043 1 44.25 137 THR B O 1
ATOM 2756 N N . SER B 1 138 ? 9.453 -3.65 8.195 1 42.53 138 SER B N 1
ATOM 2757 C CA . SER B 1 138 ? 8.016 -3.826 8.359 1 42.53 138 SER B CA 1
ATOM 2758 C C . SER B 1 138 ? 7.242 -2.623 7.828 1 42.53 138 SER B C 1
ATOM 2760 O O . SER B 1 138 ? 7.434 -1.499 8.297 1 42.53 138 SER B O 1
ATOM 2762 N N . PRO B 1 139 ? 6.84 -2.676 6.43 1 47.91 139 PRO B N 1
ATOM 2763 C CA . PRO B 1 139 ? 5.684 -1.809 6.207 1 47.91 139 PRO B CA 1
ATOM 2764 C C . PRO B 1 139 ? 4.84 -1.611 7.461 1 47.91 139 PRO B C 1
ATOM 2766 O O . PRO B 1 139 ? 3.971 -0.735 7.496 1 47.91 139 PRO B O 1
ATOM 2769 N N . ASP B 1 140 ? 4.875 -2.748 8.383 1 46.16 140 ASP B N 1
ATOM 2770 C CA . ASP B 1 140 ? 3.939 -2.969 9.484 1 46.16 140 ASP B CA 1
ATOM 2771 C C . ASP B 1 140 ? 3.689 -1.68 10.258 1 46.16 140 ASP B C 1
ATOM 2773 O O . ASP B 1 140 ? 2.65 -1.53 10.906 1 46.16 140 ASP B O 1
ATOM 2777 N N . LEU B 1 14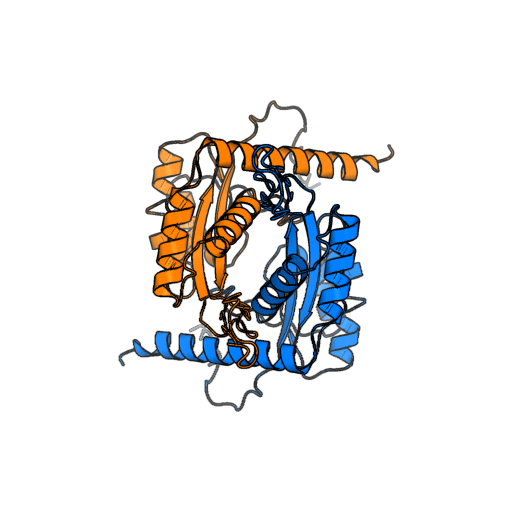1 ? 4.688 -0.912 10.219 1 51.31 141 LEU B N 1
ATOM 2778 C CA . LEU B 1 141 ? 4.52 -0.111 11.422 1 51.31 141 LEU B CA 1
ATOM 2779 C C . LEU B 1 141 ? 4.133 1.322 11.078 1 51.31 141 LEU B C 1
ATOM 2781 O O . LEU B 1 141 ? 4.301 2.232 11.891 1 51.31 141 LEU B O 1
ATOM 2785 N N . ASN B 1 142 ? 3.557 1.374 9.719 1 65.81 142 ASN B N 1
ATOM 2786 C CA . ASN B 1 142 ? 3.203 2.766 9.461 1 65.81 142 ASN B CA 1
ATOM 2787 C C . ASN B 1 142 ? 1.77 3.068 9.891 1 65.81 142 ASN B C 1
ATOM 2789 O O . ASN B 1 142 ? 0.824 2.479 9.359 1 65.81 142 ASN B O 1
ATOM 2793 N N . HIS B 1 143 ? 1.67 3.793 11.016 1 73.81 143 HIS B N 1
ATOM 2794 C CA . HIS B 1 143 ? 0.395 4.215 11.586 1 73.81 143 HIS B CA 1
ATOM 2795 C C . HIS B 1 143 ? -0.577 4.652 10.492 1 73.81 143 HIS B C 1
ATOM 2797 O O . HIS B 1 143 ? -1.791 4.492 10.641 1 73.81 143 HIS B O 1
ATOM 2803 N N . ILE B 1 144 ? 0.024 5.066 9.461 1 86.75 144 ILE B N 1
ATOM 2804 C CA . ILE B 1 144 ? -0.865 5.691 8.492 1 86.75 144 ILE B CA 1
ATOM 2805 C C . ILE B 1 144 ? -1.592 4.613 7.688 1 86.75 144 ILE B C 1
ATOM 2807 O O . ILE B 1 144 ? -2.613 4.887 7.055 1 86.75 144 ILE B O 1
ATOM 2811 N N . GLU B 1 145 ? -1.11 3.373 7.703 1 82.06 145 GLU B N 1
ATOM 2812 C CA . GLU B 1 145 ? -1.774 2.275 7.004 1 82.06 145 GLU B CA 1
ATOM 2813 C C . GLU B 1 145 ? -3.152 1.996 7.598 1 82.06 145 GLU B C 1
ATOM 2815 O O . GLU B 1 145 ? -4.102 1.707 6.867 1 82.06 145 GLU B O 1
ATOM 2820 N N . LEU B 1 146 ? -3.277 2.146 8.961 1 82.12 146 LEU B N 1
ATOM 2821 C CA . LEU B 1 146 ? -4.566 1.953 9.617 1 82.12 146 LEU B CA 1
ATOM 2822 C C . LEU B 1 146 ? -5.523 3.09 9.281 1 82.12 146 LEU B C 1
ATOM 2824 O O . LEU B 1 146 ? -6.734 2.875 9.18 1 82.12 146 LEU B O 1
ATOM 2828 N N . VAL B 1 147 ? -4.918 4.176 9.141 1 89.62 147 VAL B N 1
ATOM 2829 C CA . VAL B 1 147 ? -5.742 5.332 8.82 1 89.62 147 VAL B CA 1
ATOM 2830 C C . VAL B 1 147 ? -6.27 5.207 7.391 1 89.62 147 VAL B C 1
ATOM 2832 O O . VAL B 1 147 ? -7.422 5.547 7.117 1 89.62 147 VAL B O 1
ATOM 2835 N N . TRP B 1 148 ? -5.379 4.688 6.492 1 89.56 148 TRP B N 1
ATOM 2836 C CA . TRP B 1 148 ? -5.844 4.434 5.133 1 89.56 148 TRP B CA 1
ATOM 2837 C C . TRP B 1 148 ? -7.008 3.445 5.129 1 89.56 148 TRP B C 1
ATOM 2839 O O . TRP B 1 148 ? -7.988 3.635 4.406 1 89.56 148 TRP B O 1
ATOM 2849 N N . ASP B 1 149 ? -6.863 2.438 5.918 1 85 149 ASP B N 1
ATOM 2850 C CA . ASP B 1 149 ? -7.91 1.425 5.996 1 85 149 ASP B CA 1
ATOM 2851 C C . ASP B 1 149 ? -9.227 2.029 6.488 1 85 149 ASP B C 1
ATOM 2853 O O . ASP B 1 149 ? -10.289 1.731 5.949 1 85 149 ASP B O 1
ATOM 2857 N N . LEU B 1 150 ? -9.156 2.82 7.504 1 87.62 150 LEU B N 1
ATOM 2858 C CA . LEU B 1 150 ? -10.336 3.506 8.023 1 87.62 150 LEU B CA 1
ATOM 2859 C C . LEU B 1 150 ? -10.961 4.402 6.957 1 87.62 150 LEU B C 1
ATOM 2861 O O . LEU B 1 150 ? -12.18 4.41 6.781 1 87.62 150 LEU B O 1
ATOM 2865 N N . LEU B 1 151 ? -10.141 5.133 6.27 1 93.12 151 LEU B N 1
ATOM 2866 C CA . LEU B 1 151 ? -10.609 6.039 5.223 1 93.12 151 LEU B CA 1
ATOM 2867 C C . LEU B 1 151 ? -11.352 5.273 4.133 1 93.12 151 LEU B C 1
ATOM 2869 O O . LEU B 1 151 ? -12.43 5.691 3.697 1 93.12 151 LEU B O 1
ATOM 2873 N N . ASP B 1 152 ? -10.758 4.215 3.746 1 88.81 152 ASP B N 1
ATOM 2874 C CA . ASP B 1 152 ? -11.367 3.367 2.727 1 88.81 152 ASP B CA 1
ATOM 2875 C C . ASP B 1 152 ? -12.742 2.873 3.168 1 88.81 152 ASP B C 1
ATOM 2877 O O . ASP B 1 152 ? -13.703 2.939 2.404 1 88.81 152 ASP B O 1
ATOM 2881 N N . ARG B 1 153 ? -12.852 2.42 4.348 1 85.75 153 ARG B N 1
ATOM 2882 C CA . ARG B 1 153 ? -14.109 1.907 4.887 1 85.75 153 ARG B CA 1
ATOM 2883 C C . ARG B 1 153 ? -15.172 3 4.926 1 85.75 153 ARG B C 1
ATOM 2885 O O . ARG B 1 153 ? -16.328 2.754 4.594 1 85.75 153 ARG B O 1
ATOM 2892 N N . ARG B 1 154 ? -14.75 4.121 5.305 1 91.19 154 ARG B N 1
ATOM 2893 C CA . ARG B 1 154 ? -15.695 5.23 5.414 1 91.19 154 ARG B CA 1
ATOM 2894 C C . ARG B 1 154 ? -16.234 5.637 4.047 1 91.19 154 ARG B C 1
ATOM 2896 O O . ARG B 1 154 ? -17.422 5.895 3.891 1 91.19 154 ARG B O 1
ATOM 2903 N N . VAL B 1 155 ? -15.391 5.691 3.133 1 92.06 155 VAL B N 1
ATOM 2904 C CA . VAL B 1 155 ? -15.805 6.086 1.793 1 92.06 155 VAL B CA 1
ATOM 2905 C C . VAL B 1 155 ? -16.75 5.035 1.209 1 92.06 155 VAL B C 1
ATOM 2907 O O . VAL B 1 155 ? -17.766 5.367 0.611 1 92.06 155 VAL B O 1
ATOM 2910 N N . LYS B 1 156 ? -16.453 3.838 1.451 1 82.19 156 LYS B N 1
ATOM 2911 C CA . LYS B 1 156 ? -17.25 2.738 0.916 1 82.19 156 LYS B CA 1
ATOM 2912 C C . LYS B 1 156 ? -18.594 2.635 1.635 1 82.19 156 LYS B C 1
ATOM 2914 O O . LYS B 1 156 ? -19.547 2.062 1.102 1 82.19 156 LYS B O 1
ATOM 2919 N N . ALA B 1 157 ? -18.625 3.127 2.818 1 83.19 157 ALA B N 1
ATOM 2920 C CA . ALA B 1 157 ? -19.844 3.041 3.631 1 83.19 157 ALA B CA 1
ATOM 2921 C C . ALA B 1 157 ? -20.797 4.199 3.328 1 83.19 157 ALA B C 1
ATOM 2923 O O . ALA B 1 157 ? -21.906 4.246 3.846 1 83.19 157 ALA B O 1
ATOM 2924 N N . ARG B 1 158 ? -20.328 5.066 2.512 1 88.44 158 ARG B N 1
ATOM 2925 C CA . ARG B 1 158 ? -21.188 6.203 2.191 1 88.44 158 ARG B CA 1
ATOM 2926 C C . ARG B 1 158 ? -22.5 5.734 1.566 1 88.44 158 ARG B C 1
ATOM 2928 O O . ARG B 1 158 ? -22.516 4.785 0.781 1 88.44 158 ARG B O 1
ATOM 2935 N N . VAL B 1 159 ? -23.578 6.441 1.899 1 86.69 159 VAL B N 1
ATOM 2936 C CA . VAL B 1 159 ? -24.906 6.109 1.378 1 86.69 159 VAL B CA 1
ATOM 2937 C C . VAL B 1 159 ? -24.891 6.215 -0.145 1 86.69 159 VAL B C 1
ATOM 2939 O O . VAL B 1 159 ? -25.391 5.324 -0.838 1 86.69 159 VAL B O 1
ATOM 2942 N N . ILE B 1 160 ? -24.375 7.375 -0.582 1 87.38 160 ILE B N 1
ATOM 2943 C CA . ILE B 1 160 ? -24.203 7.559 -2.02 1 87.38 160 ILE B CA 1
ATOM 2944 C C . ILE B 1 160 ? -22.734 7.328 -2.396 1 87.38 160 ILE B C 1
ATOM 2946 O O . ILE B 1 160 ? -21.875 8.148 -2.09 1 87.38 160 ILE B O 1
ATOM 2950 N N . PRO B 1 161 ? -22.531 6.262 -3.035 1 85.94 161 PRO B N 1
ATOM 2951 C CA . PRO B 1 161 ? -21.141 5.984 -3.428 1 85.94 161 PRO B CA 1
ATOM 2952 C C . PRO B 1 161 ? -20.641 6.926 -4.52 1 85.94 161 PRO B C 1
ATOM 2954 O O . PRO B 1 161 ? -21.422 7.383 -5.355 1 85.94 161 PRO B O 1
ATOM 2957 N N . PRO B 1 162 ? -19.312 7.211 -4.414 1 90.44 162 PRO B N 1
ATOM 2958 C CA . PRO B 1 162 ? -18.766 8.008 -5.516 1 90.44 162 PRO B CA 1
ATOM 2959 C C . PRO B 1 162 ? -18.922 7.332 -6.871 1 90.44 162 PRO B C 1
ATOM 2961 O O . PRO B 1 162 ? -18.734 6.117 -6.988 1 90.44 162 PRO B O 1
ATOM 2964 N N . ARG B 1 163 ? -19.25 8.156 -7.883 1 85.31 163 ARG B N 1
ATOM 2965 C CA . ARG B 1 163 ? -19.578 7.59 -9.188 1 85.31 163 ARG B CA 1
ATOM 2966 C C . ARG B 1 163 ? -18.453 7.859 -10.188 1 85.31 163 ARG B C 1
ATOM 2968 O O . ARG B 1 163 ? -18.453 7.305 -11.297 1 85.31 163 ARG B O 1
ATOM 2975 N N . ASN B 1 164 ? -17.625 8.734 -9.906 1 86.38 164 ASN B N 1
ATOM 2976 C CA . ASN B 1 164 ? -16.469 9.07 -10.742 1 86.38 164 ASN B CA 1
ATOM 2977 C C . ASN B 1 164 ? -15.281 9.508 -9.891 1 86.38 164 ASN B C 1
ATOM 2979 O O . ASN B 1 164 ? -15.391 9.633 -8.672 1 86.38 164 ASN B O 1
ATOM 2983 N N . VAL B 1 165 ? -14.211 9.711 -10.555 1 86.94 165 VAL B N 1
ATOM 2984 C CA . VAL B 1 165 ? -12.953 9.984 -9.859 1 86.94 165 VAL B CA 1
ATOM 2985 C C . VAL B 1 165 ? -13.062 11.305 -9.094 1 86.94 165 VAL B C 1
ATOM 2987 O O . VAL B 1 165 ? -12.516 11.438 -7.996 1 86.94 165 VAL B O 1
ATOM 2990 N N . ARG B 1 166 ? -13.742 12.289 -9.648 1 92 166 ARG B N 1
ATOM 2991 C CA . ARG B 1 166 ? -13.906 13.57 -8.969 1 92 166 ARG B CA 1
ATOM 2992 C C . ARG B 1 166 ? -14.695 13.406 -7.672 1 92 166 ARG B C 1
ATOM 2994 O O . ARG B 1 166 ? -14.312 13.961 -6.633 1 92 166 ARG B O 1
ATOM 3001 N N . GLU B 1 167 ? -15.727 12.656 -7.75 1 93.44 167 GLU B N 1
ATOM 3002 C CA . GLU B 1 167 ? -16.531 12.406 -6.562 1 93.44 167 GLU B CA 1
ATOM 3003 C C . GLU B 1 167 ? -15.766 11.578 -5.535 1 93.44 167 GLU B C 1
ATOM 3005 O O . GLU B 1 167 ? -15.93 11.773 -4.328 1 93.44 167 GLU B O 1
ATOM 3010 N N . LEU B 1 168 ? -14.977 10.641 -6.055 1 93.19 168 LEU B N 1
ATOM 3011 C CA . LEU B 1 168 ? -14.156 9.852 -5.152 1 93.19 168 LEU B CA 1
ATOM 3012 C C . LEU B 1 168 ? -13.156 10.734 -4.41 1 93.19 168 LEU B C 1
ATOM 3014 O O . LEU B 1 168 ? -13.023 10.633 -3.188 1 93.19 168 LEU B O 1
ATOM 3018 N N . ALA B 1 169 ? -12.547 11.625 -5.129 1 95.19 169 ALA B N 1
ATOM 3019 C CA . ALA B 1 169 ? -11.602 12.547 -4.516 1 95.19 169 ALA B CA 1
ATOM 3020 C C . ALA B 1 169 ? -12.273 13.383 -3.432 1 95.19 169 ALA B C 1
ATOM 3022 O O . ALA B 1 169 ? -11.734 13.539 -2.332 1 95.19 169 ALA B O 1
ATOM 3023 N N . SER B 1 170 ? -13.398 13.914 -3.758 1 97.19 170 SER B N 1
ATOM 3024 C CA . SER B 1 170 ? -14.141 14.727 -2.805 1 97.19 170 SER B CA 1
ATOM 3025 C C . SER B 1 170 ? -14.523 13.922 -1.569 1 97.19 170 SER B C 1
ATOM 3027 O O . SER B 1 170 ? -14.406 14.414 -0.443 1 97.19 170 SER B O 1
ATOM 3029 N N . ALA B 1 171 ? -14.969 12.703 -1.793 1 96.75 171 ALA B N 1
ATOM 3030 C CA . ALA B 1 171 ? -15.352 11.836 -0.68 1 96.75 171 ALA B CA 1
ATOM 3031 C C . ALA B 1 171 ? -14.164 11.555 0.23 1 96.75 171 ALA B C 1
ATOM 3033 O O . ALA B 1 171 ? -14.297 11.555 1.456 1 96.75 171 ALA B O 1
ATOM 3034 N N . LEU B 1 172 ? -13.047 11.305 -0.37 1 97.44 172 LEU B N 1
ATOM 3035 C CA . LEU B 1 172 ? -11.836 11.023 0.397 1 97.44 172 LEU B CA 1
ATOM 3036 C C . LEU B 1 172 ? -11.461 12.219 1.269 1 97.44 172 LEU B C 1
ATOM 3038 O O . LEU B 1 172 ? -11.164 12.062 2.455 1 97.44 172 LEU B O 1
ATOM 3042 N N . VAL B 1 173 ? -11.516 13.391 0.692 1 98.19 173 VAL B N 1
ATOM 3043 C CA . VAL B 1 173 ? -11.156 14.602 1.424 1 98.19 173 VAL B CA 1
ATOM 3044 C C . VAL B 1 173 ? -12.141 14.82 2.57 1 98.19 173 VAL B C 1
ATOM 3046 O O . VAL B 1 173 ? -11.734 15.117 3.695 1 98.19 173 VAL B O 1
ATOM 3049 N N . GLU B 1 174 ? -13.383 14.664 2.299 1 98.12 174 GLU B N 1
ATOM 3050 C CA . GLU B 1 174 ? -14.422 14.867 3.305 1 98.12 174 GLU B CA 1
ATOM 3051 C C . GLU B 1 174 ? -14.281 13.875 4.453 1 98.12 174 GLU B C 1
ATOM 3053 O O . GLU B 1 174 ? -14.297 14.266 5.625 1 98.12 174 GLU B O 1
ATOM 3058 N N . GLU B 1 175 ? -14.109 12.594 4.102 1 97.38 175 GLU B N 1
ATOM 3059 C CA . GLU B 1 175 ? -14.023 11.57 5.145 1 97.38 175 GLU B CA 1
ATOM 3060 C C . GLU B 1 175 ? -12.727 11.695 5.938 1 97.38 175 GLU B C 1
ATOM 3062 O O . GLU B 1 175 ? -12.695 11.414 7.137 1 97.38 175 GLU B O 1
ATOM 3067 N N . TRP B 1 176 ? -11.641 12.094 5.277 1 97.5 176 TRP B N 1
ATOM 3068 C CA . TRP B 1 176 ? -10.406 12.391 5.984 1 97.5 176 TRP B CA 1
ATOM 3069 C C . TRP B 1 176 ? -10.625 13.469 7.047 1 97.5 176 TRP B C 1
ATOM 3071 O O . TRP B 1 176 ? -10.164 13.328 8.18 1 97.5 176 TRP B O 1
ATOM 3081 N N . GLY B 1 177 ? -11.344 14.516 6.695 1 97 177 GLY B N 1
ATOM 3082 C CA . GLY B 1 177 ? -11.672 15.586 7.617 1 97 177 GLY B CA 1
ATOM 3083 C C . GLY B 1 177 ? -12.586 15.148 8.75 1 97 177 GLY B C 1
ATOM 3084 O O . GLY B 1 177 ? -12.562 15.727 9.836 1 97 177 GLY B O 1
ATOM 3085 N N . ASN B 1 178 ? -13.312 14.133 8.531 1 96.19 178 ASN B N 1
ATOM 3086 C C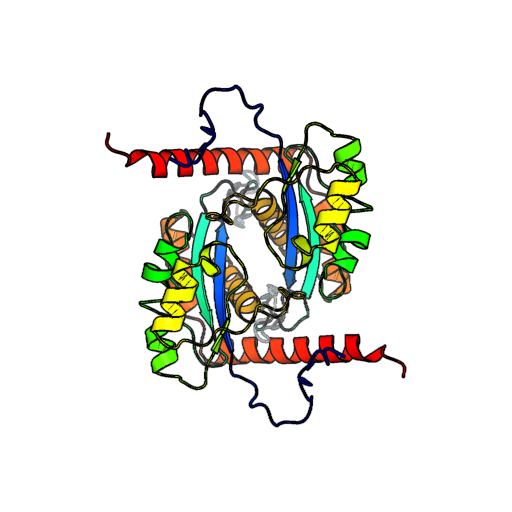A . ASN B 1 178 ? -14.305 13.672 9.5 1 96.19 178 ASN B CA 1
ATOM 3087 C C . ASN B 1 178 ? -13.68 12.734 10.531 1 96.19 178 ASN B C 1
ATOM 3089 O O . ASN B 1 178 ? -14.328 12.359 11.508 1 96.19 178 ASN B O 1
ATOM 3093 N N . ILE B 1 179 ? -12.477 12.305 10.328 1 93.75 179 ILE B N 1
ATOM 3094 C CA . ILE B 1 179 ? -11.812 11.492 11.344 1 93.75 179 ILE B CA 1
ATOM 3095 C C . ILE B 1 179 ? -11.516 12.352 12.57 1 93.75 179 ILE B C 1
ATOM 3097 O O . ILE B 1 179 ? -10.758 13.32 12.5 1 93.75 179 ILE B O 1
ATOM 3101 N N . SER B 1 180 ? -12.102 11.969 13.656 1 93.75 180 SER B N 1
ATOM 3102 C CA . SER B 1 180 ? -11.898 12.758 14.867 1 93.75 180 SER B CA 1
ATOM 3103 C C . SER B 1 180 ? -10.5 12.547 15.438 1 93.75 180 SER B C 1
ATOM 3105 O O . SER B 1 180 ? -9.852 11.539 15.148 1 93.75 180 SER B O 1
ATOM 3107 N N . GLN B 1 181 ? -10.125 13.523 16.234 1 90.56 181 GLN B N 1
ATOM 3108 C CA . GLN B 1 181 ? -8.82 13.414 16.891 1 90.56 181 GLN B CA 1
ATOM 3109 C C . GLN B 1 181 ? -8.766 12.188 17.797 1 90.56 181 GLN B C 1
ATOM 3111 O O . GLN B 1 181 ? -7.723 11.547 17.922 1 90.56 181 GLN B O 1
ATOM 3116 N N . GLN B 1 182 ? -9.859 11.977 18.406 1 90.12 182 GLN B N 1
ATOM 3117 C CA . GLN B 1 182 ? -9.922 10.82 19.297 1 90.12 182 GLN B CA 1
ATOM 3118 C C . GLN B 1 182 ? -9.781 9.523 18.516 1 90.12 182 GLN B C 1
ATOM 3120 O O . GLN B 1 182 ? -9.062 8.617 18.938 1 90.12 182 GLN B O 1
ATOM 3125 N N . GLU B 1 183 ? -10.43 9.438 17.422 1 87.25 183 GLU B N 1
ATOM 3126 C CA . GLU B 1 183 ? -10.32 8.266 16.547 1 87.25 183 GLU B CA 1
ATOM 3127 C C . GLU B 1 183 ? -8.883 8.078 16.062 1 87.25 183 GLU B C 1
ATOM 3129 O O . GLU B 1 183 ? -8.367 6.957 16.062 1 87.25 183 GLU B O 1
ATOM 3134 N N . LEU B 1 184 ? -8.328 9.133 15.664 1 88.75 184 LEU B N 1
ATOM 3135 C CA . LEU B 1 184 ? -6.949 9.094 15.18 1 88.75 184 LEU B CA 1
ATOM 3136 C C . LEU B 1 184 ? -6.008 8.617 16.281 1 88.75 184 LEU B C 1
ATOM 3138 O O . LEU B 1 184 ? -5.18 7.73 16.062 1 88.75 184 LEU B O 1
ATOM 3142 N N . ALA B 1 185 ? -6.156 9.18 17.453 1 86.62 185 ALA B N 1
ATOM 3143 C CA . ALA B 1 185 ? -5.32 8.828 18.609 1 86.62 185 ALA B CA 1
ATOM 3144 C C . ALA B 1 185 ? -5.465 7.344 18.953 1 86.62 185 ALA B C 1
ATOM 3146 O O . ALA B 1 185 ? -4.469 6.66 19.203 1 86.62 185 ALA B O 1
ATOM 3147 N N . ASN B 1 186 ? -6.668 6.926 18.906 1 83.25 186 ASN B N 1
ATOM 3148 C CA . ASN B 1 186 ? -6.938 5.527 19.234 1 83.25 186 ASN B CA 1
ATOM 3149 C C . ASN B 1 186 ? -6.309 4.586 18.203 1 83.25 186 ASN B C 1
ATOM 3151 O O . ASN B 1 186 ? -5.773 3.535 18.578 1 83.25 186 ASN B O 1
ATOM 3155 N N . LEU B 1 187 ? -6.402 4.969 16.984 1 81.19 187 LEU B N 1
ATOM 3156 C CA . LEU B 1 187 ? -5.84 4.145 15.922 1 81.19 187 LEU B CA 1
ATOM 3157 C C . LEU B 1 187 ? -4.324 4.051 16.047 1 81.19 187 LEU B C 1
ATOM 3159 O O . LEU B 1 187 ? -3.754 2.961 15.953 1 81.19 187 LEU B O 1
ATOM 3163 N N . VAL B 1 188 ? -3.732 5.156 16.266 1 76.62 188 VAL B N 1
ATOM 3164 C CA . VAL B 1 188 ? -2.277 5.211 16.344 1 76.62 188 VAL B CA 1
ATOM 3165 C C . VAL B 1 188 ? -1.795 4.457 17.578 1 76.62 188 VAL B C 1
ATOM 3167 O O . VAL B 1 188 ? -0.778 3.76 17.531 1 76.62 188 VAL B O 1
ATOM 3170 N N . GLN B 1 189 ? -2.527 4.559 18.641 1 75.5 189 GLN B N 1
ATOM 3171 C CA . GLN B 1 189 ? -2.182 3.857 19.875 1 75.5 189 GLN B CA 1
ATOM 3172 C C . GLN B 1 189 ? -2.334 2.348 19.703 1 75.5 189 GLN B C 1
ATOM 3174 O O . GLN B 1 189 ? -1.543 1.574 20.25 1 75.5 189 GLN B O 1
ATOM 3179 N N . SER B 1 190 ? -3.332 2.023 19.016 1 71.25 190 SER B N 1
ATOM 3180 C CA . SER B 1 190 ? -3.568 0.6 18.797 1 71.25 190 SER B CA 1
ATOM 3181 C C . SER B 1 190 ? -2.422 -0.038 18.016 1 71.25 190 SER B C 1
ATOM 3183 O O . SER B 1 190 ? -2.045 -1.181 18.281 1 71.25 190 SER B O 1
ATOM 3185 N N . MET B 1 191 ? -1.896 0.661 17.078 1 66.81 191 MET B N 1
ATOM 3186 C CA . MET B 1 191 ? -0.788 0.144 16.281 1 66.81 191 MET B CA 1
ATOM 3187 C C . MET B 1 191 ? 0.465 -0.023 17.141 1 66.81 191 MET B C 1
ATOM 3189 O O . MET B 1 191 ? 1.202 -0.999 16.984 1 66.81 191 MET B O 1
ATOM 3193 N N . ARG B 1 192 ? 0.669 0.944 17.953 1 64.38 192 ARG B N 1
ATOM 3194 C CA . ARG B 1 192 ? 1.834 0.881 18.828 1 64.38 192 ARG B CA 1
ATOM 3195 C C . ARG B 1 192 ? 1.786 -0.359 19.703 1 64.38 192 ARG B C 1
ATOM 3197 O O . ARG B 1 192 ? 2.812 -0.996 19.953 1 64.38 192 ARG B O 1
ATOM 3204 N N . ARG B 1 193 ? 0.636 -0.593 20.125 1 62.75 193 ARG B N 1
ATOM 3205 C CA . ARG B 1 193 ? 0.468 -1.776 20.969 1 62.75 193 ARG B CA 1
ATOM 3206 C C . ARG B 1 193 ? 0.738 -3.051 20.172 1 62.75 193 ARG B C 1
ATOM 3208 O O . ARG B 1 193 ? 1.353 -3.988 20.688 1 62.75 193 ARG B O 1
ATOM 3215 N N . ARG B 1 194 ? 0.313 -2.961 19.031 1 59.56 194 ARG B N 1
ATOM 3216 C CA . ARG B 1 194 ? 0.495 -4.121 18.172 1 59.56 194 ARG B CA 1
ATOM 3217 C C . ARG B 1 194 ? 1.967 -4.324 17.828 1 59.56 194 ARG B C 1
ATOM 3219 O O . ARG B 1 194 ? 2.451 -5.457 17.797 1 59.56 194 ARG B O 1
ATOM 3226 N N . CYS B 1 195 ? 2.59 -3.232 17.469 1 57.22 195 CYS B N 1
ATOM 3227 C CA . CYS B 1 195 ? 4.008 -3.305 17.141 1 57.22 195 CYS B CA 1
ATOM 3228 C C . CYS B 1 195 ? 4.82 -3.814 18.328 1 57.22 195 CYS B C 1
ATOM 3230 O O . CYS B 1 195 ? 5.734 -4.625 18.156 1 57.22 195 CYS B O 1
ATOM 3232 N N . THR B 1 196 ? 4.414 -3.311 19.453 1 54.62 196 THR B N 1
ATOM 3233 C CA . THR B 1 196 ? 5.102 -3.748 20.656 1 54.62 196 THR B CA 1
ATOM 3234 C C . THR B 1 196 ? 4.883 -5.238 20.891 1 54.62 196 THR B C 1
ATOM 3236 O O . THR B 1 196 ? 5.805 -5.949 21.297 1 54.62 196 THR B O 1
ATOM 3239 N N . ALA B 1 197 ? 3.742 -5.625 20.547 1 53.25 197 ALA B N 1
ATOM 3240 C CA . ALA B 1 197 ? 3.416 -7.039 20.734 1 53.25 197 ALA B CA 1
ATOM 3241 C C . ALA B 1 197 ? 4.184 -7.914 19.75 1 53.25 197 ALA B C 1
ATOM 3243 O O . ALA B 1 197 ? 4.656 -8.992 20.109 1 53.25 197 ALA B O 1
ATOM 3244 N N . VAL B 1 198 ? 4.312 -7.438 18.562 1 52.41 198 VAL B N 1
ATOM 3245 C CA . VAL B 1 198 ? 5.051 -8.18 17.547 1 52.41 198 VAL B CA 1
ATOM 3246 C C . VAL B 1 198 ? 6.531 -8.219 17.922 1 52.41 198 VAL B C 1
ATOM 3248 O O . VAL B 1 198 ? 7.188 -9.258 17.766 1 52.41 198 VAL B O 1
ATOM 3251 N N . LEU B 1 199 ? 6.984 -7.074 18.344 1 51.16 199 LEU B N 1
ATOM 3252 C CA . LEU B 1 199 ? 8.375 -7 18.766 1 51.16 199 LEU B CA 1
ATOM 3253 C C . LEU B 1 199 ? 8.633 -7.918 19.953 1 51.16 199 LEU B C 1
ATOM 3255 O O . LEU B 1 199 ? 9.672 -8.586 20.016 1 51.16 199 LEU B O 1
ATOM 3259 N N . ASN B 1 200 ? 7.715 -7.918 20.828 1 50 200 ASN B N 1
ATOM 3260 C CA . ASN B 1 200 ? 7.852 -8.797 21.984 1 50 200 ASN B CA 1
ATOM 3261 C C . ASN B 1 200 ? 7.762 -10.266 21.594 1 50 200 ASN B C 1
ATOM 3263 O O . ASN B 1 200 ? 8.453 -11.109 22.172 1 50 200 ASN B O 1
ATOM 3267 N N . ALA B 1 201 ? 6.977 -10.523 20.656 1 47.59 201 ALA B N 1
ATOM 3268 C CA . ALA B 1 201 ? 6.832 -11.898 20.188 1 47.59 201 ALA B CA 1
ATOM 3269 C C . ALA B 1 201 ? 8.047 -12.328 19.359 1 47.59 201 ALA B C 1
ATOM 3271 O O . ALA B 1 201 ? 8.477 -13.477 19.438 1 47.59 201 ALA B O 1
ATOM 3272 N N . ALA B 1 202 ? 8.461 -11.508 18.562 1 43.53 202 ALA B N 1
ATOM 3273 C CA . ALA B 1 202 ? 9.672 -11.789 17.797 1 43.53 202 ALA B CA 1
ATOM 3274 C C . ALA B 1 202 ? 10.898 -11.867 18.703 1 43.53 202 ALA B C 1
ATOM 3276 O O . ALA B 1 202 ? 11.859 -12.578 18.406 1 43.53 202 ALA B O 1
ATOM 3277 N N . GLY B 1 203 ? 10.992 -11 19.656 1 41.06 203 GLY B N 1
ATOM 3278 C CA . GLY B 1 203 ? 12.055 -11.047 20.656 1 41.06 203 GLY B CA 1
ATOM 3279 C C . GLY B 1 203 ? 12 -12.281 21.531 1 41.06 203 GLY B C 1
ATOM 3280 O O . GLY B 1 203 ? 12.906 -12.531 22.328 1 41.06 203 GLY B O 1
ATOM 3281 N N . GLY B 1 204 ? 10.906 -12.93 21.656 1 37.41 204 GLY B N 1
ATOM 3282 C CA . GLY B 1 204 ? 10.898 -14.07 22.562 1 37.41 204 GLY B CA 1
ATOM 3283 C C . GLY B 1 204 ? 11.883 -15.156 22.156 1 37.41 204 GLY B C 1
ATOM 3284 O O . GLY B 1 204 ? 12.102 -16.109 22.906 1 37.41 204 GLY B O 1
ATOM 3285 N N . HIS B 1 205 ? 12.117 -15.367 20.875 1 35.12 205 HIS B N 1
ATOM 3286 C CA . HIS B 1 205 ? 12.984 -16.516 20.703 1 35.12 205 HIS B CA 1
ATOM 3287 C C . HIS B 1 205 ? 14.453 -16.141 20.891 1 35.12 205 HIS B C 1
ATOM 3289 O O . HIS B 1 205 ? 15.352 -16.922 20.531 1 35.12 205 HIS B O 1
ATOM 3295 N N . THR B 1 206 ? 14.859 -14.945 21.188 1 30.48 206 THR B N 1
ATOM 3296 C CA . THR B 1 206 ? 16.281 -14.969 21.531 1 30.48 206 THR B CA 1
ATOM 3297 C C . THR B 1 206 ? 16.484 -15.734 22.844 1 30.48 206 THR B C 1
ATOM 3299 O O . THR B 1 206 ? 16.078 -15.281 23.906 1 30.48 206 THR B O 1
ATOM 3302 N N . ARG B 1 207 ? 16.438 -17.062 22.859 1 27.41 207 ARG B N 1
ATOM 3303 C CA . ARG B 1 207 ? 17.156 -17.812 23.875 1 27.41 207 ARG B CA 1
ATOM 3304 C C . ARG B 1 207 ? 18.562 -17.266 24.062 1 27.41 207 ARG B C 1
ATOM 3306 O O . ARG B 1 207 ? 19.328 -17.156 23.109 1 27.41 207 ARG B O 1
ATOM 3313 N N . TYR B 1 208 ? 18.719 -16.469 25.031 1 22.42 208 TYR B N 1
ATOM 3314 C CA . TYR B 1 208 ? 20.016 -16.578 25.688 1 22.42 208 TYR B CA 1
ATOM 3315 C C . TYR B 1 208 ? 20.219 -17.984 26.266 1 22.42 208 TYR B C 1
ATOM 3317 O O . TYR B 1 208 ? 19.25 -18.625 26.672 1 22.42 208 TYR B O 1
#

Solvent-accessible surface area (backbone atoms only — not comparable to full-atom values): 23864 Å² total; per-residue (Å²): 130,85,74,78,77,70,74,71,84,66,88,74,66,80,66,62,77,72,49,53,34,33,38,51,73,51,77,45,70,37,62,32,66,36,65,49,72,76,71,72,82,86,80,80,76,71,73,49,70,33,63,27,82,66,56,73,43,56,62,41,35,34,36,40,35,34,34,53,83,47,65,54,73,70,42,78,42,81,74,55,55,32,41,67,51,38,42,63,69,41,36,54,71,52,44,49,57,48,39,69,75,35,72,78,45,33,40,30,49,63,70,47,52,24,57,62,29,64,72,37,48,50,54,34,53,77,68,69,51,58,71,47,79,57,68,55,39,40,84,80,70,44,59,49,57,59,50,50,52,51,46,51,51,52,49,69,64,37,92,74,61,55,86,46,53,68,45,40,49,51,42,50,48,52,51,58,68,62,56,44,61,66,57,43,30,50,53,37,52,50,46,52,52,48,50,49,48,48,50,52,58,63,53,61,68,65,72,125,129,86,74,78,80,70,76,71,84,66,88,73,66,80,65,62,79,71,48,53,35,34,40,51,72,51,76,45,68,34,63,28,64,34,65,49,72,76,74,73,83,88,78,79,76,72,73,50,71,32,60,27,84,64,58,72,51,46,63,42,35,35,36,43,36,35,35,54,80,46,65,55,73,69,43,78,42,82,74,56,55,29,39,66,49,37,43,63,69,42,36,56,72,52,44,50,57,48,38,69,75,34,72,75,43,33,42,29,48,60,70,47,52,25,56,62,30,66,72,38,49,51,54,34,52,77,67,71,51,56,71,47,80,58,68,53,37,41,84,79,71,46,56,48,57,58,50,49,51,51,47,52,52,53,47,70,64,37,90,75,60,55,85,41,50,69,46,39,50,51,42,49,47,52,51,58,68,62,56,44,62,67,58,44,30,50,54,35,50,50,45,52,51,47,51,50,47,49,50,50,57,64,54,59,66,65,72,126

Nearest PDB structures (foldseek):
  5cr4-assembly1_A  TM=8.078E-01  e=8.244E-13  synthetic construct
  5hoo-assembly1_A  TM=6.770E-01  e=1.492E-07  Drosophila mauritiana
  3k9k-assembly3_B  TM=7.332E-01  e=1.274E-05  Homo sapiens
  6put-assembly1_A-2  TM=5.850E-01  e=7.507E-04  Saccharolobus solfataricus P2
  1qs4-assembly1_B  TM=5.711E-01  e=5.093E-03  Human immunodeficiency virus 1

Radius of gyration: 22.99 Å; Cα contacts (8 Å, |Δi|>4): 579; chains: 2; bounding box: 85×46×60 Å

Secondary structure (DSSP, 8-state):
----------TTS-----EEEEEEEEEEE---B------S-SS-------B-SS--S-EEEEEEEE-SS-BPPPEEESS---HHHIIIIIIIIIIHHHHHH-TTEEEE----HHHH-HHHHHHHHHTT--BPPPPSS-GGG-HHHHHHHHHHHHHHT-SS---SHHHHHHHHHHHHHHS-HHHHHHHHHHHHHHHHHHHHHHGGG---/----------S-S-----EEEEEEEEEEE---B------S-SS-------B-SS-TT-EEEEEEEE-SS-BPPPEEESS---HHHIIIIIIIIIIHHHHHH-TTEEEE----HHHH-HHHHHHHHHTT--EEPPPSS-GGG-HHHHHHHHHHHHHHT-SS---SHHHHHHHHHHHHHHS-HHHHHHHHHHHHHHHHHHHHHHGGG---